Protein AF-A0A9D2MM43-F1 (afdb_monomer)

Organism: NCBI:txid2838586

Secondary structure (DSSP, 8-state):
-HHHHHHHHGGGGSS-HHHHHHHHHHHHHT--HHHHHHHHHHHHHHHHTT-HHHHHHHHHHHHHHS--HHHHHHHHHHHHHHT-HHHHHHHHHHHHHHHHHTTT---HHHHHHHHHHHHHHT-HHHHHHHHHHS-TTHHHH-HHHHHHHHHHHHHTT-HHHHHHHHHHTS-HHHHT-HHHHHHHHHHHHHHTSSSSS----------------------------EEEEESS--THHHHHHHHHHHTT--EEETTT---SS-HHHHHHHHHHH-SEEEEEE---EEEEEEPTTS-EEEEEE--HHHHHHHHHHHHHH-GGGEEEEE---TT-TTTSB---GGGTTSPEEETTS--HHHHHHHHHHTT----GGG--

pLDDT: mean 80.19, std 18.79, range [23.55, 97.81]

Nearest PDB structures (foldseek):
  6een-assembly1_B  TM=5.708E-01  e=1.021E-01  Zea mays
  8ras-assembly1_G  TM=6.111E-01  e=6.538E-01  Sinapis alba
  2c0l-assembly1_A  TM=4.793E-01  e=5.184E-01  Homo sapiens
  8cst-assembly1_4  TM=5.621E-01  e=4.189E+00  Homo sapiens

Structure (mmCIF, N/CA/C/O backbone):
data_AF-A0A9D2MM43-F1
#
_entry.id   AF-A0A9D2MM43-F1
#
loop_
_atom_site.group_PDB
_atom_site.id
_atom_site.type_symbol
_atom_site.label_atom_id
_atom_site.label_alt_id
_atom_site.label_comp_id
_atom_site.label_asym_id
_atom_site.label_entity_id
_atom_site.label_seq_id
_atom_site.pdbx_PDB_ins_code
_atom_site.Cartn_x
_atom_site.Cartn_y
_atom_site.Cartn_z
_atom_site.occupancy
_atom_site.B_iso_or_equiv
_atom_site.auth_seq_id
_atom_site.auth_comp_id
_atom_site.auth_asym_id
_atom_site.auth_atom_id
_atom_site.pdbx_PDB_model_num
ATOM 1 N N . MET A 1 1 ? 15.210 22.200 -10.147 1.00 58.25 1 MET A N 1
ATOM 2 C CA . MET A 1 1 ? 15.420 21.115 -11.133 1.00 58.25 1 MET A CA 1
ATOM 3 C C . MET A 1 1 ? 14.280 20.094 -11.102 1.00 58.25 1 MET A C 1
ATOM 5 O O . MET A 1 1 ? 13.632 19.937 -12.120 1.00 58.25 1 MET A O 1
ATOM 9 N N . ARG A 1 2 ? 13.942 19.493 -9.948 1.00 56.56 2 ARG A N 1
ATOM 10 C CA . ARG A 1 2 ? 12.852 18.497 -9.838 1.00 56.56 2 ARG A CA 1
ATOM 11 C C . ARG A 1 2 ? 11.464 18.993 -10.286 1.00 56.56 2 ARG A C 1
ATOM 13 O O . ARG A 1 2 ? 10.838 18.350 -11.112 1.00 56.56 2 ARG A O 1
ATOM 20 N N . LEU A 1 3 ? 11.054 20.188 -9.847 1.00 61.88 3 LEU A N 1
ATOM 21 C CA . LEU A 1 3 ? 9.803 20.843 -10.280 1.00 61.88 3 LEU A CA 1
ATOM 22 C C . LEU A 1 3 ? 9.743 21.121 -11.795 1.00 61.88 3 LEU A C 1
ATOM 24 O O . LEU A 1 3 ? 8.667 21.093 -12.382 1.00 61.88 3 LEU A O 1
ATOM 28 N N . LEU A 1 4 ? 10.894 21.379 -12.429 1.00 67.12 4 LEU A N 1
ATOM 29 C CA . LEU A 1 4 ? 10.971 21.631 -13.874 1.00 67.12 4 LEU A CA 1
ATOM 30 C C . LEU A 1 4 ? 10.744 20.337 -14.664 1.00 67.12 4 LEU A C 1
ATOM 32 O O . LEU A 1 4 ? 9.999 20.340 -15.638 1.00 67.12 4 LEU A O 1
ATOM 36 N N . TYR A 1 5 ? 11.333 19.225 -14.214 1.00 76.19 5 TYR A N 1
ATOM 37 C CA . TYR A 1 5 ? 11.078 17.918 -14.820 1.00 76.19 5 TYR A CA 1
ATOM 38 C C . TYR A 1 5 ? 9.655 17.436 -14.568 1.00 76.19 5 TYR A C 1
ATOM 40 O O . TYR A 1 5 ? 9.054 16.877 -15.470 1.00 76.19 5 TYR A O 1
ATOM 48 N N . GLU A 1 6 ? 9.084 17.680 -13.390 1.00 72.31 6 GLU A N 1
ATOM 49 C CA . GLU A 1 6 ? 7.704 17.283 -13.094 1.00 72.31 6 GLU A CA 1
ATOM 50 C C . GLU A 1 6 ? 6.702 17.954 -14.047 1.00 72.31 6 GLU A C 1
ATOM 52 O O . GLU A 1 6 ? 5.831 17.280 -14.594 1.00 72.31 6 GLU A O 1
ATOM 57 N N . GLN A 1 7 ? 6.881 19.245 -14.346 1.00 77.06 7 GLN A N 1
ATOM 58 C CA . GLN A 1 7 ? 6.074 19.94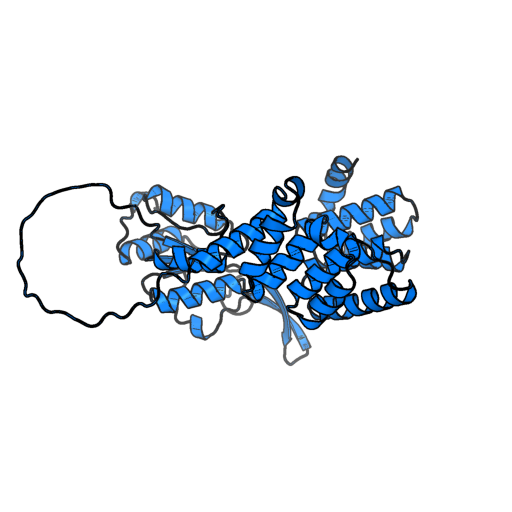2 -15.352 1.00 77.06 7 GLN A CA 1
ATOM 59 C C . GLN A 1 7 ? 6.263 19.352 -16.756 1.00 77.06 7 GLN A C 1
ATOM 61 O O . GLN A 1 7 ? 5.276 19.060 -17.428 1.00 77.06 7 GLN A O 1
ATOM 66 N N . GLU A 1 8 ? 7.507 19.123 -17.185 1.00 86.75 8 GLU A N 1
ATOM 67 C CA . GLU A 1 8 ? 7.818 18.551 -18.505 1.00 86.75 8 GLU A CA 1
ATOM 68 C C . GLU A 1 8 ? 7.268 17.122 -18.672 1.00 86.75 8 GLU A C 1
ATOM 70 O O . GLU A 1 8 ? 6.722 16.776 -19.720 1.00 86.75 8 GLU A O 1
ATOM 75 N N . LEU A 1 9 ? 7.403 16.291 -17.636 1.00 91.25 9 LEU A N 1
ATOM 76 C CA . LEU A 1 9 ? 7.071 14.869 -17.663 1.00 91.25 9 LEU A CA 1
ATOM 77 C C . LEU A 1 9 ? 5.585 14.599 -17.399 1.00 91.25 9 LEU A C 1
ATOM 79 O O . LEU A 1 9 ? 5.087 13.551 -17.800 1.00 91.25 9 LEU A O 1
ATOM 83 N N . SER A 1 10 ? 4.854 15.541 -16.793 1.00 89.81 10 SER A N 1
ATOM 84 C CA . SER A 1 10 ? 3.418 15.403 -16.497 1.00 89.81 10 SER A CA 1
ATOM 85 C C . SER A 1 10 ? 2.566 15.056 -17.720 1.00 89.81 10 SER A C 1
ATOM 87 O O . SER A 1 10 ? 1.604 14.299 -17.600 1.00 89.81 10 SER A O 1
ATOM 89 N N . ARG A 1 11 ? 2.959 15.516 -18.917 1.00 90.69 11 ARG A N 1
ATOM 90 C CA . ARG A 1 11 ? 2.275 15.184 -20.178 1.00 90.69 11 ARG A CA 1
ATOM 91 C C . ARG A 1 11 ? 2.234 13.685 -20.467 1.00 90.69 11 ARG A C 1
ATOM 93 O O . ARG A 1 11 ? 1.345 13.245 -21.182 1.00 90.69 11 ARG A O 1
ATOM 100 N N . TYR A 1 12 ? 3.183 12.918 -19.925 1.00 91.69 12 TYR A N 1
ATOM 101 C CA . TYR A 1 12 ? 3.265 11.470 -20.096 1.00 91.69 12 TYR A CA 1
ATOM 102 C C . TYR A 1 12 ? 2.324 10.708 -19.171 1.00 91.69 12 TYR A C 1
ATOM 104 O O . TYR A 1 12 ? 2.198 9.508 -19.341 1.00 91.69 12 TYR A O 1
ATOM 112 N N . LEU A 1 13 ? 1.622 11.367 -18.243 1.00 90.06 13 LEU A N 1
ATOM 113 C CA . LEU A 1 13 ? 0.612 10.708 -17.413 1.00 90.06 13 LEU A CA 1
ATOM 114 C C . LEU A 1 13 ? -0.640 10.321 -18.204 1.00 90.06 13 LEU A C 1
ATOM 116 O O . LEU A 1 13 ? -1.288 9.344 -17.843 1.00 90.06 13 LEU A O 1
ATOM 120 N N . THR A 1 14 ? -0.941 11.024 -19.296 1.00 90.81 14 THR A N 1
ATOM 121 C CA . THR A 1 14 ? -2.125 10.784 -20.138 1.00 90.81 14 THR A CA 1
ATOM 122 C C . THR A 1 14 ? -1.821 10.064 -21.455 1.00 90.81 14 THR A C 1
ATOM 124 O O . THR A 1 14 ? -2.749 9.774 -22.202 1.00 90.81 14 THR A O 1
ATOM 127 N N . GLN A 1 15 ? -0.547 9.790 -21.758 1.00 93.56 15 GLN A N 1
ATOM 128 C CA . GLN A 1 15 ? -0.140 9.073 -22.978 1.00 93.56 15 GLN A CA 1
ATOM 129 C C . GLN A 1 15 ? -0.356 7.564 -22.839 1.00 93.56 15 GLN A C 1
ATOM 131 O O . GLN A 1 15 ? -0.393 7.050 -21.718 1.00 93.56 15 GLN A O 1
ATOM 136 N N . SER A 1 16 ? -0.427 6.854 -23.964 1.00 96.38 16 SER A N 1
ATOM 137 C CA . SER A 1 16 ? -0.482 5.385 -23.987 1.00 96.38 16 SER A CA 1
ATOM 138 C C . SER A 1 16 ? 0.752 4.744 -23.341 1.00 96.38 16 SER A C 1
ATOM 140 O O . SER A 1 16 ? 1.776 5.399 -23.124 1.00 96.38 16 SER A O 1
ATOM 142 N N . PHE A 1 17 ? 0.660 3.454 -23.014 1.00 94.69 17 PHE A N 1
ATOM 143 C CA . PHE A 1 17 ? 1.792 2.687 -22.497 1.00 94.69 17 PHE A CA 1
ATOM 144 C C . PHE A 1 17 ? 2.978 2.756 -23.472 1.00 94.69 17 PHE A C 1
ATOM 146 O O . PHE A 1 17 ? 4.083 3.142 -23.090 1.00 94.69 17 PHE A O 1
ATOM 153 N N . GLU A 1 18 ? 2.733 2.489 -24.756 1.00 97.12 18 GLU A N 1
ATOM 154 C CA . GLU A 1 18 ? 3.750 2.442 -25.807 1.00 97.12 18 GLU A CA 1
ATOM 155 C C . GLU A 1 18 ? 4.479 3.779 -25.973 1.00 97.12 18 GLU A C 1
ATOM 157 O O . GLU A 1 18 ? 5.699 3.814 -26.147 1.00 97.12 18 GLU A O 1
ATOM 162 N N . GLU A 1 19 ? 3.759 4.899 -25.892 1.00 96.81 19 GLU A N 1
ATOM 163 C CA . GLU A 1 19 ? 4.347 6.238 -25.995 1.00 96.81 19 GLU A CA 1
ATOM 164 C C . GLU A 1 19 ? 5.251 6.568 -24.805 1.00 96.81 19 GLU A C 1
ATOM 166 O O . GLU A 1 19 ? 6.320 7.164 -24.985 1.00 96.81 19 GLU A O 1
ATOM 171 N N . VAL A 1 20 ? 4.845 6.169 -23.595 1.00 97.00 20 VAL A N 1
ATOM 172 C CA . VAL A 1 20 ? 5.656 6.347 -22.386 1.00 97.00 20 VAL A CA 1
ATOM 173 C C . VAL A 1 20 ? 6.930 5.515 -22.472 1.00 97.00 20 VAL A C 1
ATOM 175 O O . VAL A 1 20 ? 8.015 6.052 -22.229 1.00 97.00 20 VAL A O 1
ATOM 178 N N . ILE A 1 21 ? 6.825 4.243 -22.868 1.00 97.75 21 ILE A N 1
ATOM 179 C CA . ILE A 1 21 ? 7.985 3.353 -22.988 1.00 97.75 21 ILE A CA 1
ATOM 180 C C . ILE A 1 21 ? 8.937 3.842 -24.074 1.00 97.75 21 ILE A C 1
ATOM 182 O O . ILE A 1 21 ? 10.121 4.019 -23.797 1.00 97.75 21 ILE A O 1
ATOM 186 N N . LYS A 1 22 ? 8.436 4.198 -25.260 1.00 97.19 22 LYS A N 1
ATOM 187 C CA . LYS A 1 22 ? 9.265 4.741 -26.346 1.00 97.19 22 LYS A CA 1
ATOM 188 C C . LYS A 1 22 ? 10.022 6.003 -25.929 1.00 97.19 22 LYS A C 1
ATOM 190 O O . LYS A 1 22 ? 11.180 6.211 -26.301 1.00 97.19 22 LYS A O 1
ATOM 195 N N . PHE A 1 23 ? 9.383 6.877 -25.152 1.00 96.19 23 PHE A N 1
ATOM 196 C CA . PHE A 1 23 ? 10.063 8.047 -24.613 1.00 96.19 23 PHE A CA 1
ATOM 197 C C . PHE A 1 23 ? 11.129 7.662 -23.583 1.00 96.19 23 PHE A C 1
ATOM 199 O O . PHE A 1 23 ? 12.259 8.147 -23.669 1.00 96.19 23 PHE A O 1
ATOM 206 N N . ALA A 1 24 ? 10.809 6.775 -22.645 1.00 95.94 24 ALA A N 1
ATOM 207 C CA . ALA A 1 24 ? 11.765 6.303 -21.655 1.00 95.94 24 ALA A CA 1
ATOM 208 C C . ALA A 1 24 ? 12.981 5.617 -22.299 1.00 95.94 24 ALA A C 1
ATOM 210 O O . ALA A 1 24 ? 14.113 5.923 -21.926 1.00 95.94 24 ALA A O 1
ATOM 211 N N . GLU A 1 25 ? 12.779 4.790 -23.325 1.00 95.94 25 GLU A N 1
ATOM 212 C CA . GLU A 1 25 ? 13.850 4.199 -24.134 1.00 95.94 25 GLU A CA 1
ATOM 213 C C . GLU A 1 25 ? 14.767 5.272 -24.725 1.00 95.94 25 GLU A C 1
ATOM 215 O O . GLU A 1 25 ? 15.991 5.151 -24.656 1.00 95.94 25 GLU A O 1
ATOM 220 N N . SER A 1 26 ? 14.197 6.353 -25.273 1.00 95.38 26 SER A N 1
ATOM 221 C CA . SER A 1 26 ? 14.985 7.462 -25.823 1.00 95.38 26 SER A CA 1
ATOM 222 C C . SER A 1 26 ? 15.865 8.131 -24.758 1.00 95.38 26 SER A C 1
ATOM 224 O O . SER A 1 26 ? 17.022 8.468 -25.024 1.00 95.38 26 SER A O 1
ATOM 226 N N . LEU A 1 27 ? 15.358 8.256 -23.525 1.00 94.50 27 LEU A N 1
ATOM 227 C CA . LEU A 1 27 ? 16.111 8.802 -22.401 1.00 94.50 27 LEU A CA 1
ATOM 228 C C . LEU A 1 27 ? 17.243 7.860 -21.982 1.00 94.50 27 LEU A C 1
ATOM 230 O O . LEU A 1 27 ? 18.394 8.294 -21.885 1.00 94.50 27 LEU A O 1
ATOM 234 N N . VAL A 1 28 ? 16.943 6.576 -21.782 1.00 93.62 28 VAL A N 1
ATOM 235 C CA . VAL A 1 28 ? 17.916 5.566 -21.336 1.00 93.62 28 VAL A CA 1
ATOM 236 C C . VAL A 1 28 ? 19.022 5.370 -22.379 1.00 93.62 28 VAL A C 1
ATOM 238 O O . VAL A 1 28 ? 20.207 5.358 -22.033 1.00 93.62 28 VAL A O 1
ATOM 241 N N . ASN A 1 29 ? 18.674 5.316 -23.668 1.00 92.75 29 ASN A N 1
ATOM 242 C CA . ASN A 1 29 ? 19.632 5.071 -24.750 1.00 92.75 29 ASN A CA 1
ATOM 243 C C . ASN A 1 29 ? 20.552 6.252 -25.065 1.00 92.75 29 ASN A C 1
ATOM 245 O O . ASN A 1 29 ? 21.648 6.040 -25.579 1.00 92.75 29 ASN A O 1
ATOM 249 N N . SER A 1 30 ? 20.157 7.479 -24.724 1.00 85.81 30 SER A N 1
ATOM 250 C CA . SER A 1 30 ? 20.984 8.672 -24.950 1.00 85.81 30 SER A CA 1
ATOM 251 C C . SER A 1 30 ? 22.299 8.704 -24.148 1.00 85.81 30 SER A C 1
ATOM 253 O O . SER A 1 30 ? 23.162 9.529 -24.433 1.00 85.81 30 SER A O 1
ATOM 255 N N . ASN A 1 31 ? 22.437 7.832 -23.139 1.00 72.31 31 ASN A N 1
ATOM 256 C CA . ASN A 1 31 ? 23.613 7.670 -22.275 1.00 72.31 31 ASN A CA 1
ATOM 257 C C . ASN A 1 31 ? 24.166 8.980 -21.665 1.00 72.31 31 ASN A C 1
ATOM 259 O O . ASN A 1 31 ? 25.372 9.143 -21.494 1.00 72.31 31 ASN A O 1
ATOM 263 N N . ASN A 1 32 ? 23.279 9.928 -21.340 1.00 86.81 32 ASN A N 1
ATOM 264 C CA . ASN A 1 32 ? 23.610 11.180 -20.656 1.00 86.81 32 ASN A CA 1
ATOM 265 C C . ASN A 1 32 ? 22.950 11.214 -19.268 1.00 86.81 32 ASN A C 1
ATOM 267 O O . ASN A 1 32 ? 21.753 10.946 -19.139 1.00 86.81 32 ASN A O 1
ATOM 271 N N . ALA A 1 33 ? 23.714 11.625 -18.249 1.00 86.75 33 ALA A N 1
ATOM 272 C CA . ALA A 1 33 ? 23.275 11.783 -16.863 1.00 86.75 33 ALA A CA 1
ATOM 273 C C . ALA A 1 33 ? 21.962 12.574 -16.709 1.00 86.75 33 ALA A C 1
ATOM 275 O O . ALA A 1 33 ? 21.109 12.196 -15.907 1.00 86.75 33 ALA A O 1
ATOM 276 N N . ILE A 1 34 ? 21.755 13.630 -17.506 1.00 90.00 34 ILE A N 1
ATOM 277 C CA . ILE A 1 34 ? 20.516 14.429 -17.473 1.00 90.00 34 ILE A CA 1
ATOM 278 C C . ILE A 1 34 ? 19.306 13.574 -17.859 1.00 90.00 34 ILE A C 1
ATOM 280 O O . ILE A 1 34 ? 18.277 13.602 -17.187 1.00 90.00 34 ILE A O 1
ATOM 284 N N . ASN A 1 35 ? 19.426 12.789 -18.927 1.00 91.94 35 ASN A N 1
ATOM 285 C CA . ASN A 1 35 ? 18.328 11.961 -19.416 1.00 91.94 35 ASN A CA 1
ATOM 286 C C . ASN A 1 35 ? 18.071 10.763 -18.502 1.00 91.94 35 ASN A C 1
ATOM 288 O O . ASN A 1 35 ? 16.924 10.375 -18.309 1.00 91.94 35 ASN A O 1
ATOM 292 N N . TRP A 1 36 ? 19.109 10.238 -17.858 1.00 91.38 36 TRP A N 1
ATOM 293 C CA . TRP A 1 36 ? 18.965 9.196 -16.843 1.00 91.38 36 TRP A CA 1
ATOM 294 C C . TRP A 1 36 ? 18.258 9.719 -15.597 1.00 91.38 36 TRP A C 1
ATOM 296 O O . TRP A 1 36 ? 17.389 9.047 -15.042 1.00 91.38 36 TRP A O 1
ATOM 306 N N . GLN A 1 37 ? 18.550 10.958 -15.200 1.00 91.56 37 GLN A N 1
ATOM 307 C CA . GLN A 1 37 ? 17.803 11.625 -14.144 1.00 91.56 37 GLN A CA 1
ATOM 308 C C . GLN A 1 37 ? 16.341 11.863 -14.549 1.00 91.56 37 GLN A C 1
ATOM 310 O O . GLN A 1 37 ? 15.451 11.627 -13.735 1.00 91.56 37 GLN A O 1
ATOM 315 N N . LYS A 1 38 ? 16.070 12.251 -15.803 1.00 93.38 38 LYS A N 1
ATOM 316 C CA . LYS A 1 38 ? 14.696 12.347 -16.325 1.00 93.38 38 LYS A CA 1
ATOM 317 C C . LYS A 1 38 ? 13.972 10.999 -16.307 1.00 93.38 38 LYS A C 1
ATOM 319 O O . LYS A 1 38 ? 12.810 10.965 -15.926 1.00 93.38 38 LYS A O 1
ATOM 324 N N . ALA A 1 39 ? 14.641 9.901 -16.661 1.00 94.75 39 ALA A N 1
ATOM 325 C CA . ALA A 1 39 ? 14.056 8.561 -16.611 1.00 94.75 39 ALA A CA 1
ATOM 326 C C . ALA A 1 39 ? 13.717 8.139 -15.168 1.00 94.75 39 ALA A C 1
ATOM 328 O O . ALA A 1 39 ? 12.637 7.606 -14.919 1.00 94.75 39 ALA A O 1
ATOM 329 N N . ASN A 1 40 ? 14.582 8.465 -14.199 1.00 94.38 40 ASN A N 1
ATOM 330 C CA . ASN A 1 40 ? 14.300 8.242 -12.778 1.00 94.38 40 ASN A CA 1
ATOM 331 C C . ASN A 1 40 ? 13.083 9.057 -12.299 1.00 94.38 40 ASN A C 1
ATOM 333 O O . ASN A 1 40 ? 12.173 8.515 -11.672 1.00 94.38 40 ASN A O 1
ATOM 337 N N . GLU A 1 41 ? 13.029 10.355 -12.623 1.00 94.56 41 GLU A N 1
ATOM 338 C CA . GLU A 1 41 ? 11.880 11.197 -12.262 1.00 94.56 41 GLU A CA 1
ATOM 339 C C . GLU A 1 41 ? 10.594 10.749 -12.973 1.00 94.56 41 GLU A C 1
ATOM 341 O O . GLU A 1 41 ? 9.528 10.796 -12.365 1.00 94.56 41 GLU A O 1
ATOM 346 N N . LEU A 1 42 ? 10.683 10.242 -14.208 1.00 95.44 42 LEU A N 1
ATOM 347 C CA . LEU A 1 42 ? 9.554 9.648 -14.923 1.00 95.44 42 LEU A CA 1
ATOM 348 C C . LEU A 1 42 ? 9.040 8.400 -14.193 1.00 95.44 42 LEU A C 1
ATOM 350 O O . LEU A 1 42 ? 7.854 8.337 -13.888 1.00 95.44 42 LEU A O 1
ATOM 354 N N . SER A 1 43 ? 9.918 7.454 -13.837 1.00 95.56 43 SER A N 1
ATOM 355 C CA . SER A 1 43 ? 9.545 6.275 -13.035 1.00 95.56 43 SER A CA 1
ATOM 356 C C . SER A 1 43 ? 8.880 6.684 -11.715 1.00 95.56 43 SER A C 1
ATOM 358 O O . SER A 1 43 ? 7.809 6.188 -11.364 1.00 95.56 43 SER A O 1
ATOM 360 N N . PHE A 1 44 ? 9.456 7.649 -10.994 1.00 92.25 44 PHE A N 1
ATOM 361 C CA . PHE A 1 44 ? 8.871 8.170 -9.759 1.00 92.25 44 PHE A CA 1
ATOM 362 C C . PHE A 1 44 ? 7.480 8.787 -9.971 1.00 92.25 44 PHE A C 1
ATOM 364 O O . PHE A 1 44 ? 6.565 8.517 -9.188 1.00 92.25 44 PHE A O 1
ATOM 371 N N . LEU A 1 45 ? 7.314 9.600 -11.015 1.00 93.25 45 LEU A N 1
ATOM 372 C CA . LEU A 1 45 ? 6.051 10.253 -11.344 1.00 93.25 45 LEU A CA 1
ATOM 373 C C . LEU A 1 45 ? 4.971 9.225 -11.703 1.00 93.25 45 LEU A C 1
ATOM 375 O O . LEU A 1 45 ? 3.854 9.320 -11.196 1.00 93.25 45 LEU A O 1
ATOM 379 N N . LEU A 1 46 ? 5.316 8.219 -12.507 1.00 93.31 46 LEU A N 1
ATOM 380 C CA . LEU A 1 46 ? 4.420 7.129 -12.894 1.00 93.31 46 LEU A CA 1
ATOM 381 C C . LEU A 1 46 ? 3.940 6.338 -11.665 1.00 93.31 46 LEU A C 1
ATOM 383 O O . LEU A 1 46 ? 2.732 6.189 -11.471 1.00 93.31 46 LEU A O 1
ATOM 387 N N . ARG A 1 47 ? 4.849 5.952 -10.751 1.00 92.06 47 ARG A N 1
ATOM 388 C CA . ARG A 1 47 ? 4.479 5.256 -9.497 1.00 92.06 47 ARG A CA 1
ATOM 389 C C . ARG A 1 47 ? 3.514 6.055 -8.632 1.00 92.06 47 ARG A C 1
ATOM 391 O O . ARG A 1 47 ? 2.615 5.478 -8.031 1.00 92.06 47 ARG A O 1
ATOM 398 N N . ARG A 1 48 ? 3.694 7.376 -8.545 1.00 86.56 48 ARG A N 1
ATOM 399 C CA . ARG A 1 48 ? 2.822 8.246 -7.735 1.00 86.56 48 ARG A CA 1
ATOM 400 C C . ARG A 1 48 ? 1.436 8.460 -8.333 1.00 86.56 48 ARG A C 1
ATOM 402 O O . ARG A 1 48 ? 0.545 8.873 -7.598 1.00 86.56 48 ARG A O 1
ATOM 409 N N . ASN A 1 49 ? 1.266 8.188 -9.622 1.00 88.75 49 ASN A N 1
ATOM 410 C CA . ASN A 1 49 ? 0.014 8.367 -10.353 1.00 88.75 49 ASN A CA 1
ATOM 411 C C . ASN A 1 49 ? -0.601 7.023 -10.785 1.00 88.75 49 ASN A C 1
ATOM 413 O O . ASN A 1 49 ? -1.355 6.978 -11.749 1.00 88.75 49 ASN A O 1
ATOM 417 N N . ASN A 1 50 ? -0.286 5.935 -10.070 1.00 84.69 50 ASN A N 1
ATOM 418 C CA . ASN A 1 50 ? -0.817 4.581 -10.287 1.00 84.69 50 ASN A CA 1
ATOM 419 C C . ASN A 1 50 ? -0.531 3.970 -11.674 1.00 84.69 50 ASN A C 1
ATOM 421 O O . ASN A 1 50 ? -1.189 3.015 -12.072 1.00 84.69 50 ASN A O 1
ATOM 425 N N . ARG A 1 51 ? 0.472 4.479 -12.397 1.00 92.81 51 ARG A N 1
ATOM 426 C CA . ARG A 1 51 ? 0.962 3.912 -13.665 1.00 92.81 51 ARG A CA 1
ATOM 427 C C . ARG A 1 51 ? 2.106 2.940 -13.398 1.00 92.81 51 ARG A C 1
ATOM 429 O O . ARG A 1 51 ? 3.279 3.227 -13.643 1.00 92.81 51 ARG A O 1
ATOM 436 N N . HIS A 1 52 ? 1.771 1.855 -12.70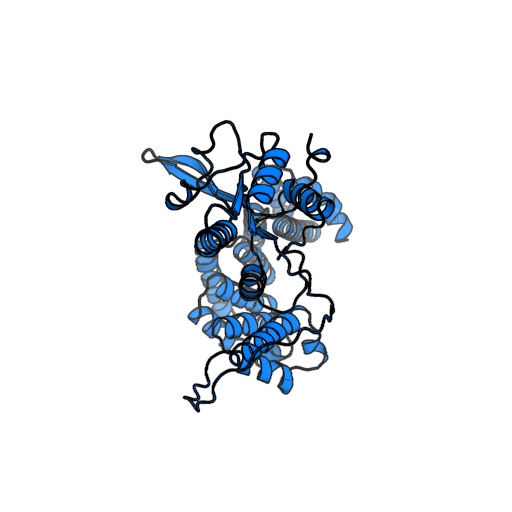5 1.00 90.50 52 HIS A N 1
ATOM 437 C CA . HIS A 1 52 ? 2.763 0.956 -12.121 1.00 90.50 52 HIS A CA 1
ATOM 438 C C . HIS A 1 52 ? 3.481 0.102 -13.166 1.00 90.50 52 HIS A C 1
ATOM 440 O O . HIS A 1 52 ? 4.689 -0.088 -13.033 1.00 90.50 52 HIS A O 1
ATOM 446 N N . ASP A 1 53 ? 2.784 -0.352 -14.205 1.00 92.88 53 ASP A N 1
ATOM 447 C CA . ASP A 1 53 ? 3.368 -1.199 -15.249 1.00 92.88 53 ASP A CA 1
ATOM 448 C C . ASP A 1 53 ? 4.435 -0.438 -16.039 1.00 92.88 53 ASP A C 1
ATOM 450 O O . ASP A 1 53 ? 5.553 -0.922 -16.221 1.00 92.88 53 ASP A O 1
ATOM 454 N N . GLU A 1 54 ? 4.147 0.812 -16.407 1.00 97.06 54 GLU A N 1
ATOM 455 C CA . GLU A 1 54 ? 5.113 1.692 -17.054 1.00 97.06 54 GLU A CA 1
ATOM 456 C C . GLU A 1 54 ? 6.296 1.969 -16.130 1.00 97.06 54 GLU A C 1
ATOM 458 O O . GLU A 1 54 ? 7.445 1.907 -16.554 1.00 97.06 54 GLU A O 1
ATOM 463 N N . ALA A 1 55 ? 6.050 2.257 -14.849 1.00 96.06 55 ALA A N 1
ATOM 464 C CA . ALA A 1 55 ? 7.131 2.519 -13.905 1.00 96.06 55 ALA A CA 1
ATOM 465 C C . ALA A 1 55 ? 8.075 1.320 -13.729 1.00 96.06 55 ALA A C 1
ATOM 467 O O . ALA A 1 55 ? 9.293 1.506 -13.614 1.00 96.06 55 ALA A O 1
ATOM 468 N N . VAL A 1 56 ? 7.520 0.107 -13.689 1.00 96.50 56 VAL A N 1
ATOM 469 C CA . VAL A 1 56 ? 8.278 -1.148 -13.639 1.00 96.50 56 VAL A CA 1
ATOM 470 C C . VAL A 1 56 ? 9.145 -1.267 -14.881 1.00 96.50 56 VAL A C 1
ATOM 472 O O . VAL A 1 56 ? 10.351 -1.471 -14.753 1.00 96.50 56 VAL A O 1
ATOM 475 N N . GLU A 1 57 ? 8.568 -1.046 -16.058 1.00 97.81 57 GLU A N 1
ATOM 476 C CA . GLU A 1 57 ? 9.271 -1.179 -17.328 1.00 97.81 57 GLU A CA 1
ATOM 477 C C . GLU A 1 57 ? 10.379 -0.131 -17.507 1.00 97.81 57 GLU A C 1
ATOM 479 O O . GLU A 1 57 ? 11.515 -0.470 -17.841 1.00 97.81 57 GLU A O 1
ATOM 484 N N . VAL A 1 58 ? 10.109 1.136 -17.174 1.00 97.50 58 VAL A N 1
ATOM 485 C CA . VAL A 1 58 ? 11.124 2.203 -17.177 1.00 97.50 58 VAL A CA 1
ATOM 486 C C . VAL A 1 58 ? 12.291 1.847 -16.259 1.00 97.50 58 VAL A C 1
ATOM 488 O O . VAL A 1 58 ? 13.455 1.971 -16.642 1.00 97.50 58 VAL A O 1
ATOM 491 N N . SER A 1 59 ? 11.995 1.373 -15.049 1.00 97.50 59 SER A N 1
ATOM 492 C CA . SER A 1 59 ? 13.031 1.040 -14.069 1.00 97.50 59 SER A CA 1
ATOM 493 C C . SER A 1 59 ? 13.814 -0.220 -14.457 1.00 97.50 59 SER A C 1
ATOM 495 O O . SER A 1 59 ? 15.022 -0.274 -14.220 1.00 97.50 59 SER A O 1
ATOM 497 N N . ARG A 1 60 ? 13.158 -1.197 -15.102 1.00 97.19 60 ARG A N 1
ATOM 498 C CA . ARG A 1 60 ? 13.789 -2.395 -15.675 1.00 97.19 60 ARG A CA 1
ATOM 499 C C . ARG A 1 60 ? 14.803 -2.010 -16.745 1.00 97.19 60 ARG A C 1
ATOM 501 O O . ARG A 1 60 ? 15.967 -2.374 -16.622 1.00 97.19 60 ARG A O 1
ATOM 508 N N . MET A 1 61 ? 14.395 -1.201 -17.728 1.00 96.69 61 MET A N 1
ATOM 509 C CA . MET A 1 61 ? 15.281 -0.720 -18.797 1.00 96.69 61 MET A CA 1
ATOM 510 C C . MET A 1 61 ? 16.502 0.016 -18.242 1.00 96.69 61 MET A C 1
ATOM 512 O O . MET A 1 61 ? 17.624 -0.176 -18.708 1.00 96.69 61 MET A O 1
ATOM 516 N N . MET A 1 62 ? 16.294 0.854 -17.224 1.00 96.12 62 MET A N 1
ATOM 517 C CA . MET A 1 62 ? 17.379 1.556 -16.544 1.00 96.12 62 MET A CA 1
ATOM 518 C C . MET A 1 62 ? 18.374 0.586 -15.890 1.00 96.12 62 MET A C 1
ATOM 520 O O . MET A 1 62 ? 19.581 0.783 -16.028 1.00 96.12 62 MET A O 1
ATOM 524 N N . PHE A 1 63 ? 17.891 -0.447 -15.192 1.00 95.44 63 PHE A N 1
ATOM 525 C CA . PHE A 1 63 ? 18.740 -1.450 -14.543 1.00 95.44 63 PHE A CA 1
ATOM 526 C C . PHE A 1 63 ? 19.469 -2.353 -15.549 1.00 95.44 63 PHE A C 1
ATOM 528 O O . PHE A 1 63 ? 20.667 -2.577 -15.406 1.00 95.44 63 PHE A O 1
ATOM 535 N N . GLU A 1 64 ? 18.787 -2.817 -16.597 1.00 94.69 64 GLU A N 1
ATOM 536 C CA . GLU A 1 64 ? 19.390 -3.642 -17.654 1.00 94.69 64 GLU A CA 1
ATOM 537 C C . GLU A 1 64 ? 20.511 -2.910 -18.392 1.00 94.69 64 GLU A C 1
ATOM 539 O O . GLU A 1 64 ? 21.496 -3.527 -18.798 1.00 94.69 64 GLU A O 1
ATOM 544 N N . LYS A 1 65 ? 20.383 -1.587 -18.541 1.00 94.06 65 LYS A N 1
ATOM 545 C CA . LYS A 1 65 ? 21.407 -0.761 -19.178 1.00 94.06 65 LYS A CA 1
ATOM 546 C C . LYS A 1 65 ? 22.653 -0.579 -18.312 1.00 94.06 65 LYS A C 1
ATOM 548 O O . LYS A 1 65 ? 23.745 -0.463 -18.860 1.00 94.06 65 LYS A O 1
ATOM 553 N N . ASP A 1 66 ? 22.493 -0.508 -16.992 1.00 92.06 66 ASP A N 1
ATOM 554 C CA . ASP A 1 66 ? 23.598 -0.338 -16.047 1.00 92.06 66 ASP A CA 1
ATOM 555 C C . ASP A 1 66 ? 23.210 -0.869 -14.661 1.00 92.06 66 ASP A C 1
ATOM 557 O O . ASP A 1 66 ? 22.438 -0.242 -13.921 1.00 92.06 66 ASP A O 1
ATOM 561 N N . GLN A 1 67 ? 23.782 -2.025 -14.327 1.00 91.62 67 GLN A N 1
ATOM 562 C CA . GLN A 1 67 ? 23.409 -2.908 -13.221 1.00 91.62 67 GLN A CA 1
ATOM 563 C C . GLN A 1 67 ? 23.941 -2.432 -11.859 1.00 91.62 67 GLN A C 1
ATOM 565 O O . GLN A 1 67 ? 24.516 -3.194 -11.085 1.00 91.62 67 GLN A O 1
ATOM 570 N N . THR A 1 68 ? 23.754 -1.151 -11.541 1.00 92.00 68 THR A N 1
ATOM 571 C CA . THR A 1 68 ? 24.115 -0.601 -10.230 1.00 92.00 68 THR A CA 1
ATOM 572 C C . THR A 1 68 ? 23.058 -0.905 -9.173 1.00 92.00 68 THR A C 1
ATOM 574 O O . THR A 1 68 ? 21.861 -0.987 -9.468 1.00 92.00 68 THR A O 1
ATOM 577 N N . VAL A 1 69 ? 23.480 -0.969 -7.906 1.00 92.25 69 VAL A N 1
ATOM 578 C CA . VAL A 1 69 ? 22.570 -1.203 -6.773 1.00 92.25 69 VAL A CA 1
ATOM 579 C C . VAL A 1 69 ? 21.447 -0.167 -6.660 1.00 92.25 69 VAL A C 1
ATOM 581 O O . VAL A 1 69 ? 20.319 -0.512 -6.315 1.00 92.25 69 VAL A O 1
ATOM 584 N N . ASP A 1 70 ? 21.714 1.095 -7.001 1.00 92.31 70 ASP A N 1
ATOM 585 C CA . ASP A 1 70 ? 20.698 2.149 -6.961 1.00 92.31 70 ASP A CA 1
ATOM 586 C C . ASP A 1 70 ? 19.575 1.897 -7.971 1.00 92.31 70 ASP A C 1
ATOM 588 O O . ASP A 1 70 ? 18.402 2.129 -7.668 1.00 92.31 70 ASP A O 1
ATOM 592 N N . LYS A 1 71 ? 19.913 1.378 -9.157 1.00 94.44 71 LYS A N 1
ATOM 593 C CA . LYS A 1 71 ? 18.920 1.046 -10.185 1.00 94.44 71 LYS A CA 1
ATOM 594 C C . LYS A 1 71 ? 18.224 -0.270 -9.918 1.00 94.44 71 LYS A C 1
ATOM 596 O O . LYS A 1 71 ? 17.024 -0.361 -10.158 1.00 94.44 71 LYS A O 1
ATOM 601 N N . LEU A 1 72 ? 18.939 -1.238 -9.347 1.00 95.56 72 LEU A N 1
ATOM 602 C CA . LEU A 1 72 ? 18.328 -2.449 -8.815 1.00 95.56 72 LEU A CA 1
ATOM 603 C C . LEU A 1 72 ? 17.262 -2.088 -7.777 1.00 95.56 72 LEU A C 1
ATOM 605 O O . LEU A 1 72 ? 16.128 -2.550 -7.862 1.00 95.56 72 LEU A O 1
ATOM 609 N N . ASN A 1 73 ? 17.593 -1.202 -6.835 1.00 96.00 73 ASN A N 1
ATOM 610 C CA . ASN A 1 73 ? 16.643 -0.728 -5.838 1.00 96.00 73 ASN A CA 1
ATOM 611 C C . ASN A 1 73 ? 15.492 0.074 -6.468 1.00 96.00 73 ASN A C 1
ATOM 613 O O . ASN A 1 73 ? 14.349 -0.113 -6.065 1.00 96.00 73 ASN A O 1
ATOM 617 N N . LEU A 1 74 ? 15.748 0.935 -7.461 1.00 95.81 74 LEU A N 1
ATOM 618 C CA . LEU A 1 74 ? 14.685 1.654 -8.178 1.00 95.81 74 LEU A CA 1
ATOM 619 C C . LEU A 1 74 ? 13.693 0.681 -8.831 1.00 95.81 74 LEU A C 1
ATOM 621 O O . LEU A 1 74 ? 12.481 0.831 -8.659 1.00 95.81 74 LEU A O 1
ATOM 625 N N . TYR A 1 75 ? 14.211 -0.335 -9.524 1.00 97.25 75 TYR A N 1
ATOM 626 C CA . TYR A 1 75 ? 13.407 -1.389 -10.130 1.00 97.25 75 TYR A CA 1
ATOM 627 C C . TYR A 1 75 ? 12.628 -2.178 -9.077 1.00 97.25 75 TYR A C 1
ATOM 629 O O . TYR A 1 75 ? 11.421 -2.380 -9.214 1.00 97.25 75 TYR A O 1
ATOM 637 N N . PHE A 1 76 ? 13.279 -2.519 -7.965 1.00 97.06 76 PHE A N 1
ATOM 638 C CA . PHE A 1 76 ? 12.638 -3.244 -6.879 1.00 97.06 76 PHE A CA 1
ATOM 639 C C . PHE A 1 76 ? 11.509 -2.460 -6.222 1.00 97.06 76 PHE A C 1
ATOM 641 O O . PHE A 1 76 ? 10.429 -3.002 -5.999 1.00 97.06 76 PHE A O 1
ATOM 648 N N . VAL A 1 77 ? 11.703 -1.163 -5.987 1.00 94.88 77 VAL A N 1
ATOM 649 C CA . VAL A 1 77 ? 10.645 -0.291 -5.475 1.00 94.88 77 VAL A CA 1
ATOM 650 C C . VAL A 1 77 ? 9.451 -0.264 -6.433 1.00 94.88 77 VAL A C 1
ATOM 652 O O . VAL A 1 77 ? 8.316 -0.350 -5.966 1.00 94.88 77 VAL A O 1
ATOM 655 N N . ALA A 1 78 ? 9.683 -0.169 -7.746 1.00 94.44 78 ALA A N 1
ATOM 656 C CA . ALA A 1 78 ? 8.605 -0.146 -8.734 1.00 94.44 78 ALA A CA 1
ATOM 657 C C . ALA A 1 78 ? 7.775 -1.434 -8.724 1.00 94.44 78 ALA A C 1
ATOM 659 O O . ALA A 1 78 ? 6.549 -1.365 -8.671 1.00 94.44 78 ALA A O 1
ATOM 660 N N . VAL A 1 79 ? 8.433 -2.592 -8.674 1.00 94.94 79 VAL A N 1
ATOM 661 C CA . VAL A 1 79 ? 7.760 -3.898 -8.599 1.00 94.94 79 VAL A CA 1
ATOM 662 C C . VAL A 1 79 ? 6.997 -4.073 -7.283 1.00 94.94 79 VAL A C 1
ATOM 664 O O . VAL A 1 79 ? 5.861 -4.545 -7.273 1.00 94.94 79 VAL A O 1
ATOM 667 N N . VAL A 1 80 ? 7.577 -3.646 -6.158 1.00 88.50 80 VAL A N 1
ATOM 668 C CA . VAL A 1 80 ? 6.897 -3.702 -4.854 1.00 88.50 80 VAL A CA 1
ATOM 669 C C . VAL A 1 80 ? 5.660 -2.797 -4.822 1.00 88.50 80 VAL A C 1
ATOM 671 O O . VAL A 1 80 ? 4.650 -3.171 -4.220 1.00 88.50 80 VAL A O 1
ATOM 674 N N . ASP A 1 81 ? 5.722 -1.623 -5.457 1.00 81.88 81 ASP A N 1
ATOM 675 C CA . ASP A 1 81 ? 4.586 -0.702 -5.566 1.00 81.88 81 ASP A CA 1
ATOM 676 C C . ASP A 1 81 ? 3.496 -1.238 -6.515 1.00 81.88 81 ASP A C 1
ATOM 678 O O . ASP A 1 81 ? 2.319 -1.125 -6.181 1.00 81.88 81 ASP A O 1
ATOM 682 N N . GLN A 1 82 ? 3.871 -1.889 -7.626 1.00 88.69 82 GLN A N 1
ATOM 683 C CA . GLN A 1 82 ? 2.946 -2.597 -8.528 1.00 88.69 82 GLN A CA 1
ATOM 684 C C . GLN A 1 82 ? 2.183 -3.712 -7.796 1.00 88.69 82 GLN A C 1
ATOM 686 O O . GLN A 1 82 ? 0.993 -3.917 -8.018 1.00 88.69 82 GLN A O 1
ATOM 691 N N . GLY A 1 83 ? 2.849 -4.416 -6.874 1.00 77.69 83 GLY A N 1
ATOM 692 C CA . GLY A 1 83 ? 2.213 -5.398 -5.995 1.00 77.69 83 GLY A CA 1
ATOM 693 C C . GLY A 1 83 ? 2.024 -6.792 -6.597 1.00 77.69 83 GLY A C 1
ATOM 694 O O . GLY A 1 83 ? 1.343 -7.612 -5.984 1.00 77.69 83 GLY A O 1
ATOM 695 N N . SER A 1 84 ? 2.634 -7.086 -7.749 1.00 82.19 84 SER A N 1
ATOM 696 C CA . SER A 1 84 ? 2.658 -8.439 -8.318 1.00 82.19 84 SER A CA 1
ATOM 697 C C . SER A 1 84 ? 3.516 -9.372 -7.457 1.00 82.19 84 SER A C 1
ATOM 699 O O . SER A 1 84 ? 4.724 -9.178 -7.324 1.00 82.19 84 SER A O 1
ATOM 701 N N . ILE A 1 85 ? 2.896 -10.401 -6.868 1.00 79.44 85 ILE A N 1
ATOM 702 C CA . ILE A 1 85 ? 3.581 -11.359 -5.984 1.00 79.44 85 ILE A CA 1
ATOM 703 C C . ILE A 1 85 ? 4.671 -12.122 -6.746 1.00 79.44 85 ILE A C 1
ATOM 705 O O . ILE A 1 85 ? 5.794 -12.216 -6.257 1.00 79.44 85 ILE A O 1
ATOM 709 N N . ASP A 1 86 ? 4.369 -12.609 -7.953 1.00 82.75 86 ASP A N 1
ATOM 710 C CA . ASP A 1 86 ? 5.326 -13.337 -8.801 1.00 82.75 86 ASP A CA 1
ATOM 711 C C . ASP A 1 86 ? 6.530 -12.459 -9.176 1.00 82.75 86 ASP A C 1
ATOM 713 O O . ASP A 1 86 ? 7.681 -12.888 -9.070 1.00 82.75 86 ASP A O 1
ATOM 717 N N . ALA A 1 87 ? 6.287 -11.192 -9.528 1.00 87.25 87 ALA A N 1
ATOM 718 C CA . ALA A 1 87 ? 7.363 -10.258 -9.840 1.00 87.25 87 ALA A CA 1
ATOM 719 C C . ALA A 1 87 ? 8.227 -9.954 -8.605 1.00 87.25 87 ALA A C 1
ATOM 721 O O . ALA A 1 87 ? 9.453 -9.945 -8.705 1.00 87.25 87 ALA A O 1
ATOM 722 N N . ILE A 1 88 ? 7.616 -9.769 -7.428 1.00 88.88 88 ILE A N 1
ATOM 723 C CA . ILE A 1 88 ? 8.346 -9.584 -6.166 1.00 88.88 88 ILE A CA 1
ATOM 724 C C . ILE A 1 88 ? 9.182 -10.827 -5.833 1.00 88.88 88 ILE A C 1
ATOM 726 O O . ILE A 1 88 ? 10.324 -10.688 -5.394 1.00 88.88 88 ILE A O 1
ATOM 730 N N . GLN A 1 89 ? 8.651 -12.033 -6.055 1.00 87.75 89 GLN A N 1
ATOM 731 C CA . GLN A 1 89 ? 9.373 -13.283 -5.812 1.00 87.75 89 GLN A CA 1
ATOM 732 C C . GLN A 1 89 ? 10.589 -13.437 -6.729 1.00 87.75 89 GLN A C 1
ATOM 734 O O . GLN A 1 89 ? 11.689 -13.728 -6.265 1.00 87.75 89 GLN A O 1
ATOM 739 N N . LYS A 1 90 ? 10.427 -13.171 -8.027 1.00 90.44 90 LYS A N 1
ATOM 740 C CA . LYS A 1 90 ? 11.546 -13.179 -8.979 1.00 90.44 90 LYS A CA 1
ATOM 741 C C . LYS A 1 90 ? 12.597 -12.137 -8.613 1.00 90.44 90 LYS A C 1
ATOM 743 O O . LYS A 1 90 ? 13.792 -12.432 -8.611 1.00 90.44 90 LYS A O 1
ATOM 748 N N . LEU A 1 91 ? 12.155 -10.927 -8.279 1.00 92.50 91 LEU A N 1
ATOM 749 C CA . LEU A 1 91 ? 13.060 -9.813 -8.057 1.00 92.50 91 LEU A CA 1
ATOM 750 C C . LEU A 1 91 ? 13.803 -9.907 -6.723 1.00 92.50 91 LEU A C 1
ATOM 752 O O . LEU A 1 91 ? 14.976 -9.545 -6.676 1.00 92.50 91 LEU A O 1
ATOM 756 N N . HIS A 1 92 ? 13.192 -10.464 -5.668 1.00 92.31 92 HIS A N 1
ATOM 757 C CA . HIS A 1 92 ? 13.934 -10.725 -4.432 1.00 92.31 92 HIS A CA 1
ATOM 758 C C . HIS A 1 92 ? 15.109 -11.666 -4.681 1.00 92.31 92 HIS A C 1
ATOM 760 O O . HIS A 1 92 ? 16.142 -11.503 -4.046 1.00 92.31 92 HIS A O 1
ATOM 766 N N . LYS A 1 93 ? 14.965 -12.649 -5.585 1.00 93.00 93 LYS A N 1
ATOM 767 C CA . LYS A 1 93 ? 16.015 -13.642 -5.828 1.00 93.00 93 LYS A CA 1
ATOM 768 C C . LYS A 1 93 ? 17.208 -12.977 -6.496 1.00 93.00 93 LYS A C 1
ATOM 770 O O . LYS A 1 93 ? 18.335 -13.169 -6.072 1.00 93.00 93 LYS A O 1
ATOM 775 N N . MET A 1 94 ? 16.933 -12.109 -7.466 1.00 93.25 94 MET A N 1
ATOM 776 C CA . MET A 1 94 ? 17.960 -11.290 -8.103 1.00 93.25 94 MET A CA 1
ATOM 777 C C . MET A 1 94 ? 18.652 -10.345 -7.108 1.00 93.25 94 MET A C 1
ATOM 779 O O . MET A 1 94 ? 19.858 -10.143 -7.191 1.00 93.25 94 MET A O 1
ATOM 783 N N . VAL A 1 95 ? 17.905 -9.779 -6.153 1.00 94.62 95 VAL A N 1
ATOM 784 C CA . VAL A 1 95 ? 18.470 -8.958 -5.068 1.00 94.62 95 VAL A CA 1
ATOM 785 C C . VAL A 1 95 ? 19.340 -9.793 -4.125 1.00 94.62 95 VAL A C 1
ATOM 787 O O . VAL A 1 95 ? 20.418 -9.344 -3.748 1.00 94.62 95 VAL A O 1
ATOM 790 N N . ASP A 1 96 ? 18.899 -10.996 -3.769 1.00 94.50 96 ASP A N 1
ATOM 791 C CA . ASP A 1 96 ? 19.636 -11.930 -2.916 1.00 94.50 96 ASP A CA 1
ATOM 792 C C . ASP A 1 96 ? 20.953 -12.375 -3.563 1.00 94.50 96 ASP A C 1
ATOM 794 O O . ASP A 1 96 ? 22.010 -12.297 -2.937 1.00 94.50 96 ASP A O 1
ATOM 798 N N . ASP A 1 97 ? 20.905 -12.750 -4.842 1.00 92.69 97 ASP A N 1
ATOM 799 C CA . ASP A 1 97 ? 22.085 -13.105 -5.632 1.00 92.69 97 ASP A CA 1
ATOM 800 C C . ASP A 1 97 ? 23.054 -11.910 -5.724 1.00 92.69 97 ASP A C 1
ATOM 802 O O . ASP A 1 97 ? 24.232 -12.050 -5.398 1.00 92.69 97 ASP A O 1
ATOM 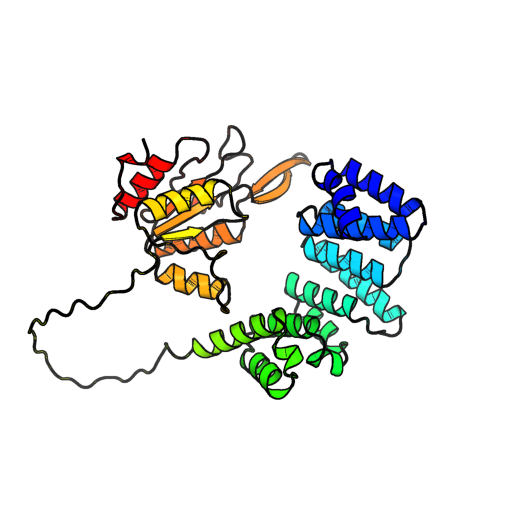806 N N . TYR A 1 98 ? 22.554 -10.700 -6.019 1.00 91.00 98 TYR A N 1
ATOM 807 C CA . TYR A 1 98 ? 23.377 -9.483 -6.045 1.00 91.00 98 TYR A CA 1
ATOM 808 C C . TYR A 1 98 ? 24.077 -9.226 -4.703 1.00 91.00 98 TYR A C 1
ATOM 810 O O . TYR A 1 98 ? 25.256 -8.877 -4.673 1.00 91.00 98 TYR A O 1
ATOM 818 N N . VAL A 1 99 ? 23.368 -9.375 -3.581 1.00 91.62 99 VAL A N 1
ATOM 819 C CA . VAL A 1 99 ? 23.938 -9.158 -2.244 1.00 91.62 99 VAL A CA 1
ATOM 820 C C . VAL A 1 99 ? 25.011 -10.202 -1.928 1.00 91.62 99 VAL A C 1
ATOM 822 O O . VAL A 1 99 ? 26.050 -9.837 -1.379 1.00 91.62 99 VAL A O 1
ATOM 825 N N . LYS A 1 100 ? 24.808 -11.471 -2.302 1.00 91.69 100 LYS A N 1
ATOM 826 C CA . LYS A 1 100 ? 25.811 -12.537 -2.126 1.00 91.69 100 LYS A CA 1
ATOM 827 C C . LYS A 1 100 ? 27.062 -12.303 -2.966 1.00 91.69 100 LYS A C 1
ATOM 829 O O . LYS A 1 100 ? 28.160 -12.464 -2.444 1.00 91.69 100 LYS A O 1
ATOM 834 N N . ASP A 1 101 ? 26.898 -11.865 -4.211 1.00 91.69 101 ASP A N 1
ATOM 835 C CA . ASP A 1 101 ? 28.011 -11.575 -5.124 1.00 91.69 101 ASP A CA 1
ATOM 836 C C . ASP A 1 101 ? 28.871 -10.384 -4.663 1.00 91.69 101 ASP A C 1
ATOM 838 O O . ASP A 1 101 ? 30.008 -10.226 -5.103 1.00 91.69 101 ASP A O 1
ATOM 842 N N . HIS A 1 102 ? 28.346 -9.555 -3.756 1.00 87.88 102 HIS A N 1
ATOM 843 C CA . HIS A 1 102 ? 29.035 -8.401 -3.173 1.00 87.88 102 HIS A CA 1
ATOM 844 C C . HIS A 1 102 ? 29.340 -8.603 -1.679 1.00 87.88 102 HIS A C 1
ATOM 846 O O . HIS A 1 102 ? 29.266 -7.649 -0.902 1.00 87.88 102 HIS A O 1
ATOM 852 N N . ASP A 1 103 ? 29.642 -9.835 -1.257 1.00 84.12 103 ASP A N 1
ATOM 853 C CA . ASP A 1 103 ? 30.048 -10.191 0.115 1.00 84.12 103 ASP A CA 1
ATOM 854 C C . ASP A 1 103 ? 29.056 -9.751 1.212 1.00 84.12 103 ASP A C 1
ATOM 856 O O . ASP A 1 103 ? 29.430 -9.442 2.345 1.00 84.12 103 ASP A O 1
ATOM 860 N N . GLY A 1 104 ? 27.762 -9.695 0.892 1.00 76.56 104 GLY A N 1
ATOM 861 C CA . GLY A 1 104 ? 26.741 -9.257 1.839 1.00 76.56 104 GLY A CA 1
ATOM 862 C C . GLY A 1 104 ? 26.748 -7.750 2.104 1.00 76.56 104 GLY A C 1
ATOM 863 O O . GLY A 1 104 ? 26.278 -7.320 3.160 1.00 76.56 104 GLY A O 1
ATOM 864 N N . LEU A 1 105 ? 27.280 -6.936 1.181 1.00 83.12 105 LEU A N 1
ATOM 865 C CA . LEU A 1 105 ? 27.368 -5.485 1.344 1.00 83.12 105 LEU A CA 1
ATOM 866 C C . LEU A 1 105 ? 25.995 -4.869 1.653 1.00 83.12 105 LEU A C 1
ATOM 868 O O . LEU A 1 105 ? 25.088 -4.827 0.818 1.00 83.12 105 LEU A O 1
ATOM 872 N N . TYR A 1 106 ? 25.862 -4.330 2.865 1.00 90.81 106 TYR A N 1
ATOM 873 C CA . TYR A 1 106 ? 24.636 -3.682 3.308 1.00 90.81 106 TYR A CA 1
ATOM 874 C C . TYR A 1 106 ? 24.405 -2.357 2.573 1.00 90.81 106 TYR A C 1
ATOM 876 O O . TYR A 1 106 ? 25.231 -1.444 2.609 1.00 90.81 106 TYR A O 1
ATOM 884 N N . GLN A 1 107 ? 23.231 -2.232 1.955 1.00 92.75 107 GLN A N 1
ATOM 885 C CA . GLN A 1 107 ? 22.792 -1.030 1.249 1.00 92.75 107 GLN A CA 1
ATOM 886 C C . GLN A 1 107 ? 21.441 -0.580 1.800 1.00 92.75 107 GLN A C 1
ATOM 888 O O . GLN A 1 107 ? 20.400 -1.175 1.511 1.00 92.75 107 GLN A O 1
ATOM 893 N N . LYS A 1 108 ? 21.450 0.493 2.599 1.00 92.56 108 LYS A N 1
ATOM 894 C CA . LYS A 1 108 ? 20.303 0.918 3.424 1.00 92.56 108 LYS A CA 1
ATOM 895 C C . LYS A 1 108 ? 18.974 1.019 2.670 1.00 92.56 108 LYS A C 1
ATOM 897 O O . LYS A 1 108 ? 17.938 0.633 3.200 1.00 92.56 108 LYS A O 1
ATOM 902 N N . HIS A 1 109 ? 18.989 1.530 1.436 1.00 92.94 109 HIS A N 1
ATOM 903 C CA . HIS A 1 109 ? 17.777 1.707 0.634 1.00 92.94 109 HIS A CA 1
ATOM 904 C C . HIS A 1 109 ? 17.272 0.384 0.053 1.00 92.94 109 HIS A C 1
ATOM 906 O O . HIS A 1 109 ? 16.067 0.144 0.072 1.00 92.94 109 HIS A O 1
ATOM 912 N N . LEU A 1 110 ? 18.183 -0.489 -0.382 1.00 95.31 110 LEU A N 1
ATOM 913 C CA . LEU A 1 110 ? 17.845 -1.806 -0.913 1.00 95.31 110 LEU A CA 1
ATOM 914 C C . LEU A 1 110 ? 17.225 -2.695 0.168 1.00 95.31 110 LEU A C 1
ATOM 916 O O . LEU A 1 110 ? 16.142 -3.239 -0.030 1.00 95.31 110 LEU A O 1
ATOM 920 N N . PHE A 1 111 ? 17.858 -2.777 1.340 1.00 96.75 111 PHE A N 1
ATOM 921 C CA . PHE A 1 111 ? 17.364 -3.578 2.465 1.00 96.75 111 PHE A CA 1
ATOM 922 C C . PHE A 1 111 ? 16.025 -3.065 3.000 1.00 96.75 111 PHE A C 1
ATOM 924 O O . PHE A 1 111 ? 15.132 -3.850 3.311 1.00 96.75 111 PHE A O 1
ATOM 931 N N . ALA A 1 112 ? 15.844 -1.745 3.043 1.00 93.81 112 ALA A N 1
ATOM 932 C CA . ALA A 1 112 ? 14.558 -1.123 3.326 1.00 93.81 112 ALA A CA 1
ATOM 933 C C . ALA A 1 112 ? 13.460 -1.608 2.363 1.00 93.81 112 ALA A C 1
ATOM 935 O O . ALA A 1 112 ? 12.404 -2.073 2.805 1.00 93.81 112 ALA A O 1
ATOM 936 N N . THR A 1 113 ? 13.703 -1.527 1.054 1.00 95.69 113 THR A N 1
ATOM 937 C CA . THR A 1 113 ? 12.765 -2.012 0.032 1.00 95.69 113 THR A CA 1
ATOM 938 C C . THR A 1 113 ? 12.513 -3.509 0.166 1.00 95.69 113 THR A C 1
ATOM 940 O O . THR A 1 113 ? 11.365 -3.936 0.071 1.00 95.69 113 THR A O 1
ATOM 943 N N . TRP A 1 114 ? 13.543 -4.294 0.476 1.00 97.12 114 TRP A N 1
ATOM 944 C CA . TRP A 1 114 ? 13.441 -5.741 0.634 1.00 97.12 114 TRP A CA 1
ATOM 945 C C . TRP A 1 114 ? 12.573 -6.148 1.830 1.00 97.12 114 TRP A C 1
ATOM 947 O O . TRP A 1 114 ? 11.676 -6.977 1.687 1.00 97.12 114 TRP A O 1
ATOM 957 N N . LEU A 1 115 ? 12.728 -5.488 2.981 1.00 96.62 115 LEU A N 1
ATOM 958 C CA . LEU A 1 115 ? 11.832 -5.687 4.126 1.00 96.62 115 LEU A CA 1
ATOM 959 C C . LEU A 1 115 ? 10.390 -5.265 3.808 1.00 96.62 115 LEU A C 1
ATOM 961 O O . LEU A 1 115 ? 9.444 -5.944 4.210 1.00 96.62 115 LEU A O 1
ATOM 965 N N . LYS A 1 116 ? 10.197 -4.168 3.055 1.00 91.75 116 LYS A N 1
ATOM 966 C CA . LYS A 1 116 ? 8.862 -3.773 2.570 1.00 91.75 116 LYS A CA 1
ATOM 967 C C . LYS A 1 116 ? 8.276 -4.845 1.649 1.00 91.75 116 LYS A C 1
ATOM 969 O O . LYS A 1 116 ? 7.087 -5.130 1.762 1.00 91.75 116 LYS A O 1
ATOM 974 N N . ALA A 1 117 ? 9.084 -5.436 0.772 1.00 91.81 117 ALA A N 1
ATOM 975 C CA . ALA A 1 117 ? 8.667 -6.509 -0.121 1.00 91.81 117 ALA A CA 1
ATOM 976 C C . ALA A 1 117 ? 8.187 -7.731 0.672 1.00 91.81 117 ALA A C 1
ATOM 978 O O . ALA A 1 117 ? 7.060 -8.173 0.466 1.00 91.81 117 ALA A O 1
ATOM 979 N N . ALA A 1 118 ? 8.976 -8.192 1.649 1.00 92.19 118 ALA A N 1
ATOM 980 C CA . ALA A 1 118 ? 8.609 -9.298 2.534 1.00 92.19 118 ALA A CA 1
ATOM 981 C C . ALA A 1 118 ? 7.296 -9.021 3.293 1.00 92.19 118 ALA A C 1
ATOM 983 O O . ALA A 1 118 ? 6.389 -9.852 3.330 1.00 92.19 118 ALA A O 1
ATOM 984 N N . ASN A 1 119 ? 7.131 -7.802 3.822 1.00 84.50 119 ASN A N 1
ATOM 985 C CA . ASN A 1 119 ? 5.875 -7.380 4.444 1.00 84.50 119 ASN A CA 1
ATOM 986 C C . ASN A 1 119 ? 4.697 -7.363 3.458 1.00 84.50 119 ASN A C 1
ATOM 988 O O . ASN A 1 119 ? 3.590 -7.730 3.845 1.00 84.50 119 ASN A O 1
ATOM 992 N N . ARG A 1 120 ? 4.919 -6.950 2.205 1.00 83.12 120 ARG A N 1
ATOM 993 C CA . ARG A 1 120 ? 3.885 -6.837 1.164 1.00 83.12 120 ARG A CA 1
ATOM 994 C C . ARG A 1 120 ? 3.325 -8.194 0.752 1.00 83.12 120 ARG A C 1
ATOM 996 O O . ARG A 1 120 ? 2.118 -8.285 0.552 1.00 83.12 120 ARG A O 1
ATOM 1003 N N . ILE A 1 121 ? 4.182 -9.209 0.640 1.00 83.88 121 ILE A N 1
ATOM 1004 C CA . ILE A 1 121 ? 3.791 -10.575 0.253 1.00 83.88 121 ILE A CA 1
ATOM 1005 C C . ILE A 1 121 ? 3.523 -11.496 1.451 1.00 83.88 121 ILE A C 1
ATOM 1007 O O . ILE A 1 121 ? 3.242 -12.672 1.258 1.00 83.88 121 ILE A O 1
ATOM 1011 N N . LEU A 1 122 ? 3.594 -10.962 2.675 1.00 80.25 122 LEU A N 1
ATOM 1012 C CA . LEU A 1 122 ? 3.394 -11.709 3.920 1.00 80.25 122 LEU A CA 1
ATOM 1013 C C . LEU A 1 122 ? 4.379 -12.879 4.119 1.00 80.25 122 LEU A C 1
ATOM 1015 O O . LEU A 1 122 ? 4.010 -13.906 4.675 1.00 80.25 122 LEU A O 1
ATOM 1019 N N . ASP A 1 123 ? 5.635 -12.712 3.697 1.00 84.31 123 ASP A N 1
ATOM 1020 C CA . ASP A 1 123 ? 6.679 -13.734 3.840 1.00 84.31 123 ASP A CA 1
ATOM 1021 C C . ASP A 1 123 ? 7.538 -13.473 5.088 1.00 84.31 123 ASP A C 1
ATOM 1023 O O . ASP A 1 123 ? 8.423 -12.610 5.098 1.00 84.31 123 ASP A O 1
ATOM 1027 N N . ASP A 1 124 ? 7.249 -14.208 6.163 1.00 86.12 124 ASP A N 1
ATOM 1028 C CA . ASP A 1 124 ? 7.959 -14.094 7.442 1.00 86.12 124 ASP A CA 1
ATOM 1029 C C . ASP A 1 124 ? 9.397 -14.610 7.359 1.00 86.12 124 ASP A C 1
ATOM 1031 O O . ASP A 1 124 ? 10.306 -14.000 7.923 1.00 86.12 124 ASP A O 1
ATOM 1035 N N . GLN A 1 125 ? 9.630 -15.694 6.612 1.00 94.44 125 GLN A N 1
ATOM 1036 C CA . GLN A 1 125 ? 10.962 -16.286 6.479 1.00 94.44 125 GLN A CA 1
ATOM 1037 C C . GLN A 1 125 ? 11.909 -15.325 5.764 1.00 94.44 125 GLN A C 1
ATOM 1039 O O . GLN A 1 125 ? 13.038 -15.109 6.217 1.00 94.44 125 GLN A O 1
ATOM 1044 N N . MET A 1 126 ? 11.432 -14.697 4.689 1.00 92.88 126 MET A N 1
ATOM 1045 C CA . MET A 1 126 ? 12.161 -13.645 3.993 1.00 92.88 126 MET A CA 1
ATOM 1046 C C . MET A 1 126 ? 12.392 -12.442 4.902 1.00 92.88 126 MET A C 1
ATOM 1048 O O . MET A 1 126 ? 13.511 -11.932 4.952 1.00 92.88 126 MET A O 1
ATOM 1052 N N . PHE A 1 127 ? 11.373 -11.994 5.643 1.00 96.25 127 PHE A N 1
ATOM 1053 C CA . PHE A 1 127 ? 11.525 -10.848 6.536 1.00 96.25 127 PHE A CA 1
ATOM 1054 C C . PHE A 1 127 ? 12.629 -11.095 7.570 1.00 96.25 127 PHE A C 1
ATOM 1056 O O . PHE A 1 127 ? 13.537 -10.277 7.715 1.00 96.25 127 PHE A O 1
ATOM 1063 N N . GLU A 1 128 ? 12.598 -12.236 8.259 1.00 97.00 128 GLU A N 1
ATOM 1064 C CA . GLU A 1 128 ? 13.592 -12.586 9.276 1.00 97.00 128 GLU A CA 1
ATOM 1065 C C . GLU A 1 128 ? 14.986 -12.814 8.690 1.00 97.00 128 GLU A C 1
ATOM 1067 O O . GLU A 1 128 ? 15.989 -12.424 9.295 1.00 97.00 128 GLU A O 1
ATOM 1072 N N . TYR A 1 129 ? 15.078 -13.431 7.510 1.00 95.88 129 TYR A N 1
ATOM 1073 C CA . TYR A 1 129 ? 16.334 -13.566 6.776 1.00 95.88 129 TYR A CA 1
ATOM 1074 C C . TYR A 1 129 ? 16.974 -12.199 6.506 1.00 95.88 129 TYR A C 1
ATOM 1076 O O . TYR A 1 129 ? 18.103 -11.953 6.934 1.00 95.88 129 TYR A O 1
ATOM 1084 N N . VAL A 1 130 ? 16.224 -11.279 5.898 1.00 96.44 130 VAL A N 1
ATOM 1085 C CA . VAL A 1 130 ? 16.713 -9.938 5.559 1.00 96.44 130 VAL A CA 1
ATOM 1086 C C . VAL A 1 130 ? 17.015 -9.126 6.817 1.00 96.44 130 VAL A C 1
ATOM 1088 O O . VAL A 1 130 ? 18.063 -8.490 6.907 1.00 96.44 130 VAL A O 1
ATOM 1091 N N . TYR A 1 131 ? 16.146 -9.173 7.830 1.00 97.50 131 TYR A N 1
ATOM 1092 C CA . TYR A 1 131 ? 16.313 -8.393 9.058 1.00 97.50 131 TYR A CA 1
ATOM 1093 C C . TYR A 1 131 ? 17.529 -8.834 9.891 1.00 97.50 131 TYR A C 1
ATOM 1095 O O . TYR A 1 131 ? 18.149 -8.013 10.577 1.00 97.50 131 TYR A O 1
ATOM 1103 N N . ARG A 1 132 ? 17.924 -10.113 9.818 1.00 96.50 132 ARG A N 1
ATOM 1104 C CA . ARG A 1 132 ? 19.166 -10.607 10.441 1.00 96.50 132 ARG A CA 1
ATOM 1105 C C . ARG A 1 132 ? 20.419 -9.998 9.819 1.00 96.50 132 ARG A C 1
ATOM 1107 O O . ARG A 1 132 ? 21.370 -9.743 10.548 1.00 96.50 132 ARG A O 1
ATOM 1114 N N . MET A 1 133 ? 20.394 -9.719 8.519 1.00 95.25 133 MET A N 1
ATOM 1115 C CA . MET A 1 133 ? 21.505 -9.090 7.800 1.00 95.25 133 MET A CA 1
ATOM 1116 C C . MET A 1 133 ? 21.601 -7.571 8.032 1.00 95.25 133 MET A C 1
ATOM 1118 O O . MET A 1 133 ? 22.634 -6.973 7.748 1.00 95.25 133 MET A O 1
ATOM 1122 N N . VAL A 1 134 ? 20.553 -6.927 8.561 1.00 96.44 134 VAL A N 1
ATOM 1123 C CA . VAL A 1 134 ? 20.579 -5.488 8.865 1.00 96.44 134 VAL A CA 1
ATOM 1124 C C . VAL A 1 134 ? 21.511 -5.199 10.060 1.00 96.44 134 VAL A C 1
ATOM 1126 O O . VAL A 1 134 ? 21.297 -5.773 11.138 1.00 96.44 134 VAL A O 1
ATOM 1129 N N . PRO A 1 135 ? 22.487 -4.275 9.928 1.00 96.38 135 PRO A N 1
ATOM 1130 C CA . PRO A 1 135 ? 23.378 -3.874 11.017 1.00 96.38 135 PRO A CA 1
ATOM 1131 C C . PRO A 1 135 ? 22.633 -3.308 12.231 1.00 96.38 135 PRO A C 1
ATOM 1133 O O . PRO A 1 135 ? 21.633 -2.606 12.088 1.00 96.38 135 PRO A O 1
ATOM 1136 N N . SER A 1 136 ? 23.151 -3.548 13.438 1.00 95.62 136 SER A N 1
ATOM 1137 C CA . SER A 1 136 ? 22.520 -3.084 14.684 1.00 95.62 136 SER A CA 1
ATOM 1138 C C . SER A 1 136 ? 22.248 -1.570 14.744 1.00 95.62 136 SER A C 1
ATOM 1140 O O . SER A 1 136 ? 21.143 -1.218 15.151 1.00 95.62 136 SER A O 1
ATOM 1142 N N . PRO A 1 137 ? 23.150 -0.663 14.300 1.00 95.94 137 PRO A N 1
ATOM 1143 C CA . PRO A 1 137 ? 22.863 0.778 14.311 1.00 95.94 137 PRO A CA 1
ATOM 1144 C C . PRO A 1 137 ? 21.641 1.155 13.462 1.00 95.94 137 PRO A C 1
ATOM 1146 O O . PRO A 1 137 ? 20.807 1.964 13.859 1.00 95.94 137 PRO A O 1
ATOM 1149 N N . GLU A 1 138 ? 21.459 0.496 12.317 1.00 96.19 138 GLU A N 1
ATOM 1150 C CA . GLU A 1 138 ? 20.345 0.766 11.402 1.00 96.19 138 GLU A CA 1
ATOM 1151 C C . GLU A 1 138 ? 18.991 0.369 12.003 1.00 96.19 138 GLU A C 1
ATOM 1153 O O . GLU A 1 138 ? 17.970 0.972 11.674 1.00 96.19 138 GLU A O 1
ATOM 1158 N N . LYS A 1 139 ? 18.972 -0.590 12.937 1.00 96.88 139 LYS A N 1
ATOM 1159 C CA . LYS A 1 139 ? 17.758 -1.009 13.654 1.00 96.88 139 LYS A CA 1
ATOM 1160 C C . LYS A 1 139 ? 17.242 0.054 14.625 1.00 96.88 139 LYS A C 1
ATOM 1162 O O . LYS A 1 139 ? 16.073 -0.008 14.981 1.00 96.88 139 LYS A O 1
ATOM 1167 N N . VAL A 1 140 ? 18.058 1.049 14.990 1.00 96.38 140 VAL A N 1
ATOM 1168 C CA . VAL A 1 140 ? 17.674 2.134 15.914 1.00 96.38 140 VAL A CA 1
ATOM 1169 C C . VAL A 1 140 ? 17.787 3.541 15.311 1.00 96.38 140 VAL A C 1
ATOM 1171 O O . VAL A 1 140 ? 17.142 4.470 15.797 1.00 96.38 140 VAL A O 1
ATOM 1174 N N . GLU A 1 141 ? 18.521 3.713 14.209 1.00 93.94 141 GLU A N 1
ATOM 1175 C CA . GLU A 1 141 ? 18.711 5.013 13.544 1.00 93.94 141 GLU A CA 1
ATOM 1176 C C . GLU A 1 141 ? 17.920 5.156 12.235 1.00 93.94 141 GLU A C 1
ATOM 1178 O O . GLU A 1 141 ? 17.524 6.263 11.857 1.00 93.94 141 GLU A O 1
ATOM 1183 N N . ASN A 1 142 ? 17.638 4.059 11.526 1.00 93.44 142 ASN A N 1
ATOM 1184 C CA . ASN A 1 142 ? 16.977 4.129 10.228 1.00 93.44 142 ASN A CA 1
ATOM 1185 C C . ASN A 1 142 ? 15.459 4.004 10.371 1.00 93.44 142 ASN A C 1
ATOM 1187 O O . ASN A 1 142 ? 14.886 2.918 10.460 1.00 93.44 142 ASN A O 1
ATOM 1191 N N . SER A 1 143 ? 14.782 5.153 10.322 1.00 90.75 143 SER A N 1
ATOM 1192 C CA . SER A 1 143 ? 13.329 5.223 10.504 1.00 90.75 143 SER A CA 1
ATOM 1193 C C . SER A 1 143 ? 12.519 4.350 9.537 1.00 90.75 143 SER A C 1
ATOM 1195 O O . SER A 1 143 ? 11.429 3.902 9.897 1.00 90.75 143 SER A O 1
ATOM 1197 N N . TYR A 1 144 ? 13.025 4.072 8.332 1.00 89.56 144 TYR A N 1
ATOM 1198 C CA . TYR A 1 144 ? 12.322 3.216 7.381 1.00 89.56 144 TYR A CA 1
ATOM 1199 C C . TYR A 1 144 ? 12.451 1.739 7.759 1.00 89.56 144 TYR A C 1
ATOM 1201 O O . TYR A 1 144 ? 11.443 1.035 7.767 1.00 89.56 144 TYR A O 1
ATOM 1209 N N . ILE A 1 145 ? 13.653 1.290 8.134 1.00 95.44 145 ILE A N 1
ATOM 1210 C CA . ILE A 1 145 ? 13.900 -0.068 8.646 1.00 95.44 145 ILE A CA 1
ATOM 1211 C C . ILE A 1 145 ? 13.043 -0.325 9.886 1.00 95.44 145 ILE A C 1
ATOM 1213 O O . ILE A 1 145 ? 12.297 -1.303 9.923 1.00 95.44 145 ILE A O 1
ATOM 1217 N N . ILE A 1 146 ? 13.068 0.599 10.850 1.00 96.00 146 ILE A N 1
ATOM 1218 C CA . ILE A 1 146 ? 12.254 0.524 12.071 1.00 96.00 146 ILE A CA 1
ATOM 1219 C C . ILE A 1 146 ? 10.768 0.436 11.725 1.00 96.00 146 ILE A C 1
ATOM 1221 O O . ILE A 1 146 ? 10.040 -0.368 12.298 1.00 96.00 146 ILE A O 1
ATOM 1225 N N . SER A 1 147 ? 10.307 1.230 10.755 1.00 86.75 147 SER A N 1
ATOM 1226 C CA . SER A 1 147 ? 8.909 1.188 10.320 1.00 86.75 147 SER A CA 1
ATOM 1227 C C . SER A 1 147 ? 8.532 -0.180 9.749 1.00 86.75 147 SER A C 1
ATOM 1229 O O . SER A 1 147 ? 7.466 -0.690 10.081 1.00 86.75 147 SER A O 1
ATOM 1231 N N . GLN A 1 148 ? 9.394 -0.804 8.937 1.00 92.44 148 GLN A N 1
ATOM 1232 C CA . GLN A 1 148 ? 9.138 -2.158 8.429 1.00 92.44 148 GLN A CA 1
ATOM 1233 C C . GLN A 1 148 ? 9.165 -3.208 9.545 1.00 92.44 148 GLN A C 1
ATOM 1235 O O . GLN A 1 148 ? 8.326 -4.108 9.547 1.00 92.44 148 GLN A O 1
ATOM 1240 N N . TYR A 1 149 ? 10.064 -3.062 10.521 1.00 97.19 149 TYR A N 1
ATOM 1241 C CA . TYR A 1 149 ? 10.101 -3.918 11.705 1.00 97.19 149 TYR A CA 1
ATOM 1242 C C . TYR A 1 149 ? 8.833 -3.792 12.547 1.00 97.19 149 TYR A C 1
ATOM 1244 O O . TYR A 1 149 ? 8.254 -4.795 12.953 1.00 97.19 149 TYR A O 1
ATOM 1252 N N . TYR A 1 150 ? 8.317 -2.580 12.742 1.00 92.38 150 TYR A N 1
ATOM 1253 C CA . TYR A 1 150 ? 7.076 -2.392 13.487 1.00 92.38 150 TYR A CA 1
ATOM 1254 C C . TYR A 1 150 ? 5.855 -2.887 12.723 1.00 92.38 150 TYR A C 1
ATOM 1256 O O . TYR A 1 150 ? 4.925 -3.372 13.360 1.00 92.38 150 TYR A O 1
ATOM 1264 N N . VAL A 1 151 ? 5.829 -2.806 11.388 1.00 81.56 151 VAL A N 1
ATOM 1265 C CA . VAL A 1 151 ? 4.791 -3.473 10.581 1.00 81.56 151 VAL A CA 1
ATOM 1266 C C . VAL A 1 151 ? 4.816 -4.980 10.837 1.00 81.56 151 VAL A C 1
ATOM 1268 O O . VAL A 1 151 ? 3.771 -5.551 11.149 1.00 81.56 151 VAL A O 1
ATOM 1271 N N . TYR A 1 152 ? 6.002 -5.594 10.788 1.00 90.12 152 TYR A N 1
ATOM 1272 C CA . TYR A 1 152 ? 6.194 -7.017 11.064 1.00 90.12 152 TYR A CA 1
ATOM 1273 C C . TYR A 1 152 ? 5.727 -7.397 12.476 1.00 90.12 152 TYR A C 1
ATOM 1275 O O . TYR A 1 152 ? 4.868 -8.263 12.629 1.00 90.12 152 TYR A O 1
ATOM 1283 N N . LEU A 1 153 ? 6.204 -6.710 13.517 1.00 89.00 153 LEU A N 1
ATOM 1284 C CA . LEU A 1 153 ? 5.814 -6.993 14.902 1.00 89.00 153 LEU A CA 1
ATOM 1285 C C . LEU A 1 153 ? 4.311 -6.788 15.143 1.00 89.00 153 LEU A C 1
ATOM 1287 O O . LEU A 1 153 ? 3.668 -7.617 15.785 1.00 89.00 153 LEU A O 1
ATOM 1291 N N . ASN A 1 154 ? 3.727 -5.717 14.596 1.00 75.25 154 ASN A N 1
ATOM 1292 C CA . ASN A 1 154 ? 2.294 -5.443 14.723 1.00 75.25 154 ASN A CA 1
ATOM 1293 C C . ASN A 1 154 ? 1.416 -6.486 14.020 1.00 75.25 154 ASN A C 1
ATOM 1295 O O . ASN A 1 154 ? 0.283 -6.693 14.459 1.00 75.25 154 ASN A O 1
ATOM 1299 N N . ARG A 1 155 ? 1.897 -7.102 12.929 1.00 82.75 155 ARG A N 1
ATOM 1300 C CA . ARG A 1 155 ? 1.216 -8.218 12.251 1.00 82.75 155 ARG A CA 1
ATOM 1301 C C . ARG A 1 155 ? 1.190 -9.477 13.122 1.00 82.75 155 ARG A C 1
ATOM 1303 O O . ARG A 1 155 ? 0.210 -10.205 13.084 1.00 82.75 155 ARG A O 1
ATOM 1310 N N . HIS A 1 156 ? 2.221 -9.677 13.940 1.00 81.50 156 HIS A N 1
ATOM 1311 C CA . HIS A 1 156 ? 2.381 -10.833 14.831 1.00 81.50 156 HIS A CA 1
ATOM 1312 C C . HIS A 1 156 ? 1.896 -10.592 16.261 1.00 81.50 156 HIS A C 1
ATOM 1314 O O . HIS A 1 156 ? 2.223 -11.350 17.169 1.00 81.50 156 HIS A O 1
ATOM 1320 N N . SER A 1 157 ? 1.175 -9.499 16.493 1.00 78.12 157 SER A N 1
ATOM 1321 C CA . SER A 1 157 ? 0.707 -9.114 17.825 1.00 78.12 157 SER A CA 1
ATOM 1322 C C . SER A 1 157 ? 1.807 -8.913 18.878 1.00 78.12 157 SER A C 1
ATOM 1324 O O . SER A 1 157 ? 1.552 -8.920 20.080 1.00 78.12 157 SER A O 1
ATOM 1326 N N . ARG A 1 158 ? 3.046 -8.648 18.444 1.00 86.25 158 ARG A N 1
ATOM 1327 C CA . ARG A 1 158 ? 4.221 -8.405 19.299 1.00 86.25 158 ARG A CA 1
ATOM 1328 C C . ARG A 1 158 ? 4.301 -6.935 19.732 1.00 86.25 158 ARG A C 1
ATOM 1330 O O . ARG A 1 158 ? 5.319 -6.264 19.571 1.00 86.25 158 ARG A O 1
ATOM 1337 N N . TYR A 1 159 ? 3.202 -6.401 20.265 1.00 84.81 159 TYR A N 1
ATOM 1338 C CA . TYR A 1 159 ? 3.062 -4.970 20.576 1.00 84.81 159 TYR A CA 1
ATOM 1339 C C . TYR A 1 159 ? 3.985 -4.506 21.706 1.00 84.81 159 TYR A C 1
ATOM 1341 O O . TYR A 1 159 ? 4.550 -3.414 21.641 1.00 84.81 159 TYR A O 1
ATOM 1349 N N . ASN A 1 160 ? 4.188 -5.363 22.711 1.00 89.38 160 ASN A N 1
ATOM 1350 C CA . ASN A 1 160 ? 5.113 -5.104 23.814 1.00 89.38 160 ASN A CA 1
ATOM 1351 C C . ASN A 1 160 ? 6.534 -4.832 23.312 1.00 89.38 160 ASN A C 1
ATOM 1353 O O . ASN A 1 160 ? 7.212 -3.954 23.836 1.00 89.38 160 ASN A O 1
ATOM 1357 N N . GLU A 1 161 ? 6.971 -5.549 22.279 1.00 95.38 161 GLU A N 1
ATOM 1358 C CA . GLU A 1 161 ? 8.303 -5.382 21.703 1.00 95.38 161 GLU A CA 1
ATOM 1359 C C . GLU A 1 161 ? 8.422 -4.074 20.927 1.00 95.38 161 GLU A C 1
ATOM 1361 O O . GLU A 1 161 ? 9.414 -3.369 21.081 1.00 95.38 161 GLU A O 1
ATOM 1366 N N . VAL A 1 162 ? 7.381 -3.691 20.175 1.00 89.19 162 VAL A N 1
ATOM 1367 C CA . VAL A 1 162 ? 7.310 -2.365 19.536 1.00 89.19 162 VAL A CA 1
ATOM 1368 C C . VAL A 1 162 ? 7.440 -1.263 20.586 1.00 89.19 162 VAL A C 1
ATOM 1370 O O . VAL A 1 162 ? 8.212 -0.321 20.401 1.00 89.19 162 VAL A O 1
ATOM 1373 N N . LYS A 1 163 ? 6.706 -1.384 21.699 1.00 90.88 163 LYS A N 1
ATOM 1374 C CA . LYS A 1 163 ? 6.734 -0.401 22.782 1.00 90.88 163 LYS A CA 1
ATOM 1375 C C . LYS A 1 163 ? 8.107 -0.325 23.446 1.00 90.88 163 LYS A C 1
ATOM 1377 O O . LYS A 1 163 ? 8.662 0.763 23.562 1.00 90.88 163 LYS A O 1
ATOM 1382 N N . GLN A 1 164 ? 8.669 -1.467 23.841 1.00 96.12 164 GLN A N 1
ATOM 1383 C CA . GLN A 1 164 ? 9.976 -1.525 24.497 1.00 96.12 164 GLN A CA 1
ATOM 1384 C C . GLN A 1 164 ? 11.082 -0.969 23.603 1.00 96.12 164 GLN A C 1
ATOM 1386 O O . GLN A 1 164 ? 11.839 -0.116 24.057 1.00 96.12 164 GLN A O 1
ATOM 1391 N N . HIS A 1 165 ? 11.131 -1.389 22.339 1.00 97.12 165 HIS A N 1
ATOM 1392 C CA . HIS A 1 165 ? 12.113 -0.895 21.381 1.00 97.12 165 HIS A CA 1
ATOM 1393 C C . HIS A 1 165 ? 11.971 0.625 21.180 1.00 97.12 165 HIS A C 1
ATOM 1395 O O . HIS A 1 165 ? 12.954 1.359 21.254 1.00 97.12 165 HIS A O 1
ATOM 1401 N N . TYR A 1 166 ? 10.742 1.138 21.022 1.00 94.25 166 TYR A N 1
ATOM 1402 C CA . TYR A 1 166 ? 10.499 2.572 20.832 1.00 94.25 166 TYR A CA 1
ATOM 1403 C C . TYR A 1 166 ? 10.923 3.412 22.040 1.00 94.25 166 TYR A C 1
ATOM 1405 O O . TYR A 1 166 ? 11.597 4.426 21.873 1.00 94.25 166 TYR A O 1
ATOM 1413 N N . GLU A 1 167 ? 10.513 3.012 23.244 1.00 93.94 167 GLU A N 1
ATOM 1414 C CA . GLU A 1 167 ? 10.716 3.795 24.466 1.00 93.94 167 GLU A CA 1
ATOM 1415 C C . GLU A 1 167 ? 12.143 3.681 25.016 1.00 93.94 167 GLU A C 1
ATOM 1417 O O . GLU A 1 167 ? 12.631 4.640 25.615 1.00 93.94 167 GLU A O 1
ATOM 1422 N N . LYS A 1 168 ? 12.809 2.530 24.834 1.00 95.81 168 LYS A N 1
ATOM 1423 C CA . LYS A 1 168 ? 14.114 2.246 25.456 1.00 95.81 168 LYS A CA 1
ATOM 1424 C C . LYS A 1 168 ? 15.303 2.362 24.510 1.00 95.81 168 LYS A C 1
ATOM 1426 O O . LYS A 1 168 ? 16.389 2.686 24.980 1.00 95.81 168 LYS A O 1
ATOM 1431 N N . GLU A 1 169 ? 15.127 2.081 23.219 1.00 96.06 169 GLU A N 1
ATOM 1432 C CA . GLU A 1 169 ? 16.250 1.976 22.273 1.00 96.06 169 GLU A CA 1
ATOM 1433 C C . GLU A 1 169 ? 16.320 3.151 21.289 1.00 96.06 169 GLU A C 1
ATOM 1435 O O . GLU A 1 169 ? 17.407 3.510 20.838 1.00 96.06 169 GLU A O 1
ATOM 1440 N N . LEU A 1 170 ? 15.189 3.792 20.963 1.00 95.06 170 LEU A N 1
ATOM 1441 C CA . LEU A 1 170 ? 15.165 4.879 19.979 1.00 95.06 170 LEU A CA 1
ATOM 1442 C C . LEU A 1 170 ? 15.466 6.249 20.593 1.00 95.06 170 LEU A C 1
ATOM 1444 O O . LEU A 1 170 ? 14.900 6.641 21.613 1.00 95.06 170 LEU A O 1
ATOM 1448 N N . SER A 1 171 ? 16.284 7.041 19.895 1.00 94.12 171 SER A N 1
ATOM 1449 C CA . SER A 1 171 ? 16.521 8.440 20.265 1.00 94.12 171 SER A CA 1
ATOM 1450 C C . SER A 1 171 ? 15.277 9.321 20.029 1.00 94.12 171 SER A C 1
ATOM 1452 O O . SER A 1 171 ? 14.467 9.030 19.139 1.00 94.12 171 SER A O 1
ATOM 1454 N N . PRO A 1 172 ? 15.140 10.467 20.731 1.00 91.75 172 PRO A N 1
ATOM 1455 C CA . PRO A 1 172 ? 13.992 11.367 20.567 1.00 91.75 172 PRO A CA 1
ATOM 1456 C C . PRO A 1 172 ? 13.772 11.861 19.129 1.00 91.75 172 PRO A C 1
ATOM 1458 O O . PRO A 1 172 ? 12.638 12.100 18.714 1.00 91.75 172 PRO A O 1
ATOM 1461 N N . ASN A 1 173 ? 14.843 12.004 18.344 1.00 90.31 173 ASN A N 1
ATOM 1462 C CA . ASN A 1 173 ? 14.745 12.422 16.945 1.00 90.31 173 ASN A CA 1
ATOM 1463 C C . ASN A 1 173 ? 14.084 11.345 16.076 1.00 90.31 173 ASN A C 1
ATOM 1465 O O . ASN A 1 173 ? 13.243 11.665 15.238 1.00 90.31 173 ASN A O 1
ATOM 1469 N N . ILE A 1 174 ? 14.419 10.073 16.304 1.00 90.06 174 ILE A N 1
ATOM 1470 C CA . ILE A 1 174 ? 13.836 8.946 15.569 1.00 90.06 174 ILE A CA 1
ATOM 1471 C C . ILE A 1 174 ? 12.394 8.691 16.007 1.00 90.06 174 ILE A C 1
ATOM 1473 O O . ILE A 1 174 ? 11.534 8.460 15.157 1.00 90.06 174 ILE A O 1
ATOM 1477 N N . GLN A 1 175 ? 12.097 8.833 17.301 1.00 83.94 175 GLN A N 1
ATOM 1478 C CA . GLN A 1 175 ? 10.733 8.760 17.832 1.00 83.94 175 GLN A CA 1
ATOM 1479 C C . GLN A 1 175 ? 9.781 9.769 17.160 1.00 83.94 175 GLN A C 1
ATOM 1481 O O . GLN A 1 175 ? 8.623 9.454 16.901 1.00 83.94 175 GLN A O 1
ATOM 1486 N N . ARG A 1 176 ? 10.268 10.964 16.795 1.00 79.88 176 ARG A N 1
ATOM 1487 C CA . ARG A 1 176 ? 9.481 11.986 16.075 1.00 79.88 176 ARG A CA 1
ATOM 1488 C C . ARG A 1 176 ? 9.230 11.666 14.599 1.00 79.88 176 ARG A C 1
ATOM 1490 O O . ARG A 1 176 ? 8.464 12.381 13.951 1.00 79.88 176 ARG A O 1
ATOM 1497 N N . SER A 1 177 ? 9.849 10.625 14.038 1.00 81.94 177 SER A N 1
ATOM 1498 C CA . SER A 1 177 ? 9.566 10.217 12.662 1.00 81.94 177 SER A CA 1
ATOM 1499 C C . SER A 1 177 ? 8.097 9.822 12.519 1.00 81.94 177 SER A C 1
ATOM 1501 O O . SER A 1 177 ? 7.627 8.896 13.180 1.00 81.94 177 SER A O 1
ATOM 1503 N N . LYS A 1 178 ? 7.376 10.485 11.602 1.00 73.06 178 LYS A N 1
ATOM 1504 C CA . LYS A 1 178 ? 5.945 10.241 11.338 1.00 73.06 178 LYS A CA 1
ATOM 1505 C C . LYS A 1 178 ? 5.638 8.759 11.104 1.00 73.06 178 LYS A C 1
ATOM 1507 O O . LYS A 1 178 ? 4.602 8.271 11.546 1.00 73.06 178 LYS A O 1
ATOM 1512 N N . PHE A 1 179 ? 6.523 8.050 10.403 1.00 68.56 179 PHE A N 1
ATOM 1513 C CA . PHE A 1 179 ? 6.327 6.641 10.065 1.00 68.56 179 PHE A CA 1
ATOM 1514 C C . PHE A 1 179 ? 6.513 5.731 11.282 1.00 68.56 179 PHE A C 1
ATOM 1516 O O . PHE A 1 179 ? 5.634 4.922 11.570 1.00 68.56 179 PHE A O 1
ATOM 1523 N N . VAL A 1 180 ? 7.597 5.921 12.038 1.00 74.75 180 VAL A N 1
ATOM 1524 C CA . VAL A 1 180 ? 7.893 5.132 13.245 1.00 74.75 180 VAL A CA 1
ATOM 1525 C C . VAL A 1 180 ? 6.826 5.369 14.310 1.00 74.75 180 VAL A C 1
ATOM 1527 O O .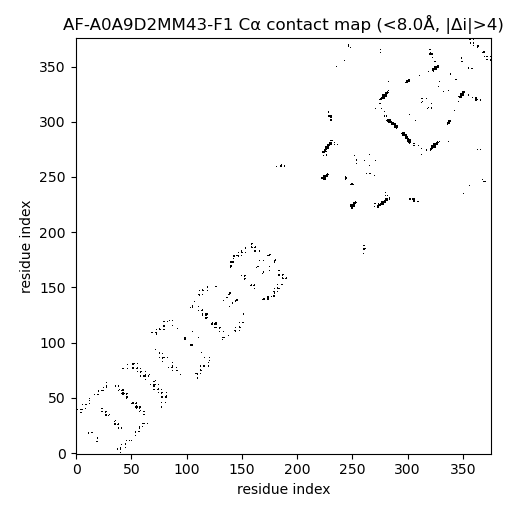 VAL A 1 180 ? 6.247 4.416 14.832 1.00 74.75 180 VAL A O 1
ATOM 1530 N N . HIS A 1 181 ? 6.506 6.639 14.568 1.00 74.75 181 HIS A N 1
ATOM 1531 C CA . HIS A 1 181 ? 5.500 7.030 15.547 1.00 74.75 181 HIS A CA 1
ATOM 1532 C C . HIS A 1 181 ? 4.125 6.435 15.226 1.00 74.75 181 HIS A C 1
ATOM 1534 O O . HIS A 1 181 ? 3.459 5.909 16.114 1.00 74.75 181 HIS A O 1
ATOM 1540 N N . ARG A 1 182 ? 3.714 6.434 13.949 1.00 76.56 182 ARG A N 1
ATOM 1541 C CA . ARG A 1 182 ? 2.442 5.836 13.515 1.00 76.56 182 ARG A CA 1
ATOM 1542 C C . ARG A 1 182 ? 2.332 4.360 13.908 1.00 76.56 182 ARG A C 1
ATOM 1544 O O . ARG A 1 182 ? 1.298 3.951 14.430 1.00 76.56 182 ARG A O 1
ATOM 1551 N N . TYR A 1 183 ? 3.363 3.555 13.648 1.00 73.44 183 TYR A N 1
ATOM 1552 C CA . TYR A 1 183 ? 3.320 2.119 13.955 1.00 73.44 183 TYR A CA 1
ATOM 1553 C C . TYR A 1 183 ? 3.515 1.813 15.445 1.00 73.44 183 TYR A C 1
ATOM 1555 O O . TYR A 1 183 ? 2.990 0.810 15.928 1.00 73.44 183 TYR A O 1
ATOM 1563 N N . TYR A 1 184 ? 4.206 2.686 16.177 1.00 82.00 184 TYR A N 1
ATOM 1564 C CA . TYR A 1 184 ? 4.264 2.637 17.637 1.00 82.00 184 TYR A CA 1
ATOM 1565 C C . TYR A 1 184 ? 2.897 2.917 18.276 1.00 82.00 184 TYR A C 1
ATOM 1567 O O . TYR A 1 184 ? 2.422 2.123 19.084 1.00 82.00 184 TYR A O 1
ATOM 1575 N N . MET A 1 185 ? 2.219 3.995 17.868 1.00 70.06 185 MET A N 1
ATOM 1576 C CA . MET A 1 185 ? 0.892 4.344 18.393 1.00 70.06 185 MET A CA 1
ATOM 1577 C C . MET A 1 185 ? -0.139 3.250 18.117 1.00 70.06 185 MET A C 1
ATOM 1579 O O . MET A 1 185 ? -0.960 2.947 18.980 1.00 70.06 185 MET A O 1
ATOM 1583 N N . ASN A 1 186 ? -0.046 2.608 16.951 1.00 66.44 186 ASN A N 1
ATOM 1584 C CA . ASN A 1 186 ? -0.808 1.408 16.633 1.00 66.44 186 ASN A CA 1
ATOM 1585 C C . ASN A 1 186 ? -0.580 0.301 17.683 1.00 66.44 186 ASN A C 1
ATOM 1587 O O . ASN A 1 186 ? -1.549 -0.166 18.277 1.00 66.44 186 ASN A O 1
ATOM 1591 N N . ALA A 1 187 ? 0.674 -0.062 17.974 1.00 71.06 187 ALA A N 1
ATOM 1592 C CA . ALA A 1 187 ? 0.990 -1.078 18.980 1.00 71.06 187 ALA A CA 1
ATOM 1593 C C . ALA A 1 187 ? 0.435 -0.716 20.371 1.00 71.06 187 ALA A C 1
ATOM 1595 O O . ALA A 1 187 ? -0.211 -1.544 21.011 1.00 71.06 187 ALA A O 1
ATOM 1596 N N . CYS A 1 188 ? 0.611 0.535 20.810 1.00 70.75 188 CYS A N 1
ATOM 1597 C CA . CYS A 1 188 ? 0.079 1.017 22.088 1.00 70.75 188 CYS A CA 1
ATOM 1598 C C . CYS A 1 188 ? -1.449 0.940 22.160 1.00 70.75 188 CYS A C 1
ATOM 1600 O O . CYS A 1 188 ? -1.988 0.525 23.184 1.00 70.75 188 CYS A O 1
ATOM 1602 N N . ALA A 1 189 ? -2.149 1.291 21.078 1.00 63.31 189 ALA A N 1
ATOM 1603 C CA . ALA A 1 189 ? -3.600 1.165 21.018 1.00 63.31 189 ALA A CA 1
ATOM 1604 C C . ALA A 1 189 ? -4.049 -0.296 21.154 1.00 63.31 189 ALA A C 1
ATOM 1606 O O . ALA A 1 189 ? -5.023 -0.578 21.846 1.00 63.31 189 ALA A O 1
ATOM 1607 N N . ARG A 1 190 ? -3.318 -1.236 20.544 1.00 60.28 190 ARG A N 1
ATOM 1608 C CA . ARG A 1 190 ? -3.634 -2.669 20.617 1.00 60.28 190 ARG A CA 1
ATOM 1609 C C . ARG A 1 190 ? -3.409 -3.253 22.015 1.00 60.28 190 ARG A C 1
ATOM 1611 O O . ARG A 1 190 ? -4.210 -4.059 22.461 1.00 60.28 190 ARG A O 1
ATOM 1618 N N . MET A 1 191 ? -2.391 -2.784 22.738 1.00 66.12 191 MET A N 1
ATOM 1619 C CA . MET A 1 191 ? -2.142 -3.175 24.137 1.00 66.12 191 MET A CA 1
ATOM 1620 C C . MET A 1 191 ? -3.223 -2.692 25.119 1.00 66.12 191 MET A C 1
ATOM 1622 O O . MET A 1 191 ? -3.326 -3.227 26.218 1.00 66.12 191 MET A O 1
ATOM 1626 N N . GLY A 1 192 ? -4.012 -1.680 24.746 1.00 51.12 192 GLY A N 1
ATOM 1627 C CA . GLY A 1 192 ? -5.116 -1.142 25.546 1.00 51.12 192 GLY A CA 1
ATOM 1628 C C . GLY A 1 192 ? -6.497 -1.724 25.222 1.00 51.12 192 GLY A C 1
ATOM 1629 O O . GLY A 1 192 ? -7.470 -1.280 25.824 1.00 51.12 192 GLY A O 1
ATOM 1630 N N . TYR A 1 193 ? -6.604 -2.687 24.297 1.00 41.19 193 TYR A N 1
ATOM 1631 C CA . TYR A 1 193 ? -7.876 -3.319 23.901 1.00 41.19 193 TYR A CA 1
ATOM 1632 C C . TYR A 1 193 ? -8.118 -4.711 24.528 1.00 41.19 193 TYR A C 1
ATOM 1634 O O . TYR A 1 193 ? -9.201 -5.260 24.356 1.00 41.19 193 TYR A O 1
ATOM 1642 N N . ASP A 1 194 ? -7.187 -5.229 25.341 1.00 36.88 194 ASP A N 1
ATOM 1643 C CA . ASP A 1 194 ? -7.349 -6.481 26.112 1.00 36.88 194 ASP A CA 1
ATOM 1644 C C . ASP A 1 194 ? -7.895 -6.271 27.548 1.00 36.88 194 ASP A C 1
ATOM 1646 O O . ASP A 1 194 ? -7.880 -7.190 28.364 1.00 36.88 194 ASP A O 1
ATOM 1650 N N . GLN A 1 195 ? -8.409 -5.080 27.894 1.00 36.53 195 GLN A N 1
ATOM 1651 C CA . GLN A 1 195 ? -9.051 -4.821 29.202 1.00 36.53 195 GLN A CA 1
ATOM 1652 C C . GLN A 1 195 ? -10.570 -4.591 29.157 1.00 36.53 195 GLN A C 1
ATOM 1654 O O . GLN A 1 195 ? -11.143 -4.038 30.092 1.00 36.53 195 GLN A O 1
ATOM 1659 N N . VAL A 1 196 ? -11.265 -5.089 28.130 1.00 34.50 196 VAL A N 1
ATOM 1660 C CA . VAL A 1 196 ? -12.735 -5.217 28.166 1.00 34.50 196 VAL A CA 1
ATOM 1661 C C . VAL A 1 196 ? -13.129 -6.628 27.735 1.00 34.50 196 VAL A C 1
ATOM 1663 O O . VAL A 1 196 ? -13.654 -6.856 26.653 1.00 34.50 196 VAL A O 1
ATOM 1666 N N . GLY A 1 197 ? -12.823 -7.605 28.588 1.00 32.12 197 GLY A N 1
ATOM 1667 C CA . GLY A 1 197 ? -13.123 -9.009 28.320 1.00 32.12 197 GLY A CA 1
ATOM 1668 C C . GLY A 1 197 ? -12.730 -9.932 29.466 1.00 32.12 197 GLY A C 1
ATOM 1669 O O . GLY A 1 197 ? -11.726 -10.625 29.382 1.00 32.12 197 GLY A O 1
ATOM 1670 N N . GLY A 1 198 ? -13.544 -9.962 30.525 1.00 25.78 198 GLY A N 1
ATOM 1671 C CA . GLY A 1 198 ? -13.561 -11.068 31.487 1.00 25.78 198 GLY A CA 1
ATOM 1672 C C . GLY A 1 198 ? -12.895 -10.813 32.841 1.00 25.78 198 GLY A C 1
ATOM 1673 O O . GLY A 1 198 ? -11.768 -11.229 33.082 1.00 25.78 198 GLY A O 1
ATOM 1674 N N . GLN A 1 199 ? -13.672 -10.301 33.797 1.00 28.23 199 GLN A N 1
ATOM 1675 C CA . GLN A 1 199 ? -13.708 -10.928 35.118 1.00 28.23 199 GLN A CA 1
ATOM 1676 C C . GLN A 1 199 ? -15.145 -11.332 35.431 1.00 28.23 199 GLN A C 1
ATOM 1678 O O . GLN A 1 199 ? -16.026 -10.512 35.668 1.00 28.23 199 GLN A O 1
ATOM 1683 N N . SER A 1 200 ? -15.344 -12.645 35.382 1.00 27.84 200 SER A N 1
ATOM 1684 C CA . SER A 1 200 ? -16.418 -13.362 36.046 1.00 27.84 200 SER A CA 1
ATOM 1685 C C . SER A 1 200 ? -16.266 -13.171 37.556 1.00 27.84 200 SER A C 1
ATOM 1687 O O . SER A 1 200 ? -15.373 -13.763 38.162 1.00 27.84 200 SER A O 1
ATOM 1689 N N . SER A 1 201 ? -17.165 -12.408 38.166 1.00 28.14 201 SER A N 1
ATOM 1690 C CA . SER A 1 201 ? -17.566 -12.611 39.556 1.00 28.14 201 SER A CA 1
ATOM 1691 C C . SER A 1 201 ? -19.036 -13.028 39.564 1.00 28.14 201 SER A C 1
ATOM 1693 O O . SER A 1 201 ? -19.931 -12.300 39.145 1.00 28.14 201 SER A O 1
ATOM 1695 N N . SER A 1 202 ? -19.270 -14.269 39.975 1.00 23.55 202 SER A N 1
ATOM 1696 C CA . SER A 1 202 ? -20.589 -14.831 40.255 1.00 23.55 202 SER A CA 1
ATOM 1697 C C . SER A 1 202 ? -21.079 -14.347 41.644 1.00 23.55 202 SER A C 1
ATOM 1699 O O . SER A 1 202 ? -20.309 -13.725 42.375 1.00 23.55 202 SER A O 1
ATOM 1701 N N . PRO A 1 203 ? -22.350 -14.563 42.021 1.00 31.20 203 PRO A N 1
ATOM 1702 C CA . PRO A 1 203 ? -23.324 -13.514 42.303 1.00 31.20 203 PRO A CA 1
ATOM 1703 C C . PRO A 1 203 ? -23.573 -13.299 43.804 1.00 31.20 203 PRO A C 1
ATOM 1705 O O . PRO A 1 203 ? -23.473 -14.235 44.596 1.00 31.20 203 PRO A O 1
ATOM 1708 N N . THR A 1 204 ? -24.041 -12.105 44.174 1.00 25.41 204 THR A N 1
ATOM 1709 C CA . THR A 1 204 ? -24.772 -11.927 45.435 1.00 25.41 204 THR A CA 1
ATOM 1710 C C . THR A 1 204 ? -26.034 -11.111 45.192 1.00 25.41 204 THR A C 1
ATOM 1712 O O . THR A 1 204 ? -26.000 -10.023 44.623 1.00 25.41 204 THR A O 1
ATOM 1715 N N . GLU A 1 205 ? -27.146 -11.710 45.596 1.00 24.27 205 GLU A N 1
ATOM 1716 C CA . GLU A 1 205 ? -28.520 -11.234 45.513 1.00 24.27 205 GLU A CA 1
ATOM 1717 C C . GLU A 1 205 ? -28.737 -9.912 46.266 1.00 24.27 205 GLU A C 1
ATOM 1719 O O . GLU A 1 205 ? -28.344 -9.782 47.424 1.00 24.27 205 GLU A O 1
ATOM 1724 N N . ALA A 1 206 ? -29.465 -8.979 45.646 1.00 24.89 206 ALA A N 1
ATOM 1725 C CA . ALA A 1 206 ? -30.418 -8.111 46.336 1.00 24.89 206 ALA A CA 1
ATOM 1726 C C . ALA A 1 206 ? -31.459 -7.560 45.340 1.00 24.89 206 ALA A C 1
ATOM 1728 O O . ALA A 1 206 ? -31.127 -7.032 44.282 1.00 24.89 206 ALA A O 1
ATOM 1729 N N . SER A 1 207 ? -32.721 -7.748 45.719 1.00 25.98 207 SER A N 1
ATOM 1730 C CA . SER A 1 207 ? -33.992 -7.473 45.034 1.00 25.98 207 SER A CA 1
ATOM 1731 C C . SER A 1 207 ? -34.276 -5.985 44.707 1.00 25.98 207 SER A C 1
ATOM 1733 O O . SER A 1 207 ? -33.555 -5.103 45.169 1.00 25.98 207 SER A O 1
ATOM 1735 N N . PRO A 1 208 ? -35.330 -5.688 43.908 1.00 30.55 208 PRO A N 1
ATOM 1736 C CA . PRO A 1 208 ? -35.446 -4.469 43.115 1.00 30.55 208 PRO A CA 1
ATOM 1737 C C . PRO A 1 208 ? -36.200 -3.342 43.828 1.00 30.55 208 PRO A C 1
ATOM 1739 O O . PRO A 1 208 ? -37.180 -3.571 44.537 1.00 30.55 208 PRO A O 1
ATOM 1742 N N . SER A 1 209 ? -35.820 -2.105 43.522 1.00 25.27 209 SER A N 1
ATOM 1743 C CA . SER A 1 209 ? -36.675 -0.934 43.698 1.00 25.27 209 SER A CA 1
ATOM 1744 C C . SER A 1 209 ? -36.500 0.023 42.515 1.00 25.27 209 SER A C 1
ATOM 1746 O O . SER A 1 209 ? -35.40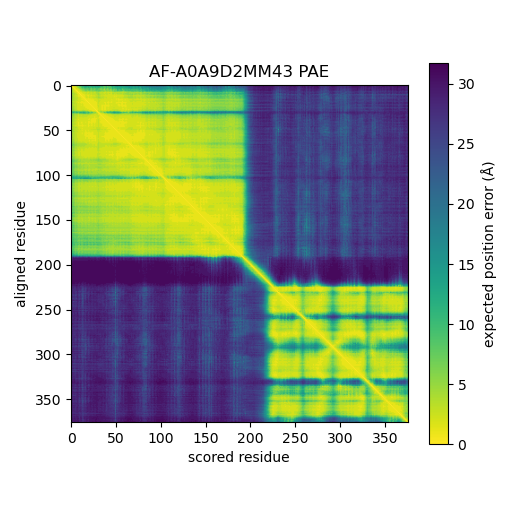1 0.419 42.139 1.00 25.27 209 SER A O 1
ATOM 1748 N N . SER A 1 210 ? -37.621 0.366 41.892 1.00 27.17 210 SER A N 1
ATOM 1749 C CA . SER A 1 210 ? -37.800 1.495 40.970 1.00 27.17 210 SER A CA 1
ATOM 1750 C C . SER A 1 210 ? -38.912 2.373 41.565 1.00 27.17 210 SER A C 1
ATOM 1752 O O . SER A 1 210 ? -39.598 1.903 42.478 1.00 27.17 210 SER A O 1
ATOM 1754 N N . PRO A 1 211 ? -39.251 3.551 41.014 1.00 37.75 211 PRO A N 1
ATOM 1755 C CA . PRO A 1 211 ? -38.502 4.470 40.148 1.00 37.75 211 PRO A CA 1
ATOM 1756 C C . PRO A 1 211 ? -38.505 5.903 40.732 1.00 37.75 211 PRO A C 1
ATOM 1758 O O . PRO A 1 211 ? -39.471 6.281 41.387 1.00 37.75 211 PRO A O 1
ATOM 1761 N N . GLN A 1 212 ? -37.515 6.748 40.432 1.00 27.23 212 GLN A N 1
ATOM 1762 C CA . GLN A 1 212 ? -37.749 8.200 40.443 1.00 27.23 212 GLN A CA 1
ATOM 1763 C C . GLN A 1 212 ? -36.993 8.898 39.318 1.00 27.23 212 GLN A C 1
ATOM 1765 O O . GLN A 1 212 ? -35.774 8.794 39.197 1.00 27.23 212 GLN A O 1
ATOM 1770 N N . ASP A 1 213 ? -37.786 9.603 38.516 1.00 28.81 213 ASP A N 1
ATOM 1771 C CA . ASP A 1 213 ? -37.390 10.571 37.512 1.00 28.81 213 ASP A CA 1
ATOM 1772 C C . ASP A 1 213 ? -36.485 11.652 38.101 1.00 28.81 213 ASP A C 1
ATOM 1774 O O . ASP A 1 213 ? -36.872 12.378 39.018 1.00 28.81 213 ASP A O 1
ATOM 1778 N N . THR A 1 214 ? -35.333 11.855 37.474 1.00 26.58 214 THR A N 1
ATOM 1779 C CA . THR A 1 214 ? -34.750 13.186 37.351 1.00 26.58 214 THR A CA 1
ATOM 1780 C C . THR A 1 214 ? -34.280 13.377 35.917 1.00 26.58 214 THR A C 1
ATOM 1782 O O . THR A 1 214 ? -33.357 12.728 35.430 1.00 26.58 214 THR A O 1
ATOM 1785 N N . ASN A 1 215 ? -34.950 14.302 35.231 1.00 34.50 215 ASN A N 1
ATOM 1786 C CA . ASN A 1 215 ? -34.446 14.926 34.020 1.00 34.50 215 ASN A CA 1
ATOM 1787 C C . ASN A 1 215 ? -33.022 15.423 34.271 1.00 34.50 215 ASN A C 1
ATOM 1789 O O . ASN A 1 215 ? -32.789 16.309 35.093 1.00 34.50 215 ASN A O 1
ATOM 1793 N N . THR A 1 216 ? -32.072 14.884 33.524 1.00 28.39 216 THR A N 1
ATOM 1794 C CA . THR A 1 216 ? -30.819 15.568 33.229 1.00 28.39 216 THR A CA 1
ATOM 1795 C C . THR A 1 216 ? -30.508 15.295 31.767 1.00 28.39 216 THR A C 1
ATOM 1797 O O . THR A 1 216 ? -29.850 14.321 31.414 1.00 28.39 216 THR A O 1
ATOM 1800 N N . GLU A 1 217 ? -31.034 16.161 30.900 1.00 38.72 217 GLU A N 1
ATOM 1801 C CA . GLU A 1 217 ? -30.443 16.384 29.587 1.00 38.72 217 GLU A CA 1
ATOM 1802 C C . GLU A 1 217 ? -29.006 16.866 29.794 1.00 38.72 217 GLU A C 1
ATOM 1804 O O . GLU A 1 217 ? -28.749 18.027 30.102 1.00 38.72 217 GLU A O 1
ATOM 1809 N N . LEU A 1 218 ? -28.061 15.951 29.612 1.00 30.45 218 LEU A N 1
ATOM 1810 C CA . LEU A 1 218 ? -26.678 16.261 29.291 1.00 30.45 218 LEU A CA 1
ATOM 1811 C C . LEU A 1 218 ? -26.298 15.401 28.083 1.00 30.45 218 LEU A C 1
ATOM 1813 O O . LEU A 1 218 ? -25.838 14.274 28.211 1.00 30.45 218 LEU A O 1
ATOM 1817 N N . ASN A 1 219 ? -26.583 15.964 26.906 1.00 37.97 219 ASN A N 1
ATOM 1818 C CA . ASN A 1 219 ? -25.843 15.804 25.656 1.00 37.97 219 ASN A CA 1
ATOM 1819 C C . ASN A 1 219 ? -25.359 14.371 25.347 1.00 37.97 219 ASN A C 1
ATOM 1821 O O . ASN A 1 219 ? -24.183 14.053 25.505 1.00 37.97 219 ASN A O 1
ATOM 1825 N N . SER A 1 220 ? -26.258 13.502 24.870 1.00 35.66 220 SER A N 1
ATOM 1826 C CA . SER A 1 220 ? -25.836 12.233 24.278 1.00 35.66 220 SER A CA 1
ATOM 1827 C C . SER A 1 220 ? -25.091 12.515 22.976 1.00 35.66 220 SER A C 1
ATOM 1829 O O . SER A 1 220 ? -25.691 12.999 22.012 1.00 35.66 220 SER A O 1
ATOM 1831 N N . ASP A 1 221 ? -23.801 12.196 22.967 1.00 39.06 221 ASP A N 1
ATOM 1832 C CA . ASP A 1 221 ? -22.927 12.144 21.803 1.00 39.06 221 ASP A CA 1
ATOM 1833 C C . ASP A 1 221 ? -23.695 11.760 20.534 1.00 39.06 221 ASP A C 1
ATOM 1835 O O . ASP A 1 221 ? -24.303 10.684 20.457 1.00 39.06 221 ASP A O 1
ATOM 1839 N N . LYS A 1 222 ? -23.673 12.629 19.517 1.00 47.94 222 LYS A N 1
ATOM 1840 C CA . LYS A 1 222 ? -24.141 12.271 18.177 1.00 47.94 222 LYS A CA 1
ATOM 1841 C C . LYS A 1 222 ? -23.212 11.182 17.631 1.00 47.94 222 LYS A C 1
ATOM 1843 O O . LYS A 1 222 ? -22.232 11.470 16.952 1.00 47.94 222 LYS A O 1
ATOM 1848 N N . LYS A 1 223 ? -23.491 9.921 17.965 1.00 60.00 223 LYS A N 1
ATOM 1849 C CA . LYS A 1 223 ? -22.779 8.762 17.417 1.00 60.00 223 LYS A CA 1
ATOM 1850 C C . LYS A 1 223 ? -22.865 8.827 15.897 1.00 60.00 223 LYS A C 1
ATOM 1852 O O . LYS A 1 223 ? -23.958 9.033 15.374 1.00 60.00 223 LYS A O 1
ATOM 1857 N N . LYS A 1 224 ? -21.741 8.662 15.199 1.00 68.94 224 LYS A N 1
ATOM 1858 C CA . LYS A 1 224 ? -21.703 8.609 13.732 1.00 68.94 224 LYS A CA 1
ATOM 1859 C C . LYS A 1 224 ? -22.571 7.442 13.263 1.00 68.94 224 LYS A C 1
ATOM 1861 O O . LYS A 1 224 ? -22.280 6.289 13.561 1.00 68.94 224 LYS A O 1
ATOM 1866 N N . GLN A 1 225 ? -23.682 7.748 12.598 1.00 83.94 225 GLN A N 1
ATOM 1867 C CA . GLN A 1 225 ? -24.769 6.790 12.373 1.00 83.94 225 GLN A CA 1
ATOM 1868 C C . GLN A 1 225 ? -24.626 6.033 11.051 1.00 83.94 225 GLN A C 1
ATOM 1870 O O . GLN A 1 225 ? -25.125 4.911 10.935 1.00 83.94 225 GLN A O 1
ATOM 1875 N N . VAL A 1 226 ? -23.962 6.647 10.068 1.00 94.00 226 VAL A N 1
ATOM 1876 C CA . VAL A 1 226 ? -23.762 6.099 8.723 1.00 94.00 226 VAL A CA 1
ATOM 1877 C C . VAL A 1 226 ? -22.285 5.805 8.486 1.00 94.00 226 VAL A C 1
ATOM 1879 O O . VAL A 1 226 ? -21.444 6.671 8.693 1.00 94.00 226 VAL A O 1
ATOM 1882 N N . PHE A 1 227 ? -21.961 4.617 7.992 1.00 95.38 227 PHE A N 1
ATOM 1883 C CA . PHE A 1 227 ? -20.608 4.279 7.559 1.00 95.38 227 PHE A CA 1
ATOM 1884 C C . PHE A 1 227 ? -20.467 4.411 6.042 1.00 95.38 227 PHE A C 1
ATOM 1886 O O . PHE A 1 227 ? -21.310 3.895 5.306 1.00 95.38 227 PHE A O 1
ATOM 1893 N N . LEU A 1 228 ? -19.404 5.061 5.567 1.00 95.06 228 LEU A N 1
ATOM 1894 C CA . LEU A 1 228 ? -19.075 5.127 4.143 1.00 95.06 228 LEU A CA 1
ATOM 1895 C C . LEU A 1 228 ? -18.021 4.076 3.788 1.00 95.06 228 LEU A C 1
ATOM 1897 O O . LEU A 1 228 ? -16.902 4.115 4.293 1.00 95.06 228 LEU A O 1
ATOM 1901 N N . VAL A 1 229 ? -18.384 3.155 2.897 1.00 93.62 229 VAL A N 1
ATOM 1902 C CA . VAL A 1 229 ? -17.504 2.109 2.365 1.00 93.62 229 VAL A CA 1
ATOM 1903 C C . VAL A 1 229 ? -17.233 2.414 0.900 1.00 93.62 229 VAL A C 1
ATOM 1905 O O . VAL A 1 229 ? -18.159 2.436 0.089 1.00 93.62 229 VAL A O 1
ATOM 1908 N N . TYR A 1 230 ? -15.976 2.650 0.537 1.00 91.12 230 TYR A N 1
ATOM 1909 C CA . TYR A 1 230 ? -15.602 2.953 -0.842 1.00 91.12 230 TYR A CA 1
ATOM 1910 C C . TYR A 1 230 ? -14.105 2.711 -1.093 1.00 91.12 230 TYR A C 1
ATOM 1912 O O . TYR A 1 230 ? -13.301 2.627 -0.168 1.00 91.12 230 TYR A O 1
ATOM 1920 N N . GLY A 1 231 ? -13.734 2.577 -2.370 1.00 83.12 231 GLY A N 1
ATOM 1921 C CA . GLY A 1 231 ? -12.353 2.358 -2.808 1.00 83.12 231 GLY A CA 1
ATOM 1922 C C . GLY A 1 231 ? -11.582 3.660 -3.053 1.00 83.12 231 GLY A C 1
ATOM 1923 O O . GLY A 1 231 ? -11.388 4.473 -2.155 1.00 83.12 231 GLY A O 1
ATOM 1924 N N . ASN A 1 232 ? -11.123 3.864 -4.289 1.00 71.19 232 ASN A N 1
ATOM 1925 C CA . ASN A 1 232 ? -10.268 4.991 -4.686 1.00 71.19 232 ASN A CA 1
ATOM 1926 C C . ASN A 1 232 ? -11.040 6.325 -4.819 1.00 71.19 232 ASN A C 1
ATOM 1928 O O . ASN A 1 232 ? -11.100 6.864 -5.917 1.00 71.19 232 ASN A O 1
ATOM 1932 N N . ASN A 1 233 ? -11.627 6.846 -3.729 1.00 75.19 233 ASN A N 1
ATOM 1933 C CA . ASN A 1 233 ? -12.329 8.147 -3.665 1.00 75.19 233 ASN A CA 1
ATOM 1934 C C . ASN A 1 233 ? -13.200 8.438 -4.912 1.00 75.19 233 ASN A C 1
ATOM 1936 O O . ASN A 1 233 ? -12.838 9.290 -5.727 1.00 75.19 233 ASN A O 1
ATOM 1940 N N . PRO A 1 234 ? -14.316 7.716 -5.110 1.00 80.31 234 PRO A N 1
ATOM 1941 C CA . PRO A 1 234 ? -15.124 7.877 -6.314 1.00 80.31 234 PRO A CA 1
ATOM 1942 C C . PRO A 1 234 ? -15.747 9.284 -6.398 1.00 80.31 234 PRO A C 1
ATOM 1944 O O . PRO A 1 234 ? -16.059 9.857 -5.353 1.00 80.31 234 PRO A O 1
ATOM 1947 N N . PRO A 1 235 ? -15.974 9.840 -7.604 1.00 74.62 235 PRO A N 1
ATOM 1948 C CA . PRO A 1 235 ? -16.523 11.192 -7.778 1.00 74.62 235 PRO A CA 1
ATOM 1949 C C . PRO A 1 235 ? -17.850 11.434 -7.041 1.00 74.62 235 PRO A C 1
ATOM 1951 O O . PRO A 1 235 ? -18.117 12.530 -6.554 1.00 74.62 235 PRO A O 1
ATOM 1954 N N . GLU A 1 236 ? -18.685 10.402 -6.925 1.00 82.50 236 GLU A N 1
ATOM 1955 C CA . GLU A 1 236 ? -19.987 10.447 -6.261 1.00 82.50 236 GLU A CA 1
ATOM 1956 C C . GLU A 1 236 ? -19.879 10.555 -4.730 1.00 82.50 236 GLU A C 1
ATOM 1958 O O . GLU A 1 236 ? -20.859 10.910 -4.071 1.00 82.50 236 GLU A O 1
ATOM 1963 N N . LEU A 1 237 ? -18.702 10.290 -4.149 1.00 87.44 237 LEU A N 1
ATOM 1964 C CA . LEU A 1 237 ? -18.470 10.336 -2.704 1.00 87.44 237 LEU A CA 1
ATOM 1965 C C . LEU A 1 237 ? -18.789 11.711 -2.112 1.00 87.44 237 LEU A C 1
ATOM 1967 O O . LEU A 1 237 ? -19.466 11.794 -1.087 1.00 87.44 237 LEU A O 1
ATOM 1971 N N . ASP A 1 238 ? -18.337 12.787 -2.755 1.00 84.31 238 ASP A N 1
ATOM 1972 C CA . ASP A 1 238 ? -18.566 14.153 -2.272 1.00 84.31 238 ASP A CA 1
ATOM 1973 C C . ASP A 1 238 ? -20.056 14.499 -2.259 1.00 84.31 238 ASP A C 1
ATOM 1975 O O . ASP A 1 238 ? -20.552 15.149 -1.336 1.00 84.31 238 ASP A O 1
ATOM 1979 N N . MET A 1 239 ? -20.795 13.991 -3.244 1.00 81.44 239 MET A N 1
ATOM 1980 C CA . MET A 1 239 ? -22.239 14.162 -3.335 1.00 81.44 239 MET A CA 1
ATOM 1981 C C . MET A 1 239 ? -22.969 13.353 -2.255 1.00 81.44 239 MET A C 1
ATOM 1983 O O . MET A 1 239 ? -23.879 13.879 -1.617 1.00 81.44 239 MET A O 1
ATOM 1987 N N . VAL A 1 240 ? -22.536 12.119 -1.966 1.00 89.94 240 VAL A N 1
ATOM 1988 C CA . VAL A 1 240 ? -23.047 11.327 -0.829 1.00 89.94 240 VAL A CA 1
ATOM 1989 C C . VAL A 1 240 ? -22.803 12.060 0.493 1.00 89.94 240 VAL A C 1
ATOM 1991 O O . VAL A 1 240 ? -23.723 12.211 1.298 1.00 89.94 240 VAL A O 1
ATOM 1994 N N . LYS A 1 241 ? -21.591 12.581 0.710 1.00 89.56 241 LYS A N 1
ATOM 1995 C CA . LYS A 1 241 ? -21.259 13.379 1.899 1.00 89.56 241 LYS A CA 1
ATOM 1996 C C . LYS A 1 241 ? -22.129 14.628 1.996 1.00 89.56 241 LYS A C 1
ATOM 1998 O O . LYS A 1 241 ? -22.594 14.960 3.083 1.00 89.56 241 LYS A O 1
ATOM 2003 N N . TYR A 1 242 ? -22.376 15.309 0.879 1.00 83.69 242 TYR A N 1
ATOM 2004 C CA . TYR A 1 242 ? -23.263 16.469 0.825 1.00 83.69 242 TYR A CA 1
ATOM 2005 C C . TYR A 1 242 ? -24.706 16.114 1.222 1.00 83.69 242 TYR A C 1
ATOM 2007 O O . TYR A 1 242 ? -25.298 16.809 2.051 1.00 83.69 242 TYR A O 1
ATOM 2015 N N . VAL A 1 243 ? -25.253 15.008 0.706 1.00 84.31 243 VAL A N 1
ATOM 2016 C CA . VAL A 1 243 ? -26.580 14.486 1.086 1.00 84.31 243 VAL A CA 1
ATOM 2017 C C . VAL A 1 243 ? -26.665 14.246 2.597 1.00 84.31 243 VAL A C 1
ATOM 2019 O O . VAL A 1 243 ? -27.620 14.675 3.239 1.00 84.31 243 VAL A O 1
ATOM 2022 N N . LEU A 1 244 ? -25.653 13.612 3.191 1.00 90.56 244 LEU A N 1
ATOM 2023 C CA . LEU A 1 244 ? -25.636 13.329 4.629 1.00 90.56 244 LEU A CA 1
ATOM 2024 C C . LEU A 1 244 ? -25.524 14.614 5.464 1.00 90.56 244 LEU A C 1
ATOM 2026 O O . LEU A 1 244 ? -26.328 14.828 6.373 1.00 90.56 244 LEU A O 1
ATOM 2030 N N . LYS A 1 245 ? -24.596 15.514 5.109 1.00 88.75 245 LYS A N 1
ATOM 2031 C CA . LYS A 1 245 ? -24.387 16.797 5.808 1.00 88.75 245 LYS A CA 1
ATOM 2032 C C . LYS A 1 245 ? -25.621 17.696 5.750 1.00 88.75 245 LYS A C 1
ATOM 2034 O O . LYS A 1 245 ? -26.018 18.244 6.774 1.00 88.75 245 LYS A O 1
ATOM 2039 N N . SER A 1 246 ? -26.248 17.825 4.580 1.00 85.00 246 SER A N 1
ATOM 2040 C CA . SER A 1 246 ? -27.454 18.651 4.391 1.00 85.00 246 SER A CA 1
ATOM 2041 C C . SER A 1 246 ? -28.654 18.168 5.214 1.00 85.00 246 SER A C 1
ATOM 2043 O O . SER A 1 246 ? -29.527 18.966 5.542 1.00 85.00 246 SER A O 1
ATOM 2045 N N . ASN A 1 247 ? -28.665 16.894 5.616 1.00 84.75 247 ASN A N 1
ATOM 2046 C CA . ASN A 1 247 ? -29.693 16.301 6.473 1.00 84.75 247 ASN A CA 1
ATOM 2047 C C . ASN A 1 247 ? -29.243 16.136 7.932 1.00 84.75 247 ASN A C 1
ATOM 2049 O O . ASN A 1 247 ? -29.920 15.473 8.712 1.00 84.75 247 ASN A O 1
ATOM 2053 N N . SER A 1 248 ? -28.120 16.751 8.326 1.00 88.31 248 SER A N 1
ATOM 2054 C CA . SER A 1 248 ? -27.552 16.640 9.679 1.00 88.31 248 SER A CA 1
ATOM 2055 C C . SER A 1 248 ? -27.300 15.192 10.130 1.00 88.31 248 SER A C 1
ATOM 2057 O O . SER A 1 248 ? -27.423 14.874 11.314 1.00 88.31 248 SER A O 1
ATOM 2059 N N . ILE A 1 249 ? -26.955 14.311 9.187 1.00 89.44 249 ILE A N 1
ATOM 2060 C CA . ILE A 1 249 ? -26.622 12.912 9.455 1.00 89.44 249 ILE A CA 1
ATOM 2061 C C . ILE A 1 249 ? -25.111 12.800 9.636 1.00 89.44 249 ILE A C 1
ATOM 2063 O O . ILE A 1 249 ? -24.344 13.008 8.696 1.00 89.44 249 ILE A O 1
ATOM 2067 N N . GLU A 1 250 ? -24.690 12.442 10.848 1.00 90.56 250 GLU A N 1
ATOM 2068 C CA . GLU A 1 250 ? -23.286 12.168 11.148 1.00 90.56 250 GLU A CA 1
ATOM 2069 C C . GLU A 1 250 ? -22.846 10.854 10.498 1.00 90.56 250 GLU A C 1
ATOM 2071 O O . GLU A 1 250 ? -23.536 9.830 10.601 1.00 90.56 250 GLU A O 1
ATOM 2076 N N . PHE A 1 251 ? -21.672 10.864 9.872 1.00 92.38 251 PHE A N 1
ATOM 2077 C CA . PHE A 1 251 ? -21.129 9.702 9.182 1.00 92.38 251 PHE A CA 1
ATOM 2078 C C . PHE A 1 251 ? -19.647 9.482 9.478 1.00 92.38 251 PHE A C 1
ATOM 2080 O O . PHE A 1 251 ? -18.915 10.399 9.854 1.00 92.38 251 PHE A O 1
ATOM 2087 N N . THR A 1 252 ? -19.212 8.240 9.296 1.00 90.38 252 THR A N 1
ATOM 2088 C CA . THR A 1 252 ? -17.811 7.835 9.358 1.00 90.38 252 THR A CA 1
ATOM 2089 C C . THR A 1 252 ? -17.253 7.723 7.950 1.00 90.38 252 THR A C 1
ATOM 2091 O O . THR A 1 252 ? -17.752 6.941 7.140 1.00 90.38 252 THR A O 1
ATOM 2094 N N . ASP A 1 253 ? -16.169 8.452 7.705 1.00 88.31 253 ASP A N 1
ATOM 2095 C CA . ASP A 1 253 ? -15.267 8.250 6.578 1.00 88.31 253 ASP A CA 1
ATOM 2096 C C . ASP A 1 253 ? -13.893 7.816 7.113 1.00 88.31 253 ASP A C 1
ATOM 2098 O O . ASP A 1 253 ? -13.180 8.593 7.749 1.00 88.31 253 ASP A O 1
ATOM 2102 N N . LEU A 1 254 ? -13.51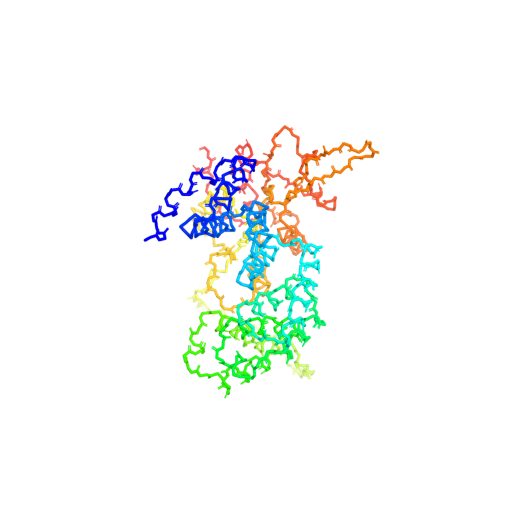8 6.557 6.872 1.00 79.62 254 LEU A N 1
ATOM 2103 C CA . LEU A 1 254 ? -12.248 6.013 7.356 1.00 79.62 254 LEU A CA 1
ATOM 2104 C C . LEU A 1 254 ? -11.007 6.662 6.732 1.00 79.62 254 LEU A C 1
ATOM 2106 O O . LEU A 1 254 ? -9.949 6.653 7.367 1.00 79.62 254 LEU A O 1
ATOM 2110 N N . ASN A 1 255 ? -11.105 7.186 5.508 1.00 69.12 255 ASN A N 1
ATOM 2111 C CA . ASN A 1 255 ? -9.968 7.777 4.805 1.00 69.12 255 ASN A CA 1
ATOM 2112 C C . ASN A 1 255 ? -9.702 9.222 5.252 1.00 69.12 255 ASN A C 1
ATOM 2114 O O . ASN A 1 255 ? -8.558 9.672 5.178 1.00 69.12 255 ASN A O 1
ATOM 2118 N N . GLU A 1 256 ? -10.718 9.932 5.750 1.00 63.06 256 GLU A N 1
ATOM 2119 C CA . GLU A 1 256 ? -10.579 11.287 6.312 1.00 63.06 256 GLU A CA 1
ATOM 2120 C C . GLU A 1 256 ? -10.171 11.293 7.801 1.00 63.06 256 GLU A C 1
ATOM 2122 O O . GLU A 1 256 ? -9.666 12.298 8.306 1.00 63.06 256 GLU A O 1
ATOM 2127 N N . GLU A 1 257 ? -10.319 10.171 8.513 1.00 54.81 257 GLU A N 1
ATOM 2128 C CA . GLU A 1 257 ? -10.056 10.084 9.955 1.00 54.81 257 GLU A CA 1
ATOM 2129 C C . GLU A 1 257 ? -8.567 9.908 10.314 1.00 54.81 257 GLU A C 1
ATOM 2131 O O . GLU A 1 257 ? -7.983 8.811 10.280 1.00 54.81 257 GLU A O 1
ATOM 2136 N N . VAL A 1 258 ? -7.946 11.004 10.762 1.00 43.12 258 VAL A N 1
ATOM 2137 C CA . VAL A 1 258 ? -6.533 11.093 11.176 1.00 43.12 258 VAL A CA 1
ATOM 2138 C C . VAL A 1 258 ? -6.336 10.595 12.619 1.00 43.12 258 VAL A C 1
ATOM 2140 O O . VAL A 1 258 ? -5.923 11.327 13.509 1.00 43.12 258 VAL A O 1
ATOM 2143 N N . SER A 1 259 ? -6.629 9.321 12.871 1.00 48.41 259 SER A N 1
ATOM 2144 C CA . SER A 1 259 ? -6.363 8.653 14.160 1.00 48.41 259 SER A CA 1
ATOM 2145 C C . SER A 1 259 ? -5.204 7.635 14.068 1.00 48.41 259 SER A C 1
ATOM 2147 O O . SER A 1 259 ? -4.934 7.084 12.997 1.00 48.41 259 SER A O 1
ATOM 2149 N N . GLY A 1 260 ? -4.487 7.404 15.177 1.00 47.94 260 GLY A N 1
ATOM 2150 C CA . GLY A 1 260 ? -3.289 6.549 15.269 1.00 47.94 260 GLY A CA 1
ATOM 2151 C C . GLY A 1 260 ? -3.534 5.031 15.351 1.00 47.94 260 GLY A C 1
ATOM 2152 O O . GLY A 1 260 ? -2.571 4.281 15.494 1.00 47.94 260 GLY A O 1
ATOM 2153 N N . THR A 1 261 ? -4.787 4.569 15.272 1.00 55.41 261 THR A N 1
ATOM 2154 C CA . THR A 1 261 ? -5.172 3.142 15.324 1.00 55.41 261 THR A CA 1
ATOM 2155 C C . THR A 1 261 ? -5.128 2.466 13.943 1.00 55.41 261 THR A C 1
ATOM 2157 O O . THR A 1 261 ? -5.055 3.136 12.906 1.00 55.41 261 THR A O 1
ATOM 2160 N N . THR A 1 262 ? -5.134 1.125 13.892 1.00 67.75 262 THR A N 1
ATOM 2161 C CA . THR A 1 262 ? -5.156 0.411 12.596 1.00 67.75 262 THR A CA 1
ATOM 2162 C C . THR A 1 262 ? -6.445 0.610 11.831 1.00 67.75 262 THR A C 1
ATOM 2164 O O . THR A 1 262 ? -7.496 0.788 12.431 1.00 67.75 262 THR A O 1
ATOM 2167 N N . ILE A 1 263 ? -6.362 0.526 10.499 1.00 70.44 263 ILE A N 1
ATOM 2168 C CA . ILE A 1 263 ? -7.525 0.628 9.607 1.00 70.44 263 ILE A CA 1
ATOM 2169 C C . ILE A 1 263 ? -8.613 -0.368 10.033 1.00 70.44 263 ILE A C 1
ATOM 2171 O O . ILE A 1 263 ? -9.765 0.028 10.142 1.00 70.44 263 ILE A O 1
ATOM 2175 N N . LEU A 1 264 ? -8.238 -1.608 10.378 1.00 76.06 264 LEU A N 1
ATOM 2176 C CA . LEU A 1 264 ? -9.185 -2.627 10.839 1.00 76.06 264 LEU A CA 1
ATOM 2177 C C . LEU A 1 264 ? -9.835 -2.278 12.188 1.00 76.06 264 LEU A C 1
ATOM 2179 O O . LEU A 1 264 ? -11.039 -2.411 12.324 1.00 76.06 264 LEU A O 1
ATOM 2183 N N . GLN A 1 265 ? -9.081 -1.771 13.167 1.00 70.56 265 GLN A N 1
ATOM 2184 C CA . GLN A 1 265 ? -9.668 -1.367 14.455 1.00 70.56 265 GLN A CA 1
ATOM 2185 C C . GLN A 1 265 ? -10.572 -0.145 14.319 1.00 70.56 265 GLN A C 1
ATOM 2187 O O . GLN A 1 265 ? -11.642 -0.105 14.912 1.00 70.56 265 GLN A O 1
ATOM 2192 N N . LYS A 1 266 ? -10.171 0.850 13.517 1.00 76.19 266 LYS A N 1
ATOM 2193 C CA . LYS A 1 266 ? -11.052 1.979 13.189 1.00 76.19 266 LYS A CA 1
ATOM 2194 C C . LYS A 1 266 ? -12.332 1.474 12.549 1.00 76.19 266 LYS A C 1
ATOM 2196 O O . LYS A 1 266 ? -13.412 1.906 12.936 1.00 76.19 266 LYS A O 1
ATOM 2201 N N . PHE A 1 267 ? -12.192 0.563 11.587 1.00 86.50 267 PHE A N 1
ATOM 2202 C CA . PHE A 1 267 ? -13.320 -0.082 10.948 1.00 86.50 267 PHE A CA 1
ATOM 2203 C C . PHE A 1 267 ? -14.224 -0.726 11.999 1.00 86.50 267 PHE A C 1
ATOM 2205 O O . PHE A 1 267 ? -15.379 -0.345 12.075 1.00 86.50 267 PHE A O 1
ATOM 2212 N N . GLU A 1 268 ? -13.714 -1.596 12.870 1.00 84.19 268 GLU A N 1
ATOM 2213 C CA . GLU A 1 268 ? -14.512 -2.265 13.906 1.00 84.19 268 GLU A CA 1
ATOM 2214 C C . GLU A 1 268 ? -15.209 -1.283 14.857 1.00 84.19 268 GLU A C 1
ATOM 2216 O O . GLU A 1 268 ? -16.420 -1.401 15.060 1.00 84.19 268 GLU A O 1
ATOM 2221 N N . THR A 1 269 ? -14.484 -0.294 15.395 1.00 83.25 269 THR A N 1
ATOM 2222 C CA . THR A 1 269 ? -15.038 0.718 16.307 1.00 83.25 269 THR A CA 1
ATOM 2223 C C . THR A 1 269 ? -16.154 1.498 15.627 1.00 83.25 269 THR A C 1
ATOM 2225 O O . THR A 1 269 ? -17.302 1.452 16.070 1.00 83.25 269 THR A O 1
ATOM 2228 N N . TYR A 1 270 ? -15.869 2.156 14.506 1.00 86.31 270 TYR A N 1
ATOM 2229 C CA . TYR A 1 270 ? -16.868 2.991 13.849 1.00 86.31 270 TYR A CA 1
ATOM 2230 C C . TYR A 1 270 ? -17.994 2.164 13.229 1.00 86.31 270 TYR A C 1
ATOM 2232 O O . TYR A 1 270 ? -19.149 2.590 13.225 1.00 86.31 270 TYR A O 1
ATOM 2240 N N . ALA A 1 271 ? -17.705 0.954 12.750 1.00 88.44 271 ALA A N 1
ATOM 2241 C CA . ALA A 1 271 ? -18.734 0.049 12.275 1.00 88.44 271 ALA A CA 1
ATOM 2242 C C . ALA A 1 271 ? -19.632 -0.418 13.424 1.00 88.44 271 ALA A C 1
ATOM 2244 O O . ALA A 1 271 ? -20.789 -0.738 13.173 1.00 88.44 271 ALA A O 1
ATOM 2245 N N . SER A 1 272 ? -19.134 -0.536 14.666 1.00 85.44 272 SER A N 1
ATOM 2246 C CA . SER A 1 272 ? -19.938 -0.870 15.864 1.00 85.44 272 SER A CA 1
ATOM 2247 C C . SER A 1 272 ? -20.899 0.232 16.280 1.00 85.44 272 SER A C 1
ATOM 2249 O O . SER A 1 272 ? -21.974 -0.061 16.796 1.00 85.44 272 SER A O 1
ATOM 2251 N N . GLU A 1 273 ? -20.555 1.476 15.977 1.00 86.25 273 GLU A N 1
ATOM 2252 C CA . GLU A 1 273 ? -21.389 2.644 16.255 1.00 86.25 273 GLU A CA 1
ATOM 2253 C C . GLU A 1 273 ? -22.387 2.937 15.129 1.00 86.25 273 GLU A C 1
ATOM 2255 O O . GLU A 1 273 ? -23.405 3.601 15.343 1.00 86.25 273 GLU A O 1
ATOM 2260 N N . SER A 1 274 ? -22.109 2.412 13.936 1.00 90.62 274 SER A N 1
ATOM 2261 C CA . SER A 1 274 ? -22.922 2.622 12.746 1.00 90.62 274 SER A CA 1
ATOM 2262 C C . SER A 1 274 ? -24.189 1.776 12.780 1.00 90.62 274 SER A C 1
ATOM 2264 O O . SER A 1 274 ? -24.164 0.590 13.099 1.00 90.62 274 SER A O 1
ATOM 2266 N N . ARG A 1 275 ? -25.304 2.389 12.384 1.00 93.44 275 ARG A N 1
ATOM 2267 C CA . ARG A 1 275 ? -26.609 1.726 12.210 1.00 93.44 275 ARG A CA 1
ATOM 2268 C C . ARG A 1 275 ? -27.019 1.597 10.744 1.00 93.44 275 ARG A C 1
ATOM 2270 O O . ARG A 1 275 ? -28.045 0.998 10.453 1.00 93.44 275 ARG A O 1
ATOM 2277 N N . PHE A 1 276 ? -26.241 2.185 9.839 1.00 94.62 276 PHE A N 1
ATOM 2278 C CA . PHE A 1 276 ? -26.465 2.139 8.402 1.00 94.62 276 PHE A CA 1
ATOM 2279 C C . PHE A 1 276 ? -25.128 2.202 7.662 1.00 94.62 276 PHE A C 1
ATOM 2281 O O . PHE A 1 276 ? -24.192 2.840 8.147 1.00 94.62 276 PHE A O 1
ATOM 2288 N N . ALA A 1 277 ? -25.033 1.579 6.490 1.00 96.12 277 ALA A N 1
ATOM 2289 C CA . ALA A 1 277 ? -23.846 1.663 5.642 1.00 96.12 277 ALA A CA 1
ATOM 2290 C C . ALA A 1 277 ? -24.204 2.085 4.214 1.00 96.12 277 ALA A C 1
ATOM 2292 O O . ALA A 1 277 ? -25.192 1.625 3.643 1.00 96.12 277 ALA A O 1
ATOM 2293 N N . ILE A 1 278 ? -23.380 2.945 3.622 1.00 96.25 278 ILE A N 1
ATOM 2294 C CA . ILE A 1 278 ? -23.443 3.292 2.204 1.00 96.25 278 ILE A CA 1
ATOM 2295 C C . ILE A 1 278 ? -22.184 2.740 1.545 1.00 96.25 278 ILE A C 1
ATOM 2297 O O . ILE A 1 278 ? -21.073 3.148 1.878 1.00 96.25 278 ILE A O 1
ATOM 2301 N N . VAL A 1 279 ? -22.371 1.808 0.616 1.00 94.56 279 VAL A N 1
ATOM 2302 C CA . VAL A 1 279 ? -21.302 1.123 -0.112 1.00 94.56 279 VAL A CA 1
ATOM 2303 C C . VAL A 1 279 ? -21.253 1.668 -1.531 1.00 94.56 279 VAL A C 1
ATOM 2305 O O . VAL A 1 279 ? -22.245 1.587 -2.248 1.00 94.56 279 VAL A O 1
ATOM 2308 N N . LEU A 1 280 ? -20.113 2.215 -1.945 1.00 92.69 280 LEU A N 1
ATOM 2309 C CA . LEU A 1 280 ? -19.881 2.692 -3.304 1.00 92.69 280 LEU A CA 1
ATOM 2310 C C . LEU A 1 280 ? -19.024 1.661 -4.041 1.00 92.69 280 LEU A C 1
ATOM 2312 O O . LEU A 1 280 ? -17.824 1.527 -3.786 1.00 92.69 280 LEU A O 1
ATOM 2316 N N . LEU A 1 281 ? -19.656 0.926 -4.952 1.00 88.81 281 LEU A N 1
ATOM 2317 C CA . LEU A 1 281 ? -19.003 -0.046 -5.816 1.00 88.81 281 LEU A CA 1
ATOM 2318 C C . LEU A 1 281 ? -18.557 0.637 -7.105 1.00 88.81 281 LEU A C 1
ATOM 2320 O O . LEU A 1 281 ? -19.386 1.079 -7.900 1.00 88.81 281 LEU A O 1
ATOM 2324 N N . THR A 1 282 ? -17.244 0.685 -7.307 1.00 84.31 282 THR A N 1
ATOM 2325 C CA . THR A 1 282 ? -16.613 1.202 -8.523 1.00 84.31 282 THR A CA 1
ATOM 2326 C C . THR A 1 282 ? -15.661 0.166 -9.125 1.00 84.31 282 THR A C 1
ATOM 2328 O O . THR A 1 282 ? -15.142 -0.674 -8.384 1.00 84.31 282 THR A O 1
ATOM 2331 N N . PRO A 1 283 ? -15.427 0.190 -10.450 1.00 77.62 283 PRO A N 1
ATOM 2332 C CA . PRO A 1 283 ? -14.451 -0.663 -11.138 1.00 77.62 283 PRO A CA 1
ATOM 2333 C C . PRO A 1 283 ? -13.030 -0.266 -10.731 1.00 77.62 283 PRO A C 1
ATOM 2335 O O . PRO A 1 283 ? -12.406 0.591 -11.350 1.00 77.62 283 PRO A O 1
ATOM 2338 N N . ALA A 1 284 ? -12.546 -0.847 -9.635 1.00 75.81 284 ALA A N 1
ATOM 2339 C CA . ALA A 1 284 ? -11.304 -0.437 -8.988 1.00 75.81 284 ALA A CA 1
ATOM 2340 C C . ALA A 1 284 ? -10.132 -1.378 -9.288 1.00 75.81 284 ALA A C 1
ATOM 2342 O O . ALA A 1 284 ? -9.008 -0.900 -9.419 1.00 75.81 284 ALA A O 1
ATOM 2343 N N . ASP A 1 285 ? -10.395 -2.682 -9.397 1.00 74.56 285 ASP A N 1
ATOM 2344 C CA . ASP A 1 285 ? -9.383 -3.697 -9.689 1.00 74.56 285 ASP A CA 1
ATOM 2345 C C . ASP A 1 285 ? -9.668 -4.287 -11.083 1.00 74.56 285 ASP A C 1
ATOM 2347 O O . ASP A 1 285 ? -10.771 -4.770 -11.334 1.00 74.56 285 ASP A O 1
ATOM 2351 N N . HIS A 1 286 ? -8.697 -4.231 -11.997 1.00 78.12 286 HIS A N 1
ATOM 2352 C CA . HIS A 1 286 ? -8.805 -4.728 -13.376 1.00 78.12 286 HIS A CA 1
ATOM 2353 C C . HIS A 1 286 ? -7.967 -5.995 -13.557 1.00 78.12 286 HIS A C 1
ATOM 2355 O O . HIS A 1 286 ? -6.848 -6.091 -13.056 1.00 78.12 286 HIS A O 1
ATOM 2361 N N . VAL A 1 287 ? -8.532 -6.982 -14.245 1.00 75.56 287 VAL A N 1
ATOM 2362 C CA . VAL A 1 287 ? -7.898 -8.264 -14.543 1.00 75.56 287 VAL A CA 1
ATOM 2363 C C . VAL A 1 287 ? -8.236 -8.653 -15.973 1.00 75.56 287 VAL A C 1
ATOM 2365 O O . VAL A 1 287 ? -9.403 -8.654 -16.354 1.00 75.56 287 VAL A O 1
ATOM 2368 N N . ILE A 1 288 ? -7.232 -9.077 -16.734 1.00 77.50 288 ILE A N 1
ATOM 2369 C CA . ILE A 1 288 ? -7.440 -9.707 -18.039 1.00 77.50 288 ILE A CA 1
ATOM 2370 C C . ILE A 1 288 ? -7.683 -11.200 -17.807 1.00 77.50 288 ILE A C 1
ATOM 2372 O O . ILE A 1 288 ? -6.804 -11.917 -17.317 1.00 77.50 288 ILE A O 1
ATOM 2376 N N . LYS A 1 289 ? -8.884 -11.682 -18.130 1.00 75.38 289 LYS A N 1
ATOM 2377 C CA . LYS A 1 289 ? -9.208 -13.114 -18.113 1.00 75.38 289 LYS A CA 1
ATOM 2378 C C . LYS A 1 289 ? -9.076 -13.703 -19.504 1.00 75.38 289 LYS A C 1
ATOM 2380 O O . LYS A 1 289 ? -9.366 -13.036 -20.483 1.00 75.38 289 LYS A O 1
ATOM 2385 N N . LYS A 1 290 ? -8.692 -14.977 -19.582 1.00 74.19 290 LYS A N 1
ATOM 2386 C CA . LYS A 1 290 ? -8.792 -15.755 -20.820 1.00 74.19 290 LYS A CA 1
ATOM 2387 C C . LYS A 1 290 ? -10.041 -16.616 -20.771 1.00 74.19 290 LYS A C 1
ATOM 2389 O O . LYS A 1 290 ? -10.239 -17.342 -19.794 1.00 74.19 290 LYS A O 1
ATOM 2394 N N . ASP A 1 291 ? -10.878 -16.517 -21.796 1.00 73.31 291 ASP A N 1
ATOM 2395 C CA . ASP A 1 291 ? -12.001 -17.431 -21.973 1.00 73.31 291 ASP A CA 1
ATOM 2396 C C . ASP A 1 291 ? -11.501 -18.848 -22.325 1.00 73.31 291 ASP A C 1
ATOM 2398 O O . ASP A 1 291 ? -10.310 -19.087 -22.547 1.00 73.31 291 ASP A O 1
ATOM 2402 N N . ALA A 1 292 ? -12.418 -19.816 -22.385 1.00 71.25 292 ALA A N 1
ATOM 2403 C CA . ALA A 1 292 ? -12.084 -21.203 -22.723 1.00 71.25 292 ALA A CA 1
ATOM 2404 C C . ALA A 1 292 ? -11.477 -21.372 -24.135 1.00 71.25 292 ALA A C 1
ATOM 2406 O O . ALA A 1 292 ? -10.883 -22.410 -24.419 1.00 71.25 292 ALA A O 1
ATOM 2407 N N . ASN A 1 293 ? -11.610 -20.364 -25.002 1.00 75.94 293 ASN A N 1
ATOM 2408 C CA . ASN A 1 293 ? -11.067 -20.332 -26.358 1.00 75.94 293 ASN A CA 1
ATOM 2409 C C . ASN A 1 293 ? -9.745 -19.542 -26.442 1.00 75.94 293 ASN A C 1
ATOM 2411 O O . ASN A 1 293 ? -9.179 -19.420 -27.526 1.00 75.94 293 ASN A O 1
ATOM 2415 N N . GLY A 1 294 ? -9.240 -19.028 -25.315 1.00 70.50 294 GLY A N 1
ATOM 2416 C CA . GLY A 1 294 ? -8.001 -18.261 -25.230 1.00 70.50 294 GLY A CA 1
ATOM 2417 C C . GLY A 1 294 ? -8.132 -16.776 -25.579 1.00 70.50 294 GLY A C 1
ATOM 2418 O O . GLY A 1 294 ? -7.104 -16.101 -25.637 1.00 70.50 294 GLY A O 1
ATOM 2419 N N . ASN A 1 295 ? -9.346 -16.257 -25.786 1.00 73.75 295 ASN A N 1
ATOM 2420 C CA . ASN A 1 295 ? -9.566 -14.828 -26.005 1.00 73.75 295 ASN A CA 1
ATOM 2421 C C . ASN A 1 295 ? -9.446 -14.071 -24.685 1.00 73.75 295 ASN A C 1
ATOM 2423 O O . ASN A 1 295 ? -9.952 -14.523 -23.658 1.00 73.75 295 ASN A O 1
ATOM 2427 N N . GLU A 1 296 ? -8.795 -12.916 -24.726 1.00 77.56 296 GLU A N 1
ATOM 2428 C CA . GLU A 1 296 ? -8.657 -12.027 -23.576 1.00 77.56 296 GLU A CA 1
ATOM 2429 C C . GLU A 1 296 ? -9.922 -11.169 -23.404 1.00 77.56 296 GLU A C 1
ATOM 2431 O O . GLU A 1 296 ? -10.448 -10.618 -24.370 1.00 77.56 296 GLU A O 1
ATOM 2436 N N . GLU A 1 297 ? -10.424 -11.088 -22.174 1.00 74.25 297 GLU A N 1
ATOM 2437 C CA . GLU A 1 297 ? -11.578 -10.287 -21.766 1.00 74.25 297 GLU A CA 1
ATOM 2438 C C . GLU A 1 297 ? -11.196 -9.447 -20.543 1.00 74.25 297 GLU A C 1
ATOM 2440 O O . GLU A 1 297 ? -10.670 -9.964 -19.549 1.00 74.25 297 GLU A O 1
ATOM 2445 N N . ASP A 1 298 ? -11.457 -8.144 -20.623 1.00 73.69 298 ASP A N 1
ATOM 2446 C CA . ASP A 1 298 ? -11.262 -7.217 -19.517 1.00 73.69 298 ASP A CA 1
ATOM 2447 C C . ASP A 1 298 ? -12.343 -7.423 -18.459 1.00 73.69 298 ASP A C 1
ATOM 2449 O O . ASP A 1 298 ? -13.540 -7.342 -18.736 1.00 73.69 298 ASP A O 1
ATOM 2453 N N . VAL A 1 299 ? -11.918 -7.665 -17.222 1.00 75.69 299 VAL A N 1
ATOM 2454 C CA . VAL A 1 299 ? -12.818 -7.859 -16.089 1.00 75.69 299 VAL A CA 1
ATOM 2455 C C . VAL A 1 299 ? -12.450 -6.910 -14.968 1.00 75.69 299 VAL A C 1
ATOM 2457 O O . VAL A 1 299 ? -11.320 -6.879 -14.484 1.00 75.69 299 VAL A O 1
ATOM 2460 N N . TYR A 1 300 ? -13.445 -6.175 -14.505 1.00 78.50 300 TYR A N 1
ATOM 2461 C CA . TYR A 1 300 ? -13.350 -5.230 -13.415 1.00 78.50 300 TYR A CA 1
ATOM 2462 C C . TYR A 1 300 ? -14.029 -5.785 -12.167 1.00 78.50 300 TYR A C 1
ATOM 2464 O O . TYR A 1 300 ? -15.090 -6.411 -12.215 1.00 78.50 300 TYR A O 1
ATOM 2472 N N . TYR A 1 301 ? -13.427 -5.506 -11.022 1.00 78.81 301 TYR A N 1
ATOM 2473 C CA . TYR A 1 301 ? -13.947 -5.850 -9.712 1.00 78.81 301 TYR A CA 1
ATOM 2474 C C . TYR A 1 301 ? -14.025 -4.602 -8.834 1.00 78.81 301 TYR A C 1
ATOM 2476 O O . TYR A 1 301 ? -13.206 -3.680 -8.969 1.00 78.81 301 TYR A O 1
ATOM 2484 N N . PRO A 1 302 ? -14.974 -4.563 -7.884 1.00 81.56 302 PRO A N 1
ATOM 2485 C CA . PRO A 1 302 ? -14.837 -3.672 -6.752 1.00 81.56 302 PRO A CA 1
ATOM 2486 C C . PRO A 1 302 ? -13.574 -4.026 -5.967 1.00 81.56 302 PRO A C 1
ATOM 2488 O O . PRO A 1 302 ? -13.192 -5.193 -5.871 1.00 81.56 302 PRO A O 1
ATOM 2491 N N . ARG A 1 303 ? -12.956 -3.010 -5.359 1.00 85.06 303 ARG A N 1
ATOM 2492 C CA . ARG A 1 303 ? -11.751 -3.188 -4.542 1.00 85.06 303 ARG A CA 1
ATOM 2493 C C . ARG A 1 303 ? -12.002 -4.248 -3.469 1.00 85.06 303 ARG A C 1
ATOM 2495 O O . ARG A 1 303 ? -13.015 -4.177 -2.777 1.00 85.06 303 ARG A O 1
ATOM 2502 N N . GLN A 1 304 ? -11.083 -5.189 -3.273 1.00 83.50 304 GLN A N 1
ATOM 2503 C CA . GLN A 1 304 ? -11.312 -6.323 -2.355 1.00 83.50 304 GLN A CA 1
ATOM 2504 C C . GLN A 1 304 ? -11.741 -5.909 -0.936 1.00 83.50 304 GLN A C 1
ATOM 2506 O O . GLN A 1 304 ? -12.646 -6.508 -0.357 1.00 83.50 304 GLN A O 1
ATOM 2511 N N . ASN A 1 305 ? -11.156 -4.838 -0.395 1.00 87.69 305 ASN A N 1
ATOM 2512 C CA . ASN A 1 305 ? -11.532 -4.318 0.923 1.00 87.69 305 ASN A CA 1
ATOM 2513 C C . ASN A 1 305 ? -12.992 -3.834 0.956 1.00 87.69 305 ASN A C 1
ATOM 2515 O O . ASN A 1 305 ? -13.695 -4.087 1.923 1.00 87.69 305 ASN A O 1
ATOM 2519 N N . VAL A 1 306 ? -13.475 -3.212 -0.124 1.00 89.38 306 VAL A N 1
ATOM 2520 C CA . VAL A 1 306 ? -14.873 -2.766 -0.251 1.00 89.38 306 VAL A CA 1
ATOM 2521 C C . VAL A 1 306 ? -15.819 -3.963 -0.216 1.00 89.38 306 VAL A C 1
ATOM 2523 O O . VAL A 1 306 ? -16.856 -3.907 0.439 1.00 89.38 306 VAL A O 1
ATOM 2526 N N . VAL A 1 307 ? -15.450 -5.066 -0.874 1.00 90.00 307 VAL A N 1
ATOM 2527 C CA . VAL A 1 307 ? -16.230 -6.313 -0.854 1.00 90.00 307 VAL A CA 1
ATOM 2528 C C . VAL A 1 307 ? -16.287 -6.910 0.555 1.00 90.00 307 VAL A C 1
ATOM 2530 O O . VAL A 1 307 ? -17.360 -7.317 1.002 1.00 90.00 307 VAL A O 1
ATOM 2533 N N . LEU A 1 308 ? -15.159 -6.922 1.272 1.00 89.38 308 LEU A N 1
ATOM 2534 C CA . LEU A 1 308 ? -15.083 -7.413 2.650 1.00 89.38 308 LEU A CA 1
ATOM 2535 C C . LEU A 1 308 ? -15.949 -6.574 3.601 1.00 89.38 308 LEU A C 1
ATOM 2537 O O . LEU A 1 308 ? -16.761 -7.119 4.347 1.00 89.38 308 LEU A O 1
ATOM 2541 N N . GLU A 1 309 ? -15.796 -5.252 3.559 1.00 92.94 309 GLU A N 1
ATOM 2542 C CA . GLU A 1 309 ? -16.536 -4.313 4.407 1.00 92.94 309 GLU A CA 1
ATOM 2543 C C . GLU A 1 309 ? -18.042 -4.365 4.115 1.00 92.94 309 GLU A C 1
ATOM 2545 O O . GLU A 1 309 ? -18.861 -4.368 5.035 1.00 92.94 309 GLU A O 1
ATOM 2550 N N . TRP A 1 310 ? -18.422 -4.496 2.843 1.00 92.12 310 TRP A N 1
ATOM 2551 C CA . TRP A 1 310 ? -19.809 -4.713 2.445 1.00 92.12 310 TRP A CA 1
ATOM 2552 C C . TRP A 1 310 ? -20.377 -6.016 3.016 1.00 92.12 310 TRP A C 1
ATOM 2554 O O . TRP A 1 310 ? -21.465 -5.999 3.596 1.00 92.12 310 TRP A O 1
ATOM 2564 N N . GLY A 1 311 ? -19.642 -7.128 2.911 1.00 90.44 311 GLY A N 1
ATOM 2565 C CA . GLY A 1 311 ? -20.065 -8.417 3.466 1.00 90.44 311 GLY A CA 1
ATOM 2566 C C . GLY A 1 311 ? -20.231 -8.363 4.983 1.00 90.44 311 GLY A C 1
ATOM 2567 O O . GLY A 1 311 ? -21.230 -8.838 5.524 1.00 90.44 311 GLY A O 1
ATOM 2568 N N . TYR A 1 312 ? -19.300 -7.694 5.666 1.00 93.12 312 TYR A N 1
ATOM 2569 C CA . TYR A 1 312 ? -19.386 -7.440 7.100 1.00 93.12 312 TYR A CA 1
ATOM 2570 C C . TYR A 1 312 ? -20.661 -6.671 7.467 1.00 93.12 312 TYR A C 1
ATOM 2572 O O . TYR A 1 312 ? -21.409 -7.095 8.352 1.00 93.12 312 TYR A O 1
ATOM 2580 N N . PHE A 1 313 ? -20.947 -5.559 6.782 1.00 93.56 313 PHE A N 1
ATOM 2581 C CA . PHE A 1 313 ? -22.140 -4.770 7.078 1.00 93.56 313 PHE A CA 1
ATOM 2582 C C . PHE A 1 313 ? -23.426 -5.518 6.744 1.00 93.56 313 PHE A C 1
ATOM 2584 O O . PHE A 1 313 ? -24.383 -5.396 7.505 1.00 93.56 313 PHE A O 1
ATOM 2591 N N . LEU A 1 314 ? -23.453 -6.330 5.681 1.00 90.06 314 LEU A N 1
ATOM 2592 C CA . LEU A 1 314 ? -24.598 -7.194 5.372 1.00 90.06 314 LEU A CA 1
ATOM 2593 C C . LEU A 1 314 ? -24.906 -8.151 6.520 1.00 90.06 314 LEU A C 1
ATOM 2595 O O . LEU A 1 314 ? -26.063 -8.242 6.928 1.00 90.06 314 LEU A O 1
ATOM 2599 N N . GLY A 1 315 ? -23.886 -8.813 7.071 1.00 88.62 315 GLY A N 1
ATOM 2600 C CA . GLY A 1 315 ? -24.055 -9.704 8.219 1.00 88.62 315 GLY A CA 1
ATOM 2601 C C . GLY A 1 315 ? -24.462 -8.970 9.500 1.00 88.62 315 GLY A C 1
ATOM 2602 O O . GLY A 1 315 ? -25.257 -9.485 10.281 1.00 88.62 315 GLY A O 1
ATOM 2603 N N . LYS A 1 316 ? -23.944 -7.757 9.711 1.00 91.69 316 LYS A N 1
ATOM 2604 C CA . LYS A 1 316 ? -24.148 -6.989 10.944 1.00 91.69 316 LYS A CA 1
ATOM 2605 C C . LYS A 1 316 ? -25.451 -6.194 10.993 1.00 91.69 316 LYS A C 1
ATOM 2607 O O . LYS A 1 316 ? -26.147 -6.216 12.002 1.00 91.69 316 LYS A O 1
ATOM 2612 N N . LEU A 1 317 ? -25.722 -5.418 9.948 1.00 90.69 317 LEU A N 1
ATOM 2613 C CA . LEU A 1 317 ? -26.835 -4.467 9.882 1.00 90.69 317 LEU A CA 1
ATOM 2614 C C . LEU A 1 317 ? -28.050 -5.056 9.163 1.00 90.69 317 LEU A C 1
ATOM 2616 O O . LEU A 1 317 ? -29.166 -4.557 9.321 1.00 90.69 317 LEU A O 1
ATOM 2620 N N . GLY A 1 318 ? -27.836 -6.108 8.370 1.00 87.62 318 GLY A N 1
ATOM 2621 C CA . GLY A 1 318 ? -28.841 -6.666 7.481 1.00 87.62 318 GLY A CA 1
ATOM 2622 C C . GLY A 1 318 ? -29.034 -5.828 6.217 1.00 87.62 318 GLY A C 1
ATOM 2623 O O . GLY A 1 318 ? -28.699 -4.644 6.145 1.00 87.62 318 GLY A O 1
ATOM 2624 N N . LYS A 1 319 ? -29.627 -6.452 5.197 1.00 85.88 319 LYS A N 1
ATOM 2625 C CA . LYS A 1 319 ? -29.838 -5.839 3.876 1.00 85.88 319 LYS A CA 1
ATOM 2626 C C . LYS A 1 319 ? -30.673 -4.556 3.901 1.00 85.88 319 LYS A C 1
ATOM 2628 O O . LYS A 1 319 ? -30.530 -3.737 3.004 1.00 85.88 319 LYS A O 1
ATOM 2633 N N . ASP A 1 320 ? -31.549 -4.367 4.887 1.00 87.94 320 ASP A N 1
ATOM 2634 C CA . ASP A 1 320 ? -32.450 -3.208 4.944 1.00 87.94 320 ASP A CA 1
ATOM 2635 C C . ASP A 1 320 ? -31.746 -1.925 5.396 1.00 87.94 320 ASP A C 1
ATOM 2637 O O . ASP A 1 320 ? -32.179 -0.837 5.030 1.00 87.94 320 ASP A O 1
ATOM 2641 N N . ASN A 1 321 ? -30.603 -2.061 6.069 1.00 92.44 321 ASN A N 1
ATOM 2642 C CA . ASN A 1 321 ? -29.824 -0.956 6.623 1.00 92.44 321 ASN A CA 1
ATOM 2643 C C . ASN A 1 321 ? -28.538 -0.683 5.821 1.00 92.44 321 ASN A C 1
ATOM 2645 O O . ASN A 1 321 ? -27.537 -0.204 6.357 1.00 92.44 321 ASN A O 1
ATOM 2649 N N . ILE A 1 322 ? -28.547 -1.018 4.527 1.00 93.44 322 ILE A N 1
ATOM 2650 C CA . ILE A 1 322 ? -27.416 -0.797 3.618 1.00 93.44 322 ILE A CA 1
ATOM 2651 C C . ILE A 1 322 ? -27.906 -0.202 2.304 1.00 93.44 322 ILE A C 1
ATOM 2653 O O . ILE A 1 322 ? -28.876 -0.679 1.721 1.00 93.44 322 ILE A O 1
ATOM 2657 N N . ALA A 1 323 ? -27.228 0.815 1.786 1.00 93.69 323 ALA A N 1
ATOM 2658 C CA . ALA A 1 323 ? -27.413 1.276 0.414 1.00 93.69 323 ALA A CA 1
ATOM 2659 C C . ALA A 1 323 ? -26.165 0.951 -0.406 1.00 93.69 323 ALA A C 1
ATOM 2661 O O . ALA A 1 323 ? -25.085 1.447 -0.100 1.00 93.69 323 ALA A O 1
ATOM 2662 N N . VAL A 1 324 ? -26.316 0.140 -1.453 1.00 92.38 324 VAL A N 1
ATOM 2663 C CA . VAL A 1 324 ? -25.223 -0.159 -2.382 1.00 92.38 324 VAL A CA 1
ATOM 2664 C C . VAL A 1 324 ? -25.405 0.686 -3.632 1.00 92.38 324 VAL A C 1
ATOM 2666 O O . VAL A 1 324 ? -26.324 0.463 -4.416 1.00 92.38 324 VAL A O 1
ATOM 2669 N N . LEU A 1 325 ? -24.546 1.683 -3.799 1.00 90.56 325 LEU A N 1
ATOM 2670 C CA . LEU A 1 325 ? -24.457 2.497 -5.000 1.00 90.56 325 LEU A CA 1
ATOM 2671 C C . LEU A 1 325 ? -23.466 1.833 -5.952 1.00 90.56 325 LEU A C 1
ATOM 2673 O O . LEU A 1 325 ? -22.341 1.527 -5.561 1.00 90.56 325 LEU A O 1
ATOM 2677 N N . LEU A 1 326 ? -23.879 1.613 -7.191 1.00 86.50 326 LEU A N 1
ATOM 2678 C CA . LEU A 1 326 ? -23.089 0.897 -8.182 1.00 86.50 326 LEU A CA 1
ATOM 2679 C C . LEU A 1 326 ? -22.788 1.797 -9.375 1.00 86.50 326 LEU A C 1
ATOM 2681 O O . LEU A 1 326 ? -23.706 2.290 -10.036 1.00 86.50 326 LEU A O 1
ATOM 2685 N N . GLN A 1 327 ? -21.502 1.994 -9.647 1.00 79.44 327 GLN A N 1
ATOM 2686 C CA . GLN A 1 327 ? -21.032 2.643 -10.859 1.00 79.44 327 GLN A CA 1
ATOM 2687 C C . GLN A 1 327 ? -21.047 1.632 -12.009 1.00 79.44 327 GLN A C 1
ATOM 2689 O O . GLN A 1 327 ? -20.326 0.637 -11.990 1.00 79.44 327 GLN A O 1
ATOM 2694 N N . GLU A 1 328 ? -21.882 1.884 -13.012 1.00 67.81 328 GLU A N 1
ATOM 2695 C CA . GLU A 1 328 ? -21.944 1.065 -14.224 1.00 67.81 328 GLU A CA 1
ATOM 2696 C C . GLU A 1 328 ? -20.905 1.562 -15.240 1.00 67.81 328 GLU A C 1
ATOM 2698 O O . GLU A 1 328 ? -20.844 2.757 -15.534 1.00 67.81 328 GLU A O 1
ATOM 2703 N N . GLN A 1 329 ? -20.115 0.648 -15.812 1.00 52.47 329 GLN A N 1
ATOM 2704 C CA . GLN A 1 329 ? -19.406 0.895 -17.069 1.00 52.47 329 GLN A CA 1
ATOM 2705 C C . GLN A 1 329 ? -20.176 0.223 -18.208 1.00 52.47 329 GLN A C 1
ATOM 2707 O O . GLN A 1 329 ? -20.382 -0.987 -18.210 1.00 52.47 329 GLN A O 1
ATOM 2712 N N . GLY A 1 330 ? -20.631 1.013 -19.181 1.00 47.66 330 GLY A N 1
ATOM 2713 C CA . GLY A 1 330 ? -21.386 0.493 -20.324 1.00 47.66 330 GLY A CA 1
ATOM 2714 C C . GLY A 1 330 ? -22.808 0.018 -19.985 1.00 47.66 330 GLY A C 1
ATOM 2715 O O . GLY A 1 330 ? -23.374 0.350 -18.950 1.00 47.66 330 GLY A O 1
ATOM 2716 N N . ARG A 1 331 ? -23.437 -0.712 -20.919 1.00 31.86 331 ARG A N 1
ATOM 2717 C CA . ARG A 1 331 ? -24.871 -1.078 -20.865 1.00 31.86 331 ARG A CA 1
ATOM 2718 C C . ARG A 1 331 ? -25.187 -2.347 -20.058 1.00 31.86 331 ARG A C 1
ATOM 2720 O O . ARG A 1 331 ? -26.361 -2.703 -19.973 1.00 31.86 331 ARG A O 1
ATOM 2727 N N . THR A 1 332 ? -24.194 -3.027 -19.484 1.00 38.09 332 THR A N 1
ATOM 2728 C CA . THR A 1 332 ? -24.399 -4.358 -18.893 1.00 38.09 332 THR A CA 1
ATOM 2729 C C . THR A 1 332 ? -23.758 -4.461 -17.513 1.00 38.09 332 THR A C 1
ATOM 2731 O O . THR A 1 332 ? -22.558 -4.657 -17.389 1.00 38.09 332 THR A O 1
ATOM 2734 N N . LEU A 1 333 ? -24.602 -4.432 -16.479 1.00 46.31 333 LEU A N 1
ATOM 2735 C CA . LEU A 1 333 ? -24.293 -4.601 -15.048 1.00 46.31 333 LEU A CA 1
ATOM 2736 C C . LEU A 1 333 ? -23.529 -5.887 -14.659 1.00 46.31 333 LEU A C 1
ATOM 2738 O O . LEU A 1 333 ? -23.185 -6.044 -13.493 1.00 46.31 333 LEU A O 1
ATOM 2742 N N . HIS A 1 334 ? -23.306 -6.820 -15.591 1.00 47.56 334 HIS A N 1
ATOM 2743 C CA . HIS A 1 334 ? -22.938 -8.201 -15.260 1.00 47.56 334 HIS A CA 1
ATOM 2744 C C . HIS A 1 334 ? -21.830 -8.832 -16.099 1.00 47.56 334 HIS A C 1
ATOM 2746 O O . HIS A 1 334 ? -21.344 -9.886 -15.702 1.00 47.56 334 HIS A O 1
ATOM 2752 N N . LYS A 1 335 ? -21.454 -8.264 -17.252 1.00 50.66 335 LYS A N 1
ATOM 2753 C CA . LYS A 1 335 ? -20.486 -8.951 -18.118 1.00 50.66 335 LYS A CA 1
ATOM 2754 C C . LYS A 1 335 ? -19.049 -8.644 -17.704 1.00 50.66 335 LYS A C 1
ATOM 2756 O O . LYS A 1 335 ? -18.286 -9.561 -17.423 1.00 50.66 335 LYS A O 1
ATOM 2761 N N . ASP A 1 336 ? -18.760 -7.357 -17.537 1.00 58.38 336 ASP A N 1
ATOM 2762 C CA . ASP A 1 336 ? -17.384 -6.887 -17.365 1.00 58.38 336 ASP A CA 1
ATOM 2763 C C . ASP A 1 336 ? -17.121 -6.392 -15.932 1.00 58.38 336 ASP A C 1
ATOM 2765 O O . ASP A 1 336 ? -15.977 -6.159 -15.567 1.00 58.38 336 ASP A O 1
ATOM 2769 N N . PHE A 1 337 ? -18.157 -6.258 -15.088 1.00 66.56 337 PHE A N 1
ATOM 2770 C CA . PHE A 1 337 ? -18.031 -5.914 -13.667 1.00 66.56 337 PHE A CA 1
ATOM 2771 C C . PHE A 1 337 ? -18.587 -7.036 -12.789 1.00 66.56 337 PHE A C 1
ATOM 2773 O O . PHE A 1 337 ? -19.795 -7.281 -12.764 1.00 66.56 337 PHE A O 1
ATOM 2780 N N . ILE A 1 338 ? -17.705 -7.733 -12.072 1.00 66.06 338 ILE A N 1
ATOM 2781 C CA . ILE A 1 338 ? -18.068 -8.930 -11.309 1.00 66.06 338 ILE A CA 1
ATOM 2782 C C . ILE A 1 338 ? -18.107 -8.618 -9.813 1.00 66.06 338 ILE A C 1
ATOM 2784 O O . ILE A 1 338 ? -17.115 -8.221 -9.203 1.00 66.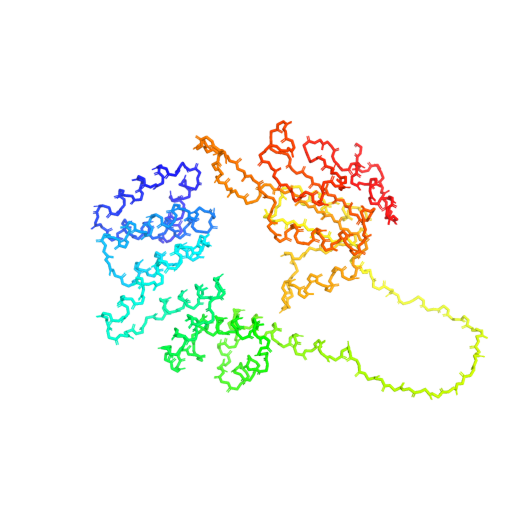06 338 ILE A O 1
ATOM 2788 N N . VAL A 1 339 ? -19.263 -8.875 -9.205 1.00 69.62 339 VAL A N 1
ATOM 2789 C CA . VAL A 1 339 ? -19.461 -8.927 -7.750 1.00 69.62 339 VAL A CA 1
ATOM 2790 C C . VAL A 1 339 ? -19.604 -10.389 -7.302 1.00 69.62 339 VAL A C 1
ATOM 2792 O O . VAL A 1 339 ? -20.041 -11.219 -8.104 1.00 69.62 339 VAL A O 1
ATOM 2795 N N . PRO A 1 340 ? -19.254 -10.746 -6.051 1.00 70.25 340 PRO A N 1
ATOM 2796 C CA . PRO A 1 340 ? -19.429 -12.115 -5.562 1.00 70.25 340 PRO A CA 1
ATOM 2797 C C . PRO A 1 340 ? -20.883 -12.589 -5.683 1.00 70.25 340 PRO A C 1
ATOM 2799 O O . PRO A 1 340 ? -21.808 -11.825 -5.403 1.00 70.25 340 PRO A O 1
ATOM 2802 N N . SER A 1 341 ? -21.092 -13.857 -6.055 1.00 64.50 341 SER A N 1
ATOM 2803 C CA . SER A 1 341 ? -22.432 -14.427 -6.283 1.00 64.50 341 SER A CA 1
ATOM 2804 C C . SER A 1 341 ? -23.341 -14.329 -5.061 1.00 64.50 341 SER A C 1
ATOM 2806 O O . SER A 1 341 ? -24.528 -14.040 -5.197 1.00 64.50 341 SER A O 1
ATOM 2808 N N . ASP A 1 342 ? -22.772 -14.496 -3.867 1.00 67.12 342 ASP A N 1
ATOM 2809 C CA . ASP A 1 342 ? -23.496 -14.418 -2.592 1.00 67.12 342 ASP A CA 1
ATOM 2810 C C . ASP A 1 342 ? -24.075 -13.022 -2.325 1.00 67.12 342 ASP A C 1
ATOM 2812 O O . ASP A 1 342 ? -24.993 -12.855 -1.523 1.00 67.12 342 ASP A O 1
ATOM 2816 N N . MET A 1 343 ? -23.573 -12.011 -3.034 1.00 68.56 343 MET A N 1
ATOM 2817 C CA . MET A 1 343 ? -23.986 -10.625 -2.879 1.00 68.56 343 MET A CA 1
ATOM 2818 C C . MET A 1 343 ? -25.099 -10.201 -3.845 1.00 68.56 343 MET A C 1
ATOM 2820 O O . MET A 1 343 ? -25.695 -9.139 -3.648 1.00 68.56 343 MET A O 1
ATOM 2824 N N . LEU A 1 344 ? -25.424 -11.034 -4.845 1.00 63.06 344 LEU A N 1
ATOM 2825 C CA . LEU A 1 344 ? -26.441 -10.762 -5.873 1.00 63.06 344 LEU A CA 1
ATOM 2826 C C . LEU A 1 344 ? -27.856 -10.559 -5.302 1.00 63.06 344 LEU A C 1
ATOM 2828 O O . LEU A 1 344 ? -28.722 -10.017 -5.983 1.00 63.06 344 LEU A O 1
ATOM 2832 N N . GLY A 1 345 ? -28.100 -10.968 -4.052 1.00 62.59 345 GLY A N 1
ATOM 2833 C CA . GLY A 1 345 ? -29.358 -10.735 -3.334 1.00 62.59 345 GLY A CA 1
ATOM 2834 C C . GLY A 1 345 ? -29.534 -9.316 -2.771 1.00 62.59 345 GLY A C 1
ATOM 2835 O O . GLY A 1 345 ? -30.554 -9.041 -2.134 1.00 62.59 345 GLY A O 1
ATOM 2836 N N . THR A 1 346 ? -28.560 -8.424 -2.968 1.00 70.81 346 THR A N 1
ATOM 2837 C CA . THR A 1 346 ? -28.610 -7.033 -2.494 1.00 70.81 346 THR A CA 1
ATOM 2838 C C . THR A 1 346 ? -29.203 -6.114 -3.562 1.00 70.81 346 THR A C 1
ATOM 2840 O O . THR A 1 346 ? -28.872 -6.223 -4.738 1.00 70.81 346 THR A O 1
ATOM 2843 N N . GLU A 1 347 ? -30.068 -5.178 -3.168 1.00 77.44 347 GLU A N 1
ATOM 2844 C CA . GLU A 1 347 ? -30.601 -4.172 -4.094 1.00 77.44 347 GLU A CA 1
ATOM 2845 C C . GLU A 1 347 ? -29.534 -3.108 -4.410 1.00 77.44 347 GLU A C 1
ATOM 2847 O O . GLU A 1 347 ? -29.007 -2.460 -3.502 1.00 77.44 347 GLU A O 1
ATOM 2852 N N . TYR A 1 348 ? -29.247 -2.905 -5.700 1.00 82.94 348 TYR A N 1
ATOM 2853 C CA . TYR A 1 348 ? -28.292 -1.900 -6.173 1.00 82.94 348 TYR A CA 1
ATOM 2854 C C . TYR A 1 348 ? -28.989 -0.619 -6.639 1.00 82.94 348 TYR A C 1
ATOM 2856 O O . TYR A 1 348 ? -29.991 -0.641 -7.361 1.00 82.94 348 TYR A O 1
ATOM 2864 N N . ILE A 1 349 ? -28.396 0.520 -6.295 1.00 86.56 349 ILE A N 1
ATOM 2865 C CA . ILE A 1 349 ? -28.754 1.836 -6.814 1.00 86.56 349 ILE A CA 1
ATOM 2866 C C . ILE A 1 349 ? -27.720 2.218 -7.874 1.00 86.56 349 ILE A C 1
ATOM 2868 O O . ILE A 1 349 ? -26.584 2.560 -7.561 1.00 86.56 349 ILE A O 1
ATOM 2872 N N . SER A 1 350 ? -28.126 2.170 -9.140 1.00 83.81 350 SER A N 1
ATOM 2873 C CA . SER A 1 350 ? -27.291 2.602 -10.266 1.00 83.81 350 SER A CA 1
ATOM 2874 C C . SER A 1 350 ? -26.932 4.087 -10.156 1.00 83.81 350 SER A C 1
ATOM 2876 O O . SER A 1 350 ? -27.833 4.928 -10.123 1.00 83.81 350 SER A O 1
ATOM 2878 N N . MET A 1 351 ? -25.633 4.403 -10.140 1.00 81.19 351 MET A N 1
ATOM 2879 C CA . MET A 1 351 ? -25.114 5.779 -10.159 1.00 81.19 351 MET A CA 1
ATOM 2880 C C . MET A 1 351 ? -25.249 6.444 -11.540 1.00 81.19 351 MET A C 1
ATOM 2882 O O . MET A 1 351 ? -25.218 7.666 -11.636 1.00 81.19 351 MET A O 1
ATOM 2886 N N . ALA A 1 352 ? -25.453 5.660 -12.607 1.00 71.62 352 ALA A N 1
ATOM 2887 C CA . ALA A 1 352 ? -25.671 6.168 -13.967 1.00 71.62 352 ALA A CA 1
ATOM 2888 C C . ALA A 1 352 ? -27.058 6.813 -14.162 1.00 71.62 352 ALA A C 1
ATOM 2890 O O . ALA A 1 352 ? -27.329 7.450 -15.180 1.00 71.62 352 ALA A O 1
ATOM 2891 N N . LYS A 1 353 ? -27.962 6.635 -13.194 1.00 74.50 353 LYS A N 1
ATOM 2892 C CA . LYS A 1 353 ? -29.298 7.240 -13.149 1.00 74.50 353 LYS A CA 1
ATOM 2893 C C . LYS A 1 353 ? -29.374 8.201 -11.960 1.00 74.50 353 LYS A C 1
ATOM 2895 O O . LYS A 1 353 ? -28.552 8.095 -11.054 1.00 74.50 353 LYS A O 1
ATOM 2900 N N . PRO A 1 354 ? -30.379 9.093 -11.896 1.00 75.81 354 PRO A N 1
ATOM 2901 C CA . PRO A 1 354 ? -30.637 9.867 -10.686 1.00 75.81 354 PRO A CA 1
ATOM 2902 C C . PRO A 1 354 ? -30.788 8.940 -9.466 1.00 75.81 354 PRO A C 1
ATOM 2904 O O . PRO A 1 354 ? -31.776 8.215 -9.326 1.00 75.81 354 PRO A O 1
ATOM 2907 N N . TRP A 1 355 ? -29.769 8.923 -8.607 1.00 82.38 355 TRP A N 1
ATOM 2908 C CA . TRP A 1 355 ? -29.631 7.964 -7.507 1.00 82.38 355 TRP A CA 1
ATOM 2909 C C . TRP A 1 355 ? -29.946 8.577 -6.141 1.00 82.38 355 TRP A C 1
ATOM 2911 O O . TRP A 1 355 ? -30.343 7.858 -5.224 1.00 82.38 355 TRP A O 1
ATOM 2921 N N . MET A 1 356 ? -29.835 9.903 -6.009 1.00 81.69 356 MET A N 1
ATOM 2922 C CA . MET A 1 356 ? -30.006 10.615 -4.739 1.00 81.69 356 MET A CA 1
ATOM 2923 C C . MET A 1 356 ? -31.386 10.394 -4.114 1.00 81.69 356 MET A C 1
ATOM 2925 O O . MET A 1 356 ? -31.464 10.059 -2.937 1.00 81.69 356 MET A O 1
ATOM 2929 N N . GLY A 1 357 ? -32.468 10.470 -4.896 1.00 81.38 357 GLY A N 1
ATOM 2930 C CA . GLY A 1 357 ? -33.821 10.204 -4.389 1.00 81.38 357 GLY A CA 1
ATOM 2931 C C . GLY A 1 357 ? -34.006 8.767 -3.879 1.00 81.38 357 GLY A C 1
ATOM 2932 O O . GLY A 1 357 ? -34.674 8.534 -2.872 1.00 81.38 357 GLY A O 1
ATOM 2933 N N . LYS A 1 358 ? -33.352 7.788 -4.517 1.00 86.12 358 LYS A N 1
ATOM 2934 C CA . LYS A 1 358 ? 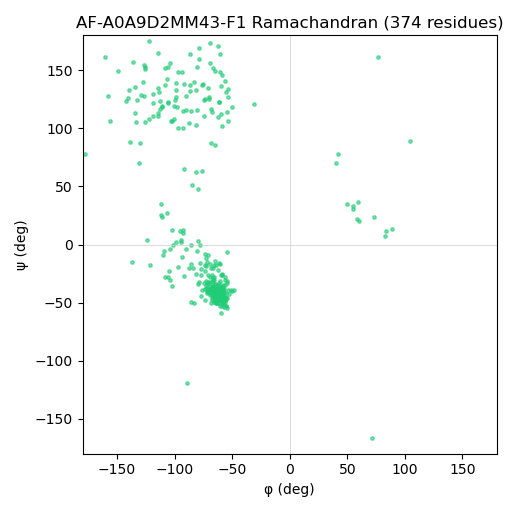-33.368 6.391 -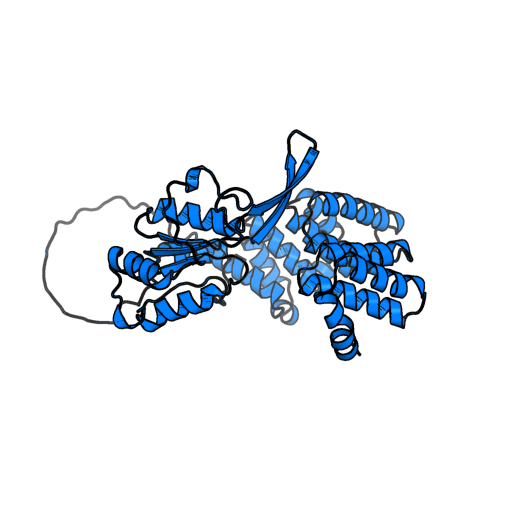4.052 1.00 86.12 358 LYS A CA 1
ATOM 2935 C C . LYS A 1 358 ? -32.557 6.213 -2.771 1.00 86.12 358 LYS A C 1
ATOM 2937 O O . LYS A 1 358 ? -33.010 5.517 -1.865 1.00 86.12 358 LYS A O 1
ATOM 2942 N N . LEU A 1 359 ? -31.394 6.861 -2.674 1.00 87.94 359 LEU A N 1
ATOM 2943 C CA . LEU A 1 359 ? -30.586 6.866 -1.455 1.00 87.94 359 LEU A CA 1
ATOM 2944 C C . LEU A 1 359 ? -31.350 7.512 -0.288 1.00 87.94 359 LEU A C 1
ATOM 2946 O O . LEU A 1 359 ? -31.429 6.926 0.790 1.00 87.94 359 LEU A O 1
ATOM 2950 N N . ALA A 1 360 ? -31.974 8.667 -0.526 1.00 85.94 360 ALA A N 1
ATOM 2951 C CA . ALA A 1 360 ? -32.836 9.362 0.426 1.00 85.94 360 ALA A CA 1
ATOM 2952 C C . ALA A 1 360 ? -33.966 8.454 0.938 1.00 85.94 360 ALA A C 1
ATOM 2954 O O . ALA A 1 360 ? -34.177 8.343 2.146 1.00 85.94 360 ALA A O 1
ATOM 2955 N N . LEU A 1 361 ? -34.640 7.727 0.041 1.00 85.75 361 LEU A N 1
ATOM 2956 C CA . LEU A 1 361 ? -35.687 6.777 0.418 1.00 85.75 361 LEU A CA 1
ATOM 2957 C C . LEU A 1 361 ? -35.154 5.625 1.287 1.00 85.75 361 LEU A C 1
ATOM 2959 O O . LEU A 1 361 ? -35.830 5.212 2.230 1.00 85.75 361 LEU A O 1
ATOM 2963 N N . ARG A 1 362 ? -33.956 5.099 0.996 1.00 89.50 362 ARG A N 1
ATOM 2964 C CA . ARG A 1 362 ? -33.319 4.039 1.802 1.00 89.50 362 ARG A CA 1
ATOM 2965 C C . ARG A 1 362 ? -32.963 4.524 3.206 1.00 89.50 362 ARG A C 1
ATOM 2967 O O . ARG A 1 362 ? -33.282 3.841 4.179 1.00 89.50 362 ARG A O 1
ATOM 2974 N N . LEU A 1 363 ? -32.376 5.715 3.313 1.00 90.06 363 LEU A N 1
ATOM 2975 C CA . LEU A 1 363 ? -32.089 6.356 4.597 1.00 90.06 363 LEU A CA 1
ATOM 2976 C C . LEU A 1 363 ? -33.387 6.581 5.390 1.00 90.06 363 LEU A C 1
ATOM 2978 O O . LEU A 1 363 ? -33.485 6.172 6.544 1.00 90.06 363 LEU A O 1
ATOM 2982 N N . LYS A 1 364 ? -34.437 7.110 4.756 1.00 89.06 364 LYS A N 1
ATOM 2983 C CA . LYS A 1 364 ? -35.744 7.302 5.403 1.00 89.06 364 LYS A CA 1
ATOM 2984 C C . LYS A 1 364 ? -36.343 5.994 5.927 1.00 89.06 364 LYS A C 1
ATOM 2986 O O . LYS A 1 364 ? -36.786 5.937 7.070 1.00 89.06 364 LYS A O 1
ATOM 2991 N N . LYS A 1 365 ? -36.320 4.923 5.122 1.00 88.62 365 LYS A N 1
ATOM 2992 C CA . LYS A 1 365 ? -36.788 3.583 5.534 1.00 88.62 365 LYS A CA 1
ATOM 2993 C C . LYS A 1 365 ? -36.022 3.025 6.738 1.00 88.62 365 LYS A C 1
ATOM 2995 O O . LYS A 1 365 ? -36.589 2.245 7.491 1.00 88.62 365 LYS A O 1
ATOM 3000 N N . SER A 1 366 ? -34.780 3.460 6.929 1.00 88.25 366 SER A N 1
ATOM 3001 C CA . SER A 1 366 ? -33.914 3.052 8.044 1.00 88.25 366 SER A CA 1
ATOM 3002 C C . SER A 1 366 ? -34.009 3.992 9.253 1.00 88.25 366 SER A C 1
ATOM 3004 O O . SER A 1 366 ? -33.212 3.895 10.183 1.00 88.25 366 SER A O 1
ATOM 3006 N N . GLY A 1 367 ? -34.980 4.915 9.249 1.00 88.38 367 GLY A N 1
ATOM 3007 C CA . GLY A 1 367 ? -35.286 5.793 10.378 1.00 88.38 367 GLY A CA 1
ATOM 3008 C C . GLY A 1 367 ? -34.517 7.116 10.410 1.00 88.38 367 GLY A C 1
ATOM 3009 O O . GLY A 1 367 ? -34.543 7.792 11.437 1.00 88.38 367 GLY A O 1
ATOM 3010 N N . PHE A 1 368 ? -33.843 7.508 9.324 1.00 89.00 368 PHE A N 1
ATOM 3011 C CA . PHE A 1 368 ? -33.200 8.823 9.234 1.00 89.00 368 PHE A CA 1
ATOM 3012 C C . PHE A 1 368 ? -34.194 9.912 8.812 1.00 89.00 368 PHE A C 1
ATOM 3014 O O . PHE A 1 368 ? -35.005 9.719 7.904 1.00 89.00 368 PHE A O 1
ATOM 3021 N N . SER A 1 369 ? -34.088 11.088 9.432 1.00 87.06 369 SER A N 1
ATOM 3022 C CA . SER A 1 369 ? -34.831 12.282 9.023 1.00 87.06 369 SER A CA 1
ATOM 3023 C C . SER A 1 369 ? -34.222 12.858 7.746 1.00 87.06 369 SER A C 1
ATOM 3025 O O . SER A 1 369 ? -33.109 13.376 7.772 1.00 87.06 369 SER A O 1
ATOM 3027 N N . ILE A 1 370 ? -34.948 12.762 6.632 1.00 84.19 370 ILE A N 1
ATOM 3028 C CA . ILE A 1 370 ? -34.513 13.255 5.322 1.00 84.19 370 ILE A CA 1
ATOM 3029 C C . ILE A 1 370 ? -35.477 14.337 4.832 1.00 84.19 370 ILE A C 1
ATOM 3031 O O . ILE A 1 370 ? -36.690 14.125 4.807 1.00 84.19 370 ILE A O 1
ATOM 3035 N N . ASN A 1 371 ? -34.938 15.483 4.419 1.00 75.81 371 ASN A N 1
ATOM 3036 C CA . ASN A 1 371 ? -35.687 16.559 3.790 1.00 75.81 371 ASN A CA 1
ATOM 3037 C C . ASN A 1 371 ? -35.775 16.333 2.272 1.00 75.81 371 ASN A C 1
ATOM 3039 O O . ASN A 1 371 ? -34.812 16.538 1.535 1.00 75.81 371 ASN A O 1
ATOM 3043 N N . GLU A 1 372 ? -36.943 15.899 1.802 1.00 59.41 372 GLU A N 1
ATOM 3044 C CA . GLU A 1 372 ? -37.160 15.472 0.414 1.00 59.41 372 GLU A CA 1
ATOM 3045 C C . GLU A 1 372 ? -37.087 16.619 -0.610 1.00 59.41 372 GLU A C 1
ATOM 3047 O O . GLU A 1 372 ? -36.790 16.361 -1.774 1.00 59.41 372 GLU A O 1
ATOM 3052 N N . THR A 1 373 ? -37.258 17.884 -0.199 1.00 58.47 373 THR A N 1
ATOM 3053 C CA . THR A 1 373 ? -37.198 19.039 -1.122 1.00 58.47 373 THR A CA 1
ATOM 3054 C C . THR A 1 373 ? -35.794 19.344 -1.651 1.00 58.47 373 THR A C 1
ATOM 3056 O O . THR A 1 373 ? -35.651 20.184 -2.531 1.00 58.47 373 THR A O 1
ATOM 3059 N N . ALA A 1 374 ? -34.751 18.699 -1.117 1.00 52.25 374 ALA A N 1
ATOM 3060 C CA . ALA A 1 374 ? -33.363 18.887 -1.550 1.00 52.25 374 ALA A CA 1
ATOM 3061 C C . ALA A 1 374 ? -32.925 17.937 -2.687 1.00 52.25 374 ALA A C 1
ATOM 3063 O O . ALA A 1 374 ? -31.795 18.047 -3.159 1.00 52.25 374 ALA A O 1
ATOM 3064 N N . PHE A 1 375 ? -33.784 16.996 -3.109 1.00 52.44 375 PHE A N 1
ATOM 3065 C CA . PHE A 1 375 ? -33.423 15.889 -4.015 1.00 52.44 375 PHE A CA 1
ATOM 3066 C C . PHE A 1 375 ? -34.264 15.803 -5.297 1.00 52.44 375 PHE A C 1
ATOM 3068 O O . PHE A 1 375 ? -34.109 14.841 -6.054 1.00 52.44 375 PHE A O 1
ATOM 3075 N N . SER A 1 376 ? -35.165 16.767 -5.502 1.00 43.34 376 SER A N 1
ATOM 3076 C CA . SER A 1 376 ? -36.048 16.905 -6.669 1.00 43.34 376 SER A CA 1
ATOM 3077 C C . SER A 1 376 ? -35.462 17.792 -7.755 1.00 43.34 376 SER A C 1
ATOM 3079 O O . SER A 1 376 ? -34.922 18.858 -7.383 1.00 43.34 376 SER A O 1
#

Foldseek 3Di:
DLVVLCVVLVVVLPDDLVVLLVQLCVLLVVPDPVSLVSLLSNLVNCLVSVVLVSSLNSLVSNCVSPVDPVSLLSNLLSQLSPLPLVSLVVSVVVVVVVCVVVVNDDDLSNLLSQLSSCLSNVPPVSNVVSLVSDDPVCCAPVLSNVLSVLSVCVVVLVLVVLQCCLPPPHDPVSCPPPSSVLSNLQSVVSVVPVPPDDDDDDDDDDDDDDDDDDDDPDDDPLQQAEEEQADPPDPCVVVVVVQCVVQVHHHDDLVPDPDSHDSVVSLVVSLVSYLAYEQEFDQDDWDWDQDPVRDTDIAGEGDPVSLVSVVVCCVVNNLLRYAYEYEDDPDDPPDRYDHDPVCVPHDYQYPVDLRSLVVQVSCVSSPGDGDNVVRD

InterPro domains:
  IPR019302 CD-NTase-associated protein 12/Pycsar effector protein, TIR domain [PF10137] (225-352)

Sequence (376 aa):
MRLLYEQELSRYLTQSFEEVIKFAESLVNSNNAINWQKANELSFLLRRNNRHDEAVEVSRMMFEKDQTVDKLNLYFVAVVDQGSIDAIQKLHKMVDDYVKDHDGLYQKHLFATWLKAANRILDDQMFEYVYRMVPSPEKVENSYIISQYYVYLNRHSRYNEVKQHYEKELSPNIQRSKFVHRYYMNACARMGYDQVGGQSSSPTEASPSSPQDTNTELNSDKKKQVFLVYGNNPPELDMVKYVLKSNSIEFTDLNEEVSGTTILQKFETYASESRFAIVLLTPADHVIKKDANGNEEDVYYPRQNVVLEWGYFLGKLGKDNIAVLLQEQGRTLHKDFIVPSDMLGTEYISMAKPWMGKLALRLKKSGFSINETAFS

Solvent-accessible surface area (backbone atoms only — not comparable to full-atom values): 21606 Å² total; per-residue (Å²): 109,70,71,58,49,50,62,68,48,51,68,52,75,79,48,55,70,67,58,44,49,56,50,38,49,55,27,56,70,65,76,40,73,70,35,44,51,48,39,51,52,47,26,53,52,27,52,77,67,74,36,27,70,59,15,28,51,48,23,42,54,49,19,76,75,48,83,42,71,71,32,49,34,50,23,49,47,26,35,50,70,56,58,46,61,68,56,41,56,56,48,50,51,57,51,51,52,53,30,58,78,51,80,60,61,82,46,77,68,44,54,36,47,48,40,46,41,20,62,72,71,69,36,62,68,55,31,53,56,55,57,68,70,52,56,75,66,46,64,48,66,34,54,63,46,37,30,43,49,32,52,52,32,54,74,69,69,38,26,68,57,42,48,50,46,52,74,73,63,36,50,75,73,47,52,66,34,70,62,34,37,43,46,41,43,27,23,56,52,58,72,66,63,75,80,80,76,84,82,90,74,85,87,81,92,79,86,90,84,85,87,82,92,73,94,72,93,71,79,79,76,85,62,37,35,32,33,56,42,58,64,89,75,56,83,63,50,62,55,53,51,47,57,32,55,78,43,73,46,47,60,43,52,74,89,77,56,93,62,56,59,48,73,66,55,51,45,53,56,52,55,68,56,28,69,30,38,41,35,49,42,43,79,65,41,79,45,81,41,65,48,101,87,67,50,79,43,74,36,26,23,50,35,68,66,41,56,51,54,48,52,51,44,41,75,72,56,32,73,75,26,46,46,36,37,32,58,67,72,78,97,48,84,64,81,41,42,57,74,64,76,88,56,69,86,56,78,71,41,49,58,86,45,95,35,62,55,57,50,49,51,47,44,39,76,61,72,44,74,67,70,71,86,80,62,115

Mean predicted aligned error: 17.17 Å

Radius of gyration: 25.96 Å; Cα contacts (8 Å, |Δi|>4): 436; chains: 1; bounding box: 68×43×73 Å